Protein 4O1H (pdb70)

InterPro domains:
  IPR001867 OmpR/PhoB-type DNA-binding domain [PF00486] (148-221)
  IPR001867 OmpR/PhoB-type DNA-binding domain [PS51755] (126-223)
  IPR001867 OmpR/PhoB-type DNA-binding domain [SM00862] (147-221)
  IPR001867 OmpR/PhoB-type DNA-binding domain [cd00383] (134-221)
  IPR016032 Signal transduction response regulator, C-terminal effector [SSF46894] (127-222)
  IPR036388 Winged helix-like DNA-binding domain superfamily [G3DSA:1.10.10.10] (121-226)
  IPR039420 Transcriptional regulatory protein WalR-like [PTHR48111] (33-226)
  IPR049170 Transcription regulator GlnR, N-terminal domain [PF21695] (4-115)

CATH classification: 3.40.50.2300

Foldseek 3Di:
DDQFEEEEEPDDDCCVQAVQVVVDSHHYDYDYLDPCSVVDDDDGQAYEYECAPPPVSLQVSQVVCPPDDDPPDHAYEYAYAPVCVVVDDCSSVHLYYHHSHDHNVVVVVVSVSSD/DLFEEEEEPDPDCCVQAVQVVVDSHHYDYFHLDPVRVPPPDDGQEYEYECAPPPVSLQVSQCCPPPVVNLRAYEYAYAVHCPVVDDCSSVHLYYHHSPDHNVVVVVSSVSND/DDQWEEEEDPDDDCCVQAVQVVVDPHHYDYDYLDVVCVVVDDDGQEYEYECAPPPVSSQVSLCVVVVPHAYEYAYAPVCPVVDDCSSVHLYYHHSPDHNVVVVVVSVSND/DDLFEEEEEPDDDCCVQAVQVVVDSHDYDYFYLDPVGPPPDDDGQEYEYECAPPPVSSQVSLCCPDVPHAYEYAYAPVCVVVDDCSSVHLYYHHSPDHNVVVVVSSCSND

Organism: Amycolatopsis mediterranei (NCBI:txid33910)

Radius of gyration: 23.93 Å; Cα contacts (8 Å, |Δi|>4): 809; chains: 4; bounding box: 64×59×58 Å

Sequence (447 aa):
SHSLDLLVTAEADATAVLPALDLLPHTVRVRAPEVTALLDAGHRDVILLDARSDLASAKSLCRLKGTGEDEAATPIIAVVGEGGLVAVSAEWRTDDILLPTAGPAEVDARLRVTTHSLDLLVTAEADATAVLPALDLLPHTVRVRAPEVTALLDAGHRDVILLDARSDLASAKSLCRLKGTGEAATPIIAVVGEGGLVAVSAEWRTDDILLPTAGPAEVDARLRVTTSHSLDLLVTAEADATAVLPALDLLPHTVRVRAPEVTALLDAGHRDVILLDARSDLASAKSLCRLKGTATPIIAVVGEGGLVAVSAEWRTDDILLPTAGPAEVDARLRVTTSHSLDLLVTAEADATAVLPALDLLPHTVRVRAPEVTALLDAGHRDVILLDARSDLASAKSLCRLKGTATPIIAVVGEGGLVAVSAEWRTDDILLPTAGPAEVDARLRVTT

Structure (mmCIF, N/CA/C/O backbone):
data_4O1H
#
_entry.id   4O1H
#
_cell.length_a   93.129
_cell.length_b   93.129
_cell.length_c   308.415
_cell.angle_alpha   90.00
_cell.angle_beta   90.00
_cell.angle_gamma   120.00
#
_symmetry.space_group_name_H-M   'P 65 2 2'
#
loop_
_entity.id
_entity.type
_entity.pdbx_description
1 polymer 'Transcription regulator GlnR'
2 water water
#
loop_
_atom_site.group_PDB
_atom_site.id
_atom_site.type_symbol
_atom_site.label_atom_id
_atom_site.label_alt_id
_atom_site.label_comp_id
_atom_site.label_asym_id
_atom_site.label_entity_id
_atom_site.label_seq_id
_atom_site.pdbx_PDB_ins_code
_atom_site.Cartn_x
_atom_site.Cartn_y
_atom_site.Cartn_z
_atom_site.occupancy
_atom_site.B_iso_or_equiv
_atom_site.auth_seq_id
_atom_site.auth_comp_id
_atom_site.auth_asym_id
_atom_site.auth_atom_id
_atom_site.pdbx_PDB_model_num
ATOM 1 N N . SER A 1 19 ? -32.503 -56.523 -23.042 1.00 83.32 -1 SER A N 1
ATOM 2 C CA . SER A 1 19 ? -31.206 -56.717 -22.365 1.00 78.39 -1 SER A CA 1
ATOM 3 C C . SER A 1 19 ? -31.265 -57.895 -21.385 1.00 79.87 -1 SER A C 1
ATOM 4 O O . SER A 1 19 ? -32.276 -58.608 -21.313 1.00 78.71 -1 SER A O 1
ATOM 6 N N . HIS A 1 20 ? -30.175 -58.101 -20.647 1.00 79.72 0 HIS A N 1
ATOM 7 C CA . HIS A 1 20 ? -30.110 -59.156 -19.640 1.00 78.37 0 HIS A CA 1
ATOM 8 C C . HIS A 1 20 ? -29.903 -58.534 -18.259 1.00 80.02 0 HIS A C 1
ATOM 9 O O . HIS A 1 20 ? -29.404 -57.413 -18.147 1.00 78.51 0 HIS A O 1
ATOM 19 N N . SER A 1 22 ? -28.143 -59.914 -15.460 1.00 65.61 2 SER A N 1
ATOM 20 C CA . SER A 1 22 ? -26.800 -60.116 -14.952 1.00 59.20 2 SER A CA 1
ATOM 21 C C . SER A 1 22 ? -25.777 -59.867 -16.066 1.00 50.31 2 SER A C 1
ATOM 22 O O . SER A 1 22 ? -25.894 -60.407 -17.166 1.00 60.63 2 SER A O 1
ATOM 25 N N . LEU A 1 23 ? -24.780 -59.040 -15.767 1.00 46.20 3 LEU A N 1
ATOM 26 C CA . LEU A 1 23 ? -23.717 -58.716 -16.716 1.00 39.69 3 LEU A CA 1
ATOM 27 C C . LEU A 1 23 ? -22.433 -59.447 -16.352 1.00 41.06 3 LEU A C 1
ATOM 28 O O . LEU A 1 23 ? -22.194 -59.766 -15.181 1.00 43.86 3 LEU A O 1
ATOM 33 N N . ASP A 1 24 ? -21.617 -59.732 -17.359 1.00 43.00 4 ASP A N 1
ATOM 34 C CA . ASP A 1 24 ? -20.302 -60.302 -17.127 1.00 47.04 4 ASP A CA 1
ATOM 35 C C . ASP A 1 24 ? -19.275 -59.174 -17.071 1.00 44.91 4 ASP A C 1
ATOM 36 O O . ASP A 1 24 ? -19.068 -58.458 -18.052 1.00 46.99 4 ASP A O 1
ATOM 41 N N . LEU A 1 25 ? -18.652 -59.006 -15.908 1.00 40.75 5 LEU A N 1
ATOM 42 C CA . LEU A 1 25 ? -17.678 -57.943 -15.690 1.00 38.39 5 LEU A CA 1
ATOM 43 C C . LEU A 1 25 ? -16.258 -58.485 -15.577 1.00 37.80 5 LEU A C 1
ATOM 44 O O . LEU A 1 25 ? -16.010 -59.477 -14.887 1.00 39.47 5 LEU A O 1
ATOM 49 N N . LEU A 1 26 ? -15.337 -57.840 -16.282 1.00 36.34 6 LEU A N 1
ATOM 50 C CA . LEU A 1 26 ? -13.924 -58.146 -16.162 1.00 37.41 6 LEU A CA 1
ATOM 51 C C . LEU A 1 26 ? -13.275 -56.998 -15.411 1.00 36.92 6 LEU A C 1
ATOM 52 O O . LEU A 1 26 ? -13.281 -55.855 -15.875 1.00 36.32 6 LEU A O 1
ATOM 57 N N . VAL A 1 27 ? -12.735 -57.297 -14.237 1.00 39.24 7 VAL A N 1
ATOM 58 C CA . VAL A 1 27 ? -12.071 -56.296 -13.416 1.00 39.24 7 VAL A CA 1
ATOM 59 C C . VAL A 1 27 ? -10.555 -56.498 -13.477 1.00 38.76 7 VAL A C 1
ATOM 60 O O . VAL A 1 27 ? -10.030 -57.512 -12.996 1.00 40.74 7 VAL A O 1
ATOM 72 N N . THR A 1 29 ? -7.223 -55.721 -12.192 1.00 40.43 9 THR A N 1
ATOM 73 C CA . THR A 1 29 ? -6.720 -55.182 -10.977 1.00 42.98 9 THR A CA 1
ATOM 74 C C . THR A 1 29 ? -5.605 -56.053 -10.524 1.00 47.58 9 THR A C 1
ATOM 75 O O . THR A 1 29 ? -5.501 -57.182 -10.926 1.00 53.69 9 THR A O 1
ATOM 79 N N . ALA A 1 30 ? -4.777 -55.526 -9.659 1.00 46.76 10 ALA A N 1
ATOM 80 C CA . ALA A 1 30 ? -3.645 -56.246 -9.158 1.00 44.02 10 ALA A CA 1
ATOM 81 C C . ALA A 1 30 ? -4.026 -56.796 -7.833 1.00 55.21 10 ALA A C 1
ATOM 82 O O . ALA A 1 30 ? -3.198 -57.050 -7.016 1.00 53.72 10 ALA A O 1
ATOM 84 N N . GLU A 1 31 ? -5.310 -56.937 -7.613 1.00 60.13 11 GLU A N 1
ATOM 85 C CA . GLU A 1 31 ? -5.850 -57.268 -6.328 1.00 68.00 11 GLU A CA 1
ATOM 86 C C . GLU A 1 31 ? -6.488 -58.619 -6.445 1.00 68.48 11 GLU A C 1
ATOM 87 O O . GLU A 1 31 ? -6.775 -59.054 -7.523 1.00 73.98 11 GLU A O 1
ATOM 93 N N . ALA A 1 32 ? -6.651 -59.308 -5.331 1.00 62.08 12 ALA A N 1
ATOM 94 C CA . ALA A 1 32 ? -7.255 -60.625 -5.316 1.00 59.34 12 ALA A CA 1
ATOM 95 C C . ALA A 1 32 ? -8.706 -60.689 -5.718 1.00 60.66 12 ALA A C 1
ATOM 96 O O . ALA A 1 32 ? -9.124 -61.603 -6.402 1.00 60.43 12 ALA A O 1
ATOM 98 N N . ASP A 1 33 ? -9.484 -59.730 -5.249 1.00 60.46 13 ASP A N 1
ATOM 99 C CA . ASP A 1 33 ? -10.902 -59.705 -5.512 1.00 62.54 13 ASP A CA 1
ATOM 100 C C . ASP A 1 33 ? -11.351 -58.288 -5.777 1.00 56.38 13 ASP A C 1
ATOM 101 O O . ASP A 1 33 ? -10.696 -57.345 -5.402 1.00 54.91 13 ASP A O 1
ATOM 106 N N . ALA A 1 34 ? -12.480 -58.156 -6.444 1.00 54.91 14 ALA A N 1
ATOM 107 C CA . ALA A 1 34 ? -13.017 -56.857 -6.826 1.00 53.83 14 ALA A CA 1
ATOM 108 C C . ALA A 1 34 ? -13.528 -56.082 -5.625 1.00 57.85 14 ALA A C 1
ATOM 109 O O . ALA A 1 34 ? -13.807 -54.886 -5.718 1.00 59.51 14 ALA A O 1
ATOM 111 N N . THR A 1 35 ? -13.638 -56.768 -4.495 1.00 62.96 15 THR A N 1
ATOM 112 C CA . THR A 1 35 ? -14.228 -56.189 -3.304 1.00 66.93 15 THR A CA 1
ATOM 113 C C . THR A 1 35 ? -13.376 -55.038 -2.761 1.00 62.95 15 THR A C 1
ATOM 114 O O . THR A 1 35 ? -13.879 -54.160 -2.057 1.00 61.32 15 THR A O 1
ATOM 118 N N . ALA A 1 36 ? -12.101 -55.104 -3.067 1.00 61.67 16 ALA A N 1
ATOM 119 C CA . ALA A 1 36 ? -11.186 -54.051 -2.735 1.00 62.33 16 ALA A CA 1
ATOM 120 C C . ALA A 1 36 ? -11.437 -52.825 -3.577 1.00 58.61 16 ALA A C 1
ATOM 121 O O . ALA A 1 36 ? -11.432 -51.716 -3.085 1.00 59.97 16 ALA A O 1
ATOM 123 N N . VAL A 1 37 ? -11.614 -53.049 -4.870 1.00 51.59 17 VAL A N 1
ATOM 124 C CA . VAL A 1 37 ? -11.861 -51.988 -5.829 1.00 47.25 17 VAL A CA 1
ATOM 125 C C . VAL A 1 37 ? -13.205 -51.301 -5.803 1.00 42.30 17 VAL A C 1
ATOM 126 O O . VAL A 1 37 ? -13.290 -50.105 -5.800 1.00 48.47 17 VAL A O 1
ATOM 130 N N . LEU A 1 38 ? -14.257 -52.084 -5.771 1.00 34.76 18 LEU A N 1
ATOM 131 C CA . LEU A 1 38 ? -15.590 -51.570 -5.701 1.00 33.59 18 LEU A CA 1
ATOM 132 C C . LEU A 1 38 ? -16.358 -52.540 -4.906 1.00 33.61 18 LEU A C 1
ATOM 133 O O . LEU A 1 38 ? -16.712 -53.555 -5.410 1.00 37.09 18 LEU A O 1
ATOM 138 N N . PRO A 1 39 ? -16.645 -52.218 -3.675 1.00 31.31 19 PRO A N 1
ATOM 139 C CA . PRO A 1 39 ? -17.389 -53.073 -2.777 1.00 31.63 19 PRO A CA 1
ATOM 140 C C . PRO A 1 39 ? -18.818 -53.264 -3.166 1.00 31.09 19 PRO A C 1
ATOM 141 O O . PRO A 1 39 ? -19.388 -54.266 -2.847 1.00 32.22 19 PRO A O 1
ATOM 145 N N . ALA A 1 40 ? -19.398 -52.282 -3.815 1.00 30.81 20 ALA A N 1
ATOM 146 C CA . ALA A 1 40 ? -20.794 -52.296 -4.175 1.00 32.49 20 ALA A CA 1
ATOM 147 C C . ALA A 1 40 ? -21.098 -53.438 -5.093 1.00 35.70 20 ALA A C 1
ATOM 148 O O . ALA A 1 40 ? -22.192 -53.911 -5.158 1.00 36.61 20 ALA A O 1
ATOM 150 N N . LEU A 1 41 ? -20.113 -53.848 -5.843 1.00 36.32 21 LEU A N 1
ATOM 151 C CA . LEU A 1 41 ? -20.238 -54.978 -6.749 1.00 36.27 21 LEU A CA 1
ATOM 152 C C . LEU A 1 41 ? -20.697 -56.249 -6.030 1.00 39.45 21 LEU A C 1
ATOM 153 O O . LEU A 1 41 ? -21.293 -57.138 -6.637 1.00 39.55 21 LEU A O 1
ATOM 158 N N . ASP A 1 42 ? -20.433 -56.330 -4.731 1.00 53.46 22 ASP A N 1
ATOM 159 C CA . ASP A 1 42 ? -20.819 -57.502 -3.958 1.00 65.32 22 ASP A CA 1
ATOM 160 C C . ASP A 1 42 ? -22.338 -57.585 -3.819 1.00 58.67 22 ASP A C 1
ATOM 161 O O . ASP A 1 42 ? -22.897 -58.653 -3.590 1.00 64.49 22 ASP A O 1
ATOM 166 N N . LEU A 1 43 ? -23.004 -56.453 -3.981 1.00 42.84 23 LEU A N 1
ATOM 167 C CA . LEU A 1 43 ? -24.431 -56.370 -3.746 1.00 38.04 23 LEU A CA 1
ATOM 168 C C . LEU A 1 43 ? -25.232 -56.463 -5.033 1.00 42.10 23 LEU A C 1
ATOM 169 O O . LEU A 1 43 ? -26.461 -56.409 -5.009 1.00 46.39 23 LEU A O 1
ATOM 174 N N . LEU A 1 44 ? -24.539 -56.634 -6.152 1.00 41.69 24 LEU A N 1
ATOM 175 C CA . LEU A 1 44 ? -25.194 -56.665 -7.450 1.00 40.61 24 LEU A CA 1
ATOM 176 C C . LEU A 1 44 ? -25.200 -58.078 -8.034 1.00 44.18 24 LEU A C 1
ATOM 177 O O . LEU A 1 44 ? -24.402 -58.922 -7.622 1.00 45.32 24 LEU A O 1
ATOM 182 N N . PRO A 1 45 ? -26.097 -58.340 -9.004 1.00 44.18 25 PRO A N 1
ATOM 183 C CA . PRO A 1 45 ? -26.205 -59.701 -9.534 1.00 44.86 25 PRO A CA 1
ATOM 184 C C . PRO A 1 45 ? -25.189 -60.040 -10.640 1.00 48.73 25 PRO A C 1
ATOM 185 O O . PRO A 1 45 ? -25.256 -61.126 -11.218 1.00 47.49 25 PRO A O 1
ATOM 189 N N . HIS A 1 46 ? -24.259 -59.137 -10.930 1.00 49.79 26 HIS A N 1
ATOM 190 C CA . HIS A 1 46 ? -23.316 -59.353 -12.026 1.00 53.56 26 HIS A CA 1
ATOM 191 C C . HIS A 1 46 ? -22.180 -60.315 -11.671 1.00 51.63 26 HIS A C 1
ATOM 192 O O . HIS A 1 46 ? -21.724 -60.359 -10.522 1.00 57.37 26 HIS A O 1
ATOM 199 N N . THR A 1 47 ? -21.709 -61.066 -12.661 1.00 46.65 27 THR A N 1
ATOM 200 C CA . THR A 1 47 ? -20.637 -62.030 -12.432 1.00 48.74 27 THR A CA 1
ATOM 201 C C . THR A 1 47 ? -19.303 -61.331 -12.673 1.00 44.17 27 THR A C 1
ATOM 202 O O . THR A 1 47 ? -19.151 -60.610 -13.652 1.00 45.18 27 THR A O 1
ATOM 206 N N . VAL A 1 48 ? -18.364 -61.507 -11.749 1.00 41.00 28 VAL A N 1
ATOM 207 C CA . VAL A 1 48 ? -17.103 -60.771 -11.758 1.00 38.89 28 VAL A CA 1
ATOM 208 C C . VAL A 1 48 ? -15.894 -61.677 -11.965 1.00 41.60 28 VAL A C 1
ATOM 209 O O . VAL A 1 48 ? -15.705 -62.657 -11.243 1.00 42.05 28 VAL A O 1
ATOM 213 N N . ARG A 1 49 ? -15.071 -61.337 -12.950 1.00 46.05 29 ARG A N 1
ATOM 214 C CA . ARG A 1 49 ? -13.804 -62.020 -13.174 1.00 51.47 29 ARG A CA 1
ATOM 215 C C . ARG A 1 49 ? -12.690 -61.034 -12.895 1.00 48.38 29 ARG A C 1
ATOM 216 O O . ARG A 1 49 ? -12.815 -59.859 -13.204 1.00 49.31 29 ARG A O 1
ATOM 224 N N . VAL A 1 50 ? -11.602 -61.510 -12.310 1.00 43.89 30 VAL A N 1
ATOM 225 C CA . VAL A 1 50 ? -10.464 -60.657 -12.031 1.00 42.82 30 VAL A CA 1
ATOM 226 C C . VAL A 1 50 ? -9.263 -61.168 -12.818 1.00 44.53 30 VAL A C 1
ATOM 227 O O . VAL A 1 50 ? -8.982 -62.370 -12.806 1.00 53.29 30 VAL A O 1
ATOM 231 N N . ARG A 1 51 ? -8.565 -60.267 -13.510 1.00 43.30 31 ARG A N 1
ATOM 232 C CA . ARG A 1 51 ? -7.310 -60.604 -14.179 1.00 41.75 31 ARG A CA 1
ATOM 233 C C . ARG A 1 51 ? -6.351 -59.449 -13.965 1.00 40.44 31 ARG A C 1
ATOM 234 O O . ARG A 1 51 ? -6.780 -58.351 -13.643 1.00 39.29 31 ARG A O 1
ATOM 242 N N . ALA A 1 52 ? -5.053 -59.688 -14.122 1.00 42.03 32 ALA A N 1
ATOM 243 C CA . ALA A 1 52 ? -4.058 -58.648 -13.873 1.00 42.28 32 ALA A CA 1
ATOM 244 C C . ALA A 1 52 ? -4.170 -57.545 -14.924 1.00 46.99 32 ALA A C 1
ATOM 245 O O . ALA A 1 52 ? -4.615 -57.790 -16.051 1.00 50.01 32 ALA A O 1
ATOM 247 N N . PRO A 1 53 ? -3.782 -56.315 -14.558 1.00 45.62 33 PRO A N 1
ATOM 248 C CA . PRO A 1 53 ? -3.967 -55.211 -15.498 1.00 40.38 33 PRO A CA 1
ATOM 249 C C . PRO A 1 53 ? -2.882 -55.169 -16.583 1.00 43.19 33 PRO A C 1
ATOM 250 O O . PRO A 1 53 ? -2.051 -54.257 -16.613 1.00 44.55 33 PRO A O 1
ATOM 254 N N . GLU A 1 54 ? -2.911 -56.158 -17.467 1.00 44.26 34 GLU A N 1
ATOM 255 C CA . GLU A 1 54 ? -1.987 -56.250 -18.591 1.00 47.01 34 GLU A CA 1
ATOM 256 C C . GLU A 1 54 ? -2.781 -56.659 -19.821 1.00 46.82 34 GLU A C 1
ATOM 257 O O . GLU A 1 54 ? -3.795 -57.349 -19.717 1.00 45.56 34 GLU A O 1
ATOM 263 N N . VAL A 1 55 ? -2.289 -56.352 -20.987 1.00 50.94 35 VAL A N 1
ATOM 264 C CA . VAL A 1 55 ? -2.994 -56.635 -22.211 1.00 53.34 35 VAL A CA 1
ATOM 265 C C . VAL A 1 55 ? -3.392 -58.074 -22.364 1.00 52.36 35 VAL A C 1
ATOM 266 O O . VAL A 1 55 ? -4.396 -58.372 -22.951 1.00 50.69 35 VAL A O 1
ATOM 270 N N . THR A 1 56 ? -2.613 -58.972 -21.823 1.00 54.30 36 THR A N 1
ATOM 271 C CA . THR A 1 56 ? -2.901 -60.366 -21.954 1.00 56.28 36 THR A CA 1
ATOM 272 C C . THR A 1 56 ? -4.207 -60.680 -21.297 1.00 49.30 36 THR A C 1
ATOM 273 O O . THR A 1 56 ? -4.741 -61.742 -21.470 1.00 52.97 36 THR A O 1
ATOM 277 N N . ALA A 1 57 ? -4.755 -59.739 -20.564 1.00 49.50 37 ALA A N 1
ATOM 278 C CA . ALA A 1 57 ? -6.030 -59.948 -19.897 1.00 47.18 37 ALA A CA 1
ATOM 279 C C . ALA A 1 57 ? -7.200 -60.149 -20.824 1.00 49.29 37 ALA A C 1
ATOM 280 O O . ALA A 1 57 ? -8.103 -60.887 -20.536 1.00 49.97 37 ALA A O 1
ATOM 282 N N . LEU A 1 58 ? -7.182 -59.451 -21.933 1.00 51.67 38 LEU A N 1
ATOM 283 C CA . LEU A 1 58 ? -8.227 -59.495 -22.925 1.00 52.80 38 LEU A CA 1
ATOM 284 C C . LEU A 1 58 ? -8.276 -60.784 -23.680 1.00 54.17 38 LEU A C 1
ATOM 285 O O . LEU A 1 58 ? -9.210 -61.054 -24.389 1.00 56.56 38 LEU A O 1
ATOM 290 N N . LEU A 1 59 ? -7.235 -61.570 -23.520 1.00 51.87 39 LEU A N 1
ATOM 291 C CA . LEU A 1 59 ? -7.112 -62.842 -24.171 1.00 51.99 39 LEU A CA 1
ATOM 292 C C . LEU A 1 59 ? -7.891 -63.860 -23.415 1.00 65.85 39 LEU A C 1
ATOM 293 O O . LEU A 1 59 ? -8.029 -64.981 -23.822 1.00 61.88 39 LEU A O 1
ATOM 298 N N . ASP A 1 60 ? -8.394 -63.458 -22.279 1.00 30.00 40 ASP A N 1
ATOM 299 C CA . ASP A 1 60 ? -9.160 -64.344 -21.465 1.00 30.00 40 ASP A CA 1
ATOM 300 C C . ASP A 1 60 ? -10.377 -64.708 -22.252 1.00 30.00 40 ASP A C 1
ATOM 301 O O . ASP A 1 60 ? -11.015 -63.872 -22.851 1.00 30.00 40 ASP A O 1
ATOM 306 N N . ALA A 1 61 ? -10.700 -65.980 -22.250 1.00 30.00 41 ALA A N 1
ATOM 307 C CA . ALA A 1 61 ? -11.855 -66.440 -22.964 1.00 30.00 41 ALA A CA 1
ATOM 308 C C . ALA A 1 61 ? -12.949 -66.039 -22.047 1.00 30.00 41 ALA A C 1
ATOM 309 O O . ALA A 1 61 ? -12.705 -65.729 -20.901 1.00 30.00 41 ALA A O 1
ATOM 311 N N . GLY A 1 62 ? -14.168 -66.029 -22.521 1.00 30.00 42 GLY A N 1
ATOM 312 C CA . GLY A 1 62 ? -15.227 -65.634 -21.638 1.00 30.00 42 GLY A CA 1
ATOM 313 C C . GLY A 1 62 ? -15.679 -64.249 -21.962 1.00 30.00 42 GLY A C 1
ATOM 314 O O . GLY A 1 62 ? -14.914 -63.312 -22.091 1.00 30.00 42 GLY A O 1
ATOM 315 N N . HIS A 1 63 ? -16.983 -64.161 -22.081 1.00 58.19 43 HIS A N 1
ATOM 316 C CA . HIS A 1 63 ? -17.667 -62.964 -22.428 1.00 67.18 43 HIS A CA 1
ATOM 317 C C . HIS A 1 63 ? -17.573 -61.895 -21.406 1.00 60.91 43 HIS A C 1
ATOM 318 O O . HIS A 1 63 ? -17.498 -62.131 -20.222 1.00 71.80 43 HIS A O 1
ATOM 325 N N . ARG A 1 64 ? -17.576 -60.683 -21.895 1.00 48.26 44 ARG A N 1
ATOM 326 C CA . ARG A 1 64 ? -17.538 -59.576 -21.009 1.00 44.17 44 ARG A CA 1
ATOM 327 C C . ARG A 1 64 ? -18.394 -58.475 -21.546 1.00 45.41 44 ARG A C 1
ATOM 328 O O . ARG A 1 64 ? -18.238 -58.045 -22.649 1.00 45.38 44 ARG A O 1
ATOM 336 N N . ASP A 1 65 ? -19.307 -58.023 -20.727 1.00 41.19 45 ASP A N 1
ATOM 337 C CA . ASP A 1 65 ? -20.169 -56.930 -21.051 1.00 44.09 45 ASP A CA 1
ATOM 338 C C . ASP A 1 65 ? -19.467 -55.596 -20.912 1.00 40.54 45 ASP A C 1
ATOM 339 O O . ASP A 1 65 ? -19.619 -54.719 -21.714 1.00 43.36 45 ASP A O 1
ATOM 344 N N . VAL A 1 66 ? -18.692 -55.480 -19.851 1.00 38.59 46 VAL A N 1
ATOM 345 C CA . VAL A 1 66 ? -17.943 -54.292 -19.514 1.00 37.94 46 VAL A CA 1
ATOM 346 C C . VAL A 1 66 ? -16.638 -54.587 -18.832 1.00 37.58 46 VAL A C 1
ATOM 347 O O . VAL A 1 66 ? -16.455 -55.624 -18.262 1.00 39.93 46 VAL A O 1
ATOM 351 N N . ILE A 1 67 ? -15.726 -53.638 -18.885 1.00 39.30 47 ILE A N 1
ATOM 352 C CA . ILE A 1 67 ? -14.450 -53.797 -18.222 1.00 37.11 47 ILE A CA 1
ATOM 353 C C . ILE A 1 67 ? -14.182 -52.707 -17.212 1.00 36.76 47 ILE A C 1
ATOM 354 O O . ILE A 1 67 ? -14.181 -51.555 -17.544 1.00 36.16 47 ILE A O 1
ATOM 359 N N . LEU A 1 68 ? -13.916 -53.081 -15.976 1.00 39.14 48 LEU A N 1
ATOM 360 C CA . LEU A 1 68 ? -13.583 -52.120 -14.927 1.00 39.18 48 LEU A CA 1
ATOM 361 C C . LEU A 1 68 ? -12.065 -52.065 -14.788 1.00 38.87 48 LEU A C 1
ATOM 362 O O . LEU A 1 68 ? -11.410 -53.086 -14.542 1.00 40.84 48 LEU A O 1
ATOM 367 N N . LEU A 1 69 ? -11.508 -50.870 -14.953 1.00 35.99 49 LEU A N 1
ATOM 368 C CA . LEU A 1 69 ? -10.071 -50.668 -14.845 1.00 35.79 49 LEU A CA 1
ATOM 369 C C . LEU A 1 69 ? -9.746 -50.063 -13.489 1.00 33.77 49 LEU A C 1
ATOM 370 O O . LEU A 1 69 ? -10.167 -48.950 -13.194 1.00 32.76 49 LEU A O 1
ATOM 375 N N . ASP A 1 70 ? -9.003 -50.800 -12.668 1.00 32.12 50 ASP A N 1
ATOM 376 C CA . ASP A 1 70 ? -8.634 -50.339 -11.331 1.00 30.04 50 ASP A CA 1
ATOM 377 C C . ASP A 1 70 ? -7.545 -49.284 -11.419 1.00 30.68 50 ASP A C 1
ATOM 378 O O . ASP A 1 70 ? -6.388 -49.590 -11.704 1.00 31.75 50 ASP A O 1
ATOM 383 N N . ALA A 1 71 ? -7.919 -48.039 -11.161 1.00 32.22 51 ALA A N 1
ATOM 384 C CA . ALA A 1 71 ? -6.996 -46.930 -11.338 1.00 32.36 51 ALA A CA 1
ATOM 385 C C . ALA A 1 71 ? -6.791 -46.168 -10.035 1.00 34.13 51 ALA A C 1
ATOM 386 O O . ALA A 1 71 ? -6.454 -44.986 -10.059 1.00 33.82 51 ALA A O 1
ATOM 388 N N . ARG A 1 72 ? -6.971 -46.852 -8.904 1.00 33.83 52 ARG A N 1
ATOM 389 C CA . ARG A 1 72 ? -6.871 -46.204 -7.598 1.00 32.91 52 ARG A CA 1
ATOM 390 C C . ARG A 1 72 ? -5.443 -45.803 -7.185 1.00 40.62 52 ARG A C 1
ATOM 391 O O . ARG A 1 72 ? -5.276 -44.817 -6.474 1.00 39.26 52 ARG A O 1
ATOM 399 N N . SER A 1 73 ? -4.423 -46.535 -7.639 1.00 43.24 53 SER A N 1
ATOM 400 C CA . SER A 1 73 ? -3.064 -46.334 -7.118 1.00 54.73 53 SER A CA 1
ATOM 401 C C . SER A 1 73 ? -2.071 -45.797 -8.141 1.00 59.45 53 SER A C 1
ATOM 402 O O . SER A 1 73 ? -1.235 -44.944 -7.818 1.00 65.55 53 SER A O 1
ATOM 405 N N . ASP A 1 74 ? -2.137 -46.301 -9.365 1.00 51.83 54 ASP A N 1
ATOM 406 C CA . ASP A 1 74 ? -1.141 -45.916 -10.350 1.00 49.85 54 ASP A CA 1
ATOM 407 C C . ASP A 1 74 ? -1.792 -45.284 -11.578 1.00 45.16 54 ASP A C 1
ATOM 408 O O . ASP A 1 74 ? -2.045 -45.967 -12.574 1.00 45.47 54 ASP A O 1
ATOM 413 N N . LEU A 1 75 ? -2.030 -43.975 -11.520 1.00 41.07 55 LEU A N 1
ATOM 414 C CA . LEU A 1 75 ? -2.758 -43.294 -12.589 1.00 38.50 55 LEU A CA 1
ATOM 415 C C . LEU A 1 75 ? -2.104 -43.434 -13.964 1.00 39.35 55 LEU A C 1
ATOM 416 O O . LEU A 1 75 ? -2.796 -43.650 -14.953 1.00 39.91 55 LEU A O 1
ATOM 421 N N . ALA A 1 76 ? -0.784 -43.334 -14.038 1.00 40.20 56 ALA A N 1
ATOM 422 C CA . ALA A 1 76 ? -0.130 -43.373 -15.343 1.00 41.33 56 ALA A CA 1
ATOM 423 C C . ALA A 1 76 ? -0.213 -44.756 -16.000 1.00 47.72 56 ALA A C 1
ATOM 424 O O . ALA A 1 76 ? -0.442 -44.851 -17.217 1.00 51.92 56 ALA A O 1
ATOM 426 N N . SER A 1 77 ? -0.033 -45.817 -15.208 1.00 44.25 57 SER A N 1
ATOM 427 C CA . SER A 1 77 ? -0.139 -47.180 -15.740 1.00 41.43 57 SER A CA 1
ATOM 428 C C . SER A 1 77 ? -1.529 -47.401 -16.303 1.00 34.23 57 SER A C 1
ATOM 429 O O . SER A 1 77 ? -1.685 -47.900 -17.419 1.00 37.39 57 SER A O 1
ATOM 432 N N . ALA A 1 78 ? -2.532 -46.998 -15.526 1.00 34.11 58 ALA A N 1
ATOM 433 C CA . ALA A 1 78 ? -3.921 -47.155 -15.916 1.00 31.05 58 ALA A CA 1
ATOM 434 C C . ALA A 1 78 ? -4.198 -46.369 -17.190 1.00 35.10 58 ALA A C 1
ATOM 435 O O . ALA A 1 78 ? -4.870 -46.864 -18.105 1.00 36.50 58 ALA A O 1
ATOM 437 N N . LYS A 1 79 ? -3.660 -45.152 -17.251 1.00 37.46 59 LYS A N 1
ATOM 438 C CA . LYS A 1 79 ? -3.894 -44.277 -18.384 1.00 41.07 59 LYS A CA 1
ATOM 439 C C . LYS A 1 79 ? -3.332 -44.886 -19.667 1.00 42.33 59 LYS A C 1
ATOM 440 O O . LYS A 1 79 ? -4.038 -44.993 -20.670 1.00 47.03 59 LYS A O 1
ATOM 446 N N . SER A 1 80 ? -2.079 -45.320 -19.630 1.00 42.70 60 SER A N 1
ATOM 447 C CA . SER A 1 80 ? -1.465 -45.863 -20.833 1.00 44.07 60 SER A CA 1
ATOM 448 C C . SER A 1 80 ? -2.090 -47.198 -21.237 1.00 45.76 60 SER A C 1
ATOM 449 O O . SER A 1 80 ? -2.236 -47.486 -22.426 1.00 49.18 60 SER A O 1
ATOM 452 N N . LEU A 1 81 ? -2.476 -47.998 -20.248 1.00 42.61 61 LEU A N 1
ATOM 453 C CA . LEU A 1 81 ? -3.143 -49.265 -20.510 1.00 42.30 61 LEU A CA 1
ATOM 454 C C . LEU A 1 81 ? -4.463 -48.999 -21.224 1.00 44.44 61 LEU A C 1
ATOM 455 O O . LEU A 1 81 ? -4.817 -49.683 -22.183 1.00 46.14 61 LEU A O 1
ATOM 460 N N . CYS A 1 82 ? -5.181 -47.984 -20.760 1.00 43.88 62 CYS A N 1
ATOM 461 C CA . CYS A 1 82 ? -6.480 -47.650 -21.320 1.00 40.74 62 CYS A CA 1
ATOM 462 C C . CYS A 1 82 ? -6.339 -47.123 -22.755 1.00 42.97 62 CYS A C 1
ATOM 463 O O . CYS A 1 82 ? -7.101 -47.518 -23.648 1.00 44.14 62 CYS A O 1
ATOM 466 N N . ARG A 1 83 ? -5.350 -46.254 -22.973 1.00 43.69 63 ARG A N 1
ATOM 467 C CA . ARG A 1 83 ? -5.076 -45.722 -24.305 1.00 47.74 63 ARG A CA 1
ATOM 468 C C . ARG A 1 83 ? -4.758 -46.864 -25.275 1.00 50.91 63 ARG A C 1
ATOM 469 O O . ARG A 1 83 ? -5.315 -46.930 -26.375 1.00 53.45 63 ARG A O 1
ATOM 485 N N . LEU A 1 85 ? -5.498 -50.166 -25.012 1.00 51.74 65 LEU A N 1
ATOM 486 C CA . LEU A 1 85 ? -6.628 -50.991 -25.317 1.00 50.61 65 LEU A CA 1
ATOM 487 C C . LEU A 1 85 ? -7.624 -50.293 -26.179 1.00 52.75 65 LEU A C 1
ATOM 488 O O . LEU A 1 85 ? -8.110 -50.852 -27.116 1.00 53.35 65 LEU A O 1
ATOM 493 N N . LYS A 1 86 ? -7.955 -49.065 -25.864 1.00 50.89 66 LYS A N 1
ATOM 494 C CA . LYS A 1 86 ? -8.912 -48.368 -26.688 1.00 52.23 66 LYS A CA 1
ATOM 495 C C . LYS A 1 86 ? -8.345 -48.021 -28.051 1.00 54.10 66 LYS A C 1
ATOM 496 O O . LYS A 1 86 ? -9.023 -48.061 -29.047 1.00 56.75 66 LYS A O 1
ATOM 502 N N . GLY A 1 87 ? -7.090 -47.625 -28.074 1.00 57.57 67 GLY A N 1
ATOM 503 C CA . GLY A 1 87 ? -6.433 -47.291 -29.310 1.00 62.12 67 GLY A CA 1
ATOM 504 C C . GLY A 1 87 ? -7.166 -46.096 -29.815 1.00 73.94 67 GLY A C 1
ATOM 505 O O . GLY A 1 87 ? -8.119 -45.683 -29.207 1.00 69.35 67 GLY A O 1
ATOM 506 N N . THR A 1 88 ? -6.792 -45.560 -30.954 1.00 91.39 68 THR A N 1
ATOM 507 C CA . THR A 1 88 ? -7.560 -44.445 -31.420 1.00 110.51 68 THR A CA 1
ATOM 508 C C . THR A 1 88 ? -8.857 -45.086 -31.751 1.00 111.75 68 THR A C 1
ATOM 509 O O . THR A 1 88 ? -8.905 -46.226 -32.199 1.00 120.35 68 THR A O 1
ATOM 513 N N . GLY A 1 89 ? -9.924 -44.346 -31.559 1.00 97.29 69 GLY A N 1
ATOM 514 C CA . GLY A 1 89 ? -11.223 -44.881 -31.843 1.00 98.50 69 GLY A CA 1
ATOM 515 C C . GLY A 1 89 ? -11.239 -45.039 -33.331 1.00 113.80 69 GLY A C 1
ATOM 516 O O . GLY A 1 89 ? -10.421 -44.460 -34.027 1.00 107.96 69 GLY A O 1
ATOM 517 N N . GLU A 1 90 ? -12.183 -45.836 -33.792 1.00 129.44 70 GLU A N 1
ATOM 518 C CA . GLU A 1 90 ? -13.071 -46.466 -32.839 1.00 126.60 70 GLU A CA 1
ATOM 519 C C . GLU A 1 90 ? -13.913 -47.560 -33.426 1.00 127.49 70 GLU A C 1
ATOM 520 O O . GLU A 1 90 ? -14.192 -47.571 -34.612 1.00 143.33 70 GLU A O 1
ATOM 526 N N . ASP A 1 91 ? -14.366 -48.462 -32.581 1.00 141.79 71 ASP A N 1
ATOM 527 C CA . ASP A 1 91 ? -15.242 -49.500 -33.046 1.00 119.09 71 ASP A CA 1
ATOM 528 C C . ASP A 1 91 ? -16.428 -49.350 -32.142 1.00 123.60 71 ASP A C 1
ATOM 529 O O . ASP A 1 91 ? -16.294 -49.287 -30.937 1.00 132.69 71 ASP A O 1
ATOM 534 N N . GLU A 1 92 ? -17.601 -49.261 -32.722 1.00 138.77 72 GLU A N 1
ATOM 535 C CA . GLU A 1 92 ? -18.781 -49.139 -31.919 1.00 116.89 72 GLU A CA 1
ATOM 536 C C . GLU A 1 92 ? -18.865 -50.469 -31.203 1.00 116.80 72 GLU A C 1
ATOM 537 O O . GLU A 1 92 ? -19.423 -50.592 -30.128 1.00 120.31 72 GLU A O 1
ATOM 543 N N . ALA A 1 93 ? -18.287 -51.461 -31.854 1.00 110.80 73 ALA A N 1
ATOM 544 C CA . ALA A 1 93 ? -18.263 -52.848 -31.432 1.00 95.56 73 ALA A CA 1
ATOM 545 C C . ALA A 1 93 ? -17.384 -53.212 -30.259 1.00 84.76 73 ALA A C 1
ATOM 546 O O . ALA A 1 93 ? -17.416 -54.330 -29.808 1.00 87.48 73 ALA A O 1
ATOM 548 N N . ALA A 1 94 ? -16.556 -52.303 -29.799 1.00 71.10 74 ALA A N 1
ATOM 549 C CA . ALA A 1 94 ? -15.667 -52.600 -28.696 1.00 61.37 74 ALA A CA 1
ATOM 550 C C . ALA A 1 94 ? -16.345 -52.715 -27.353 1.00 59.65 74 ALA A C 1
ATOM 551 O O . ALA A 1 94 ? -17.444 -52.254 -27.175 1.00 64.54 74 ALA A O 1
ATOM 553 N N . THR A 1 95 ? -15.678 -53.368 -26.417 1.00 49.81 75 THR A N 1
ATOM 554 C CA . THR A 1 95 ? -16.163 -53.503 -25.070 1.00 42.03 75 THR A CA 1
ATOM 555 C C . THR A 1 95 ? -15.863 -52.201 -24.389 1.00 40.44 75 THR A C 1
ATOM 556 O O . THR A 1 95 ? -14.832 -51.617 -24.605 1.00 40.28 75 THR A O 1
ATOM 560 N N . PRO A 1 96 ? -16.785 -51.743 -23.573 1.00 39.22 76 PRO A N 1
ATOM 561 C CA . PRO A 1 96 ? -16.648 -50.497 -22.849 1.00 38.52 76 PRO A CA 1
ATOM 562 C C . PRO A 1 96 ? -15.727 -50.576 -21.662 1.00 36.97 76 PRO A C 1
ATOM 563 O O . PRO A 1 96 ? -15.654 -51.625 -21.064 1.00 39.02 76 PRO A O 1
ATOM 567 N N . ILE A 1 97 ? -15.055 -49.483 -21.323 1.00 35.21 77 ILE A N 1
ATOM 568 C CA . ILE A 1 97 ? -14.154 -49.493 -20.178 1.00 34.54 77 ILE A CA 1
ATOM 569 C C . ILE A 1 97 ? -14.559 -48.390 -19.203 1.00 33.53 77 ILE A C 1
ATOM 570 O O . ILE A 1 97 ? -14.749 -47.233 -19.591 1.00 35.54 77 ILE A O 1
ATOM 575 N N . ILE A 1 98 ? -14.719 -48.761 -17.940 1.00 31.87 78 ILE A N 1
ATOM 576 C CA . ILE A 1 98 ? -14.979 -47.798 -16.889 1.00 29.97 78 ILE A CA 1
ATOM 577 C C . ILE A 1 98 ? -13.796 -47.793 -15.936 1.00 29.41 78 ILE A C 1
ATOM 578 O O . ILE A 1 98 ? -13.394 -48.845 -15.444 1.00 29.96 78 ILE A O 1
ATOM 583 N N . ALA A 1 99 ? -13.239 -46.618 -15.669 1.00 28.38 79 ALA A N 1
ATOM 584 C CA . ALA A 1 99 ? -12.102 -46.533 -14.757 1.00 29.33 79 ALA A CA 1
ATOM 585 C C . ALA A 1 99 ? -12.560 -46.262 -13.321 1.00 32.21 79 ALA A C 1
ATOM 586 O O . ALA A 1 99 ? -13.284 -45.297 -13.057 1.00 34.41 79 ALA A O 1
ATOM 588 N N . VAL A 1 100 ? -12.145 -47.115 -12.392 1.00 33.43 80 VAL A N 1
ATOM 589 C CA . VAL A 1 100 ? -12.421 -46.875 -10.984 1.00 38.47 80 VAL A CA 1
ATOM 590 C C . VAL A 1 100 ? -11.270 -46.052 -10.448 1.00 43.54 80 VAL A C 1
ATOM 591 O O . VAL A 1 100 ? -10.131 -46.518 -10.382 1.00 49.00 80 VAL A O 1
ATOM 595 N N . VAL A 1 101 ? -11.576 -44.811 -10.101 1.00 41.44 81 VAL A N 1
ATOM 596 C CA . VAL A 1 101 ? -10.573 -43.827 -9.742 1.00 41.02 81 VAL A CA 1
ATOM 597 C C . VAL A 1 101 ? -10.859 -43.249 -8.350 1.00 40.46 81 VAL A C 1
ATOM 598 O O . VAL A 1 101 ? -12.021 -43.136 -7.951 1.00 41.28 81 VAL A O 1
ATOM 602 N N . GLY A 1 102 ? -9.803 -42.906 -7.608 1.00 36.27 82 GLY A N 1
ATOM 603 C CA . GLY A 1 102 ? -9.942 -42.291 -6.286 1.00 32.57 82 GLY A CA 1
ATOM 604 C C . GLY A 1 102 ? -10.285 -40.816 -6.336 1.00 33.54 82 GLY A C 1
ATOM 605 O O . GLY A 1 102 ? -10.325 -40.224 -7.398 1.00 34.56 82 GLY A O 1
ATOM 606 N N . GLU A 1 103 ? -10.551 -40.203 -5.194 1.00 36.29 83 GLU A N 1
ATOM 607 C CA . GLU A 1 103 ? -10.930 -38.796 -5.209 1.00 40.13 83 GLU A CA 1
ATOM 608 C C . GLU A 1 103 ? -9.739 -37.902 -5.603 1.00 37.58 83 GLU A C 1
ATOM 609 O O . GLU A 1 103 ? -9.912 -36.873 -6.262 1.00 37.00 83 GLU A O 1
ATOM 615 N N . GLY A 1 104 ? -8.539 -38.315 -5.205 1.00 35.17 84 GLY A N 1
ATOM 616 C CA . GLY A 1 104 ? -7.327 -37.571 -5.510 1.00 35.22 84 GLY A CA 1
ATOM 617 C C . GLY A 1 104 ? -7.104 -37.300 -6.986 1.00 38.91 84 GLY A C 1
ATOM 618 O O . GLY A 1 104 ? -7.035 -36.142 -7.410 1.00 44.36 84 GLY A O 1
ATOM 619 N N . GLY A 1 105 ? -7.014 -38.372 -7.772 1.00 41.89 85 GLY A N 1
ATOM 620 C CA . GLY A 1 105 ? -6.726 -38.264 -9.207 1.00 50.17 85 GLY A CA 1
ATOM 621 C C . GLY A 1 105 ? -7.769 -38.388 -10.315 1.00 56.34 85 GLY A C 1
ATOM 622 O O . GLY A 1 105 ? -7.468 -38.821 -11.431 1.00 61.85 85 GLY A O 1
ATOM 623 N N . LEU A 1 106 ? -9.005 -38.019 -9.978 1.00 46.36 86 LEU A N 1
ATOM 624 C CA . LEU A 1 106 ? -10.139 -37.448 -10.706 1.00 38.91 86 LEU A CA 1
ATOM 625 C C . LEU A 1 106 ? -9.770 -36.195 -11.498 1.00 36.01 86 LEU A C 1
ATOM 626 O O . LEU A 1 106 ? -10.404 -35.870 -12.503 1.00 38.48 86 LEU A O 1
ATOM 631 N N . VAL A 1 107 ? -8.744 -35.491 -11.029 1.00 29.72 87 VAL A N 1
ATOM 632 C CA . VAL A 1 107 ? -8.268 -34.301 -11.692 1.00 31.19 87 VAL A CA 1
ATOM 633 C C . VAL A 1 107 ? -7.409 -34.766 -12.858 1.00 26.60 87 VAL A C 1
ATOM 634 O O . VAL A 1 107 ? -7.083 -33.988 -13.758 1.00 32.98 87 VAL A O 1
ATOM 638 N N . ALA A 1 108 ? -7.044 -36.047 -12.828 1.00 26.28 88 ALA A N 1
ATOM 639 C CA . ALA A 1 108 ? -6.169 -36.633 -13.839 1.00 26.32 88 ALA A CA 1
ATOM 640 C C . ALA A 1 108 ? -6.905 -37.341 -14.982 1.00 29.17 88 ALA A C 1
ATOM 641 O O . ALA A 1 108 ? -6.287 -37.694 -15.978 1.00 29.93 88 ALA A O 1
ATOM 643 N N . VAL A 1 109 ? -8.201 -37.592 -14.841 1.00 38.63 89 VAL A N 1
ATOM 644 C CA . VAL A 1 109 ? -8.913 -38.264 -15.920 1.00 45.21 89 VAL A CA 1
ATOM 645 C C . VAL A 1 109 ? -9.328 -37.237 -16.950 1.00 42.94 89 VAL A C 1
ATOM 646 O O . VAL A 1 109 ? -9.792 -36.148 -16.610 1.00 43.50 89 VAL A O 1
ATOM 650 N N . SER A 1 110 ? -9.118 -37.576 -18.211 1.00 42.34 90 SER A N 1
ATOM 651 C CA . SER A 1 110 ? -9.456 -36.686 -19.305 1.00 43.54 90 SER A CA 1
ATOM 652 C C . SER A 1 110 ? -9.885 -37.519 -20.495 1.00 47.61 90 SER A C 1
ATOM 653 O O . SER A 1 110 ? -9.981 -38.748 -20.413 1.00 51.20 90 SER A O 1
ATOM 656 N N . ALA A 1 111 ? -10.130 -36.848 -21.610 1.00 46.30 91 ALA A N 1
ATOM 657 C CA . ALA A 1 111 ? -10.599 -37.534 -22.796 1.00 44.74 91 ALA A CA 1
ATOM 658 C C . ALA A 1 111 ? -9.518 -38.420 -23.392 1.00 45.76 91 ALA A C 1
ATOM 659 O O . ALA A 1 111 ? -9.828 -39.371 -24.110 1.00 46.29 91 ALA A O 1
ATOM 661 N N . GLU A 1 112 ? -8.259 -38.128 -23.066 1.00 53.94 92 GLU A N 1
ATOM 662 C CA . GLU A 1 112 ? -7.127 -38.889 -23.585 1.00 62.76 92 GLU A CA 1
ATOM 663 C C . GLU A 1 112 ? -7.175 -40.353 -23.154 1.00 53.64 92 GLU A C 1
ATOM 664 O O . GLU A 1 112 ? -6.694 -41.228 -23.871 1.00 57.38 92 GLU A O 1
ATOM 670 N N . TRP A 1 113 ? -7.770 -40.617 -21.991 1.00 51.78 93 TRP A N 1
ATOM 671 C CA . TRP A 1 113 ? -7.875 -41.983 -21.475 1.00 47.23 93 TRP A CA 1
ATOM 672 C C . TRP A 1 113 ? -8.731 -42.852 -22.394 1.00 45.61 93 TRP A C 1
ATOM 673 O O . TRP A 1 113 ? -8.491 -44.052 -22.530 1.00 49.14 93 TRP A O 1
ATOM 684 N N . ARG A 1 114 ? -9.726 -42.220 -23.014 1.00 40.72 94 ARG A N 1
ATOM 685 C CA . ARG A 1 114 ? -10.730 -42.879 -23.849 1.00 41.19 94 ARG A CA 1
ATOM 686 C C . ARG A 1 114 ? -11.592 -43.861 -23.059 1.00 37.97 94 ARG A C 1
ATOM 687 O O . ARG A 1 114 ? -12.007 -44.897 -23.581 1.00 41.83 94 ARG A O 1
ATOM 695 N N . THR A 1 115 ? -11.890 -43.502 -21.812 1.00 38.23 95 THR A N 1
ATOM 696 C CA . THR A 1 115 ? -12.808 -44.264 -20.971 1.00 36.18 95 THR A CA 1
ATOM 697 C C . THR A 1 115 ? -14.249 -43.969 -21.374 1.00 34.83 95 THR A C 1
ATOM 698 O O . THR A 1 115 ? -14.516 -42.993 -22.066 1.00 35.61 95 THR A O 1
ATOM 702 N N . ASP A 1 116 ? -15.177 -44.815 -20.948 1.00 31.79 96 ASP A N 1
ATOM 703 C CA . ASP A 1 116 ? -16.581 -44.636 -21.303 1.00 33.94 96 ASP A CA 1
ATOM 704 C C . ASP A 1 116 ? -17.371 -44.108 -20.124 1.00 34.66 96 ASP A C 1
ATOM 705 O O . ASP A 1 116 ? -18.429 -43.490 -20.292 1.00 37.26 96 ASP A O 1
ATOM 710 N N . ASP A 1 117 ? -16.846 -44.374 -18.931 1.00 35.54 97 ASP A N 1
ATOM 711 C CA . ASP A 1 117 ? -17.312 -43.755 -17.706 1.00 35.94 97 ASP A CA 1
ATOM 712 C C . ASP A 1 117 ? -16.281 -43.957 -16.593 1.00 29.95 97 ASP A C 1
ATOM 713 O O . ASP A 1 117 ? -15.260 -44.650 -16.771 1.00 33.37 97 ASP A O 1
ATOM 718 N N . ILE A 1 118 ? -16.572 -43.338 -15.451 1.00 31.72 98 ILE A N 1
ATOM 719 C CA . ILE A 1 118 ? -15.668 -43.235 -14.330 1.00 30.73 98 ILE A CA 1
ATOM 720 C C . ILE A 1 118 ? -16.447 -43.602 -13.058 1.00 31.31 98 ILE A C 1
ATOM 721 O O . ILE A 1 118 ? -17.659 -43.388 -12.980 1.00 33.10 98 ILE A O 1
ATOM 726 N N . 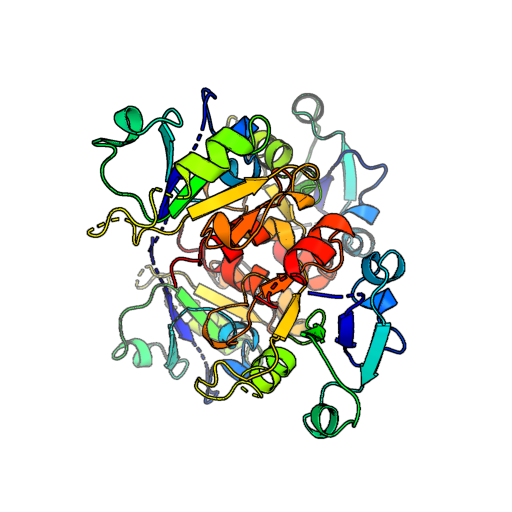LEU A 1 119 ? -15.781 -44.193 -12.076 1.00 32.16 99 LEU A N 1
ATOM 727 C CA . LEU A 1 119 ? -16.454 -44.519 -10.823 1.00 30.75 99 LEU A CA 1
ATOM 728 C C . LEU A 1 119 ? -15.520 -44.333 -9.649 1.00 29.98 99 LEU A C 1
ATOM 729 O O . LEU A 1 119 ? -14.361 -44.739 -9.706 1.00 35.04 99 LEU A O 1
ATOM 734 N N . LEU A 1 120 ? -16.033 -43.751 -8.573 1.00 28.47 100 LEU A N 1
ATOM 735 C CA . LEU A 1 120 ? -15.320 -43.725 -7.311 1.00 26.85 100 LEU A CA 1
ATOM 736 C C . LEU A 1 120 ? -15.499 -45.088 -6.623 1.00 30.06 100 LEU A C 1
ATOM 737 O O . LEU A 1 120 ? -16.544 -45.727 -6.759 1.00 33.02 100 LEU A O 1
ATOM 742 N N . PRO A 1 121 ? -14.474 -45.547 -5.892 1.00 30.55 101 PRO A N 1
ATOM 743 C CA . PRO A 1 121 ? -14.585 -46.826 -5.177 1.00 34.67 101 PRO A CA 1
ATOM 744 C C . PRO A 1 121 ? -15.668 -46.837 -4.091 1.00 36.89 101 PRO A C 1
ATOM 745 O O . PRO A 1 121 ? -16.020 -47.919 -3.615 1.00 41.39 101 PRO A O 1
ATOM 749 N N . THR A 1 122 ? -16.161 -45.661 -3.694 1.00 35.41 102 THR A N 1
ATOM 750 C CA . THR A 1 122 ? -17.181 -45.546 -2.642 1.00 32.46 102 THR A CA 1
ATOM 751 C C . THR A 1 122 ? -18.591 -45.457 -3.216 1.00 32.76 102 THR A C 1
ATOM 752 O O . THR A 1 122 ? -19.559 -45.251 -2.480 1.00 33.93 102 THR A O 1
ATOM 756 N N . ALA A 1 123 ? -18.712 -45.594 -4.531 1.00 28.53 103 ALA A N 1
ATOM 757 C CA . ALA A 1 123 ? -20.015 -45.516 -5.170 1.00 26.66 103 ALA A CA 1
ATOM 758 C C . ALA A 1 123 ? -20.888 -46.647 -4.676 1.00 27.66 103 ALA A C 1
ATOM 759 O O . ALA A 1 123 ? -20.408 -47.768 -4.512 1.00 28.78 103 ALA A O 1
ATOM 761 N N . GLY A 1 124 ? -22.162 -46.356 -4.423 1.00 27.26 104 GLY A N 1
ATOM 762 C CA . GLY A 1 124 ? -23.095 -47.376 -3.967 1.00 27.97 104 GLY A CA 1
ATOM 763 C C . GLY A 1 124 ? -23.650 -48.214 -5.105 1.00 29.52 104 GLY A C 1
ATOM 764 O O . GLY A 1 124 ? -23.451 -47.895 -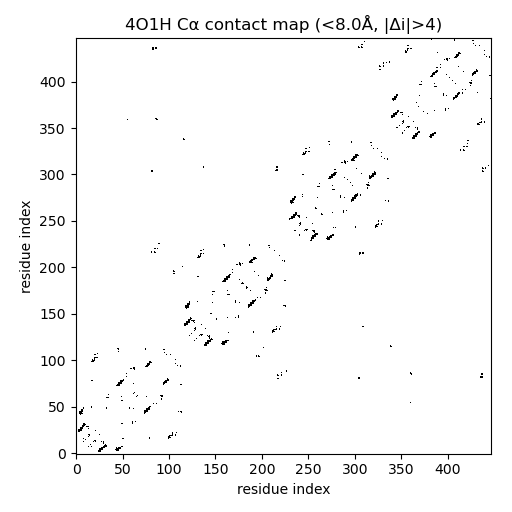6.280 1.00 28.36 104 GLY A O 1
ATOM 765 N N . PRO A 1 125 ? -24.386 -49.283 -4.769 1.00 30.42 105 PRO A N 1
ATOM 766 C CA . PRO A 1 125 ? -24.862 -50.233 -5.779 1.00 30.83 105 PRO A CA 1
ATOM 767 C C . PRO A 1 125 ? -25.751 -49.596 -6.840 1.00 31.79 105 PRO A C 1
ATOM 768 O O . PRO A 1 125 ? -25.651 -49.965 -8.003 1.00 32.44 105 PRO A O 1
ATOM 772 N N . ALA A 1 126 ? -26.613 -48.659 -6.457 1.00 32.05 106 ALA A N 1
ATOM 773 C CA . ALA A 1 126 ? -27.516 -48.055 -7.431 1.00 33.04 106 ALA A CA 1
ATOM 774 C C . ALA A 1 126 ? -26.727 -47.318 -8.513 1.00 33.38 106 ALA A C 1
ATOM 775 O O . ALA A 1 126 ? -27.025 -47.447 -9.697 1.00 36.25 106 ALA A O 1
ATOM 777 N N . GLU A 1 127 ? -25.695 -46.583 -8.114 1.00 31.25 107 GLU A N 1
ATOM 778 C CA . GLU A 1 127 ? -24.912 -45.816 -9.080 1.00 29.91 107 GLU A CA 1
ATOM 779 C C . GLU A 1 127 ? -24.057 -46.720 -9.974 1.00 28.89 107 GLU A C 1
ATOM 780 O O . GLU A 1 127 ? -23.950 -46.508 -11.183 1.00 27.62 107 GLU A O 1
ATOM 786 N N . VAL A 1 128 ? -23.460 -47.736 -9.364 1.00 28.94 108 VAL A N 1
ATOM 787 C CA . VAL A 1 128 ? -22.667 -48.694 -10.092 1.00 28.75 108 VAL A CA 1
ATOM 788 C C . VAL A 1 128 ? -23.545 -49.351 -11.130 1.00 29.97 108 VAL A C 1
ATOM 789 O O . VAL A 1 128 ? -23.196 -49.400 -12.315 1.00 30.47 108 VAL A O 1
ATOM 793 N N . ASP A 1 129 ? -24.710 -49.814 -10.693 1.00 30.78 109 ASP A N 1
ATOM 794 C CA . ASP A 1 129 ? -25.646 -50.473 -11.582 1.00 34.09 109 ASP A CA 1
ATOM 795 C C . ASP A 1 129 ? -26.064 -49.551 -12.727 1.00 32.11 109 ASP A C 1
ATOM 796 O O . ASP A 1 129 ? -26.005 -49.937 -13.901 1.00 34.02 109 ASP A O 1
ATOM 801 N N . ALA A 1 130 ? -26.438 -48.321 -12.383 1.00 32.83 110 ALA A N 1
ATOM 802 C CA . ALA A 1 130 ? -26.897 -47.348 -13.369 1.00 32.21 110 ALA A CA 1
ATOM 803 C C . ALA A 1 130 ? -25.831 -47.112 -14.429 1.00 32.54 110 ALA A C 1
ATOM 804 O O . ALA A 1 130 ? -26.119 -47.074 -15.623 1.00 32.32 110 ALA A O 1
ATOM 806 N N . ARG A 1 131 ? -24.597 -46.963 -13.964 1.00 30.97 111 ARG A N 1
ATOM 807 C CA . ARG A 1 131 ? -23.468 -46.672 -14.820 1.00 31.10 111 ARG A CA 1
ATOM 808 C C . ARG A 1 131 ? -23.102 -47.820 -15.749 1.00 33.35 111 ARG A C 1
ATOM 809 O O . ARG A 1 131 ? -22.857 -47.613 -16.949 1.00 37.39 111 ARG A O 1
ATOM 817 N N . LEU A 1 132 ? -23.117 -49.031 -15.201 1.00 34.42 112 LEU A N 1
ATOM 818 C CA . LEU A 1 132 ? -22.814 -50.214 -15.978 1.00 37.43 112 LEU A CA 1
ATOM 819 C C . LEU A 1 132 ? -23.858 -50.389 -17.070 1.00 38.91 112 LEU A C 1
ATOM 820 O O . LEU A 1 132 ? -23.514 -50.671 -18.216 1.00 42.71 112 LEU A O 1
ATOM 825 N N . ARG A 1 133 ? -25.125 -50.202 -16.725 1.00 39.91 113 ARG A N 1
ATOM 826 C CA . ARG A 1 133 ? -26.187 -50.334 -17.713 1.00 44.59 113 ARG A CA 1
ATOM 827 C C . ARG A 1 133 ? -26.131 -49.253 -18.781 1.00 43.80 113 ARG A C 1
ATOM 828 O O . ARG A 1 133 ? -26.333 -49.552 -19.954 1.00 49.09 113 ARG A O 1
ATOM 844 N N . VAL A 1 135 ? -23.558 -47.758 -19.915 1.00 38.06 115 VAL A N 1
ATOM 845 C CA . VAL A 1 135 ? -22.396 -47.948 -20.760 1.00 39.45 115 VAL A CA 1
ATOM 846 C C . VAL A 1 135 ? -22.538 -49.155 -21.705 1.00 42.09 115 VAL A C 1
ATOM 847 O O . VAL A 1 135 ? -21.753 -49.310 -22.641 1.00 43.69 115 VAL A O 1
ATOM 851 N N . THR A 1 136 ? -23.544 -49.998 -21.477 1.00 47.86 116 THR A N 1
ATOM 852 C CA . THR A 1 136 ? -23.821 -51.084 -22.414 1.00 55.54 116 THR A CA 1
ATOM 853 C C . THR A 1 136 ? -24.885 -50.781 -23.470 1.00 64.99 116 THR A C 1
ATOM 854 O O . THR A 1 136 ? -25.490 -51.693 -24.040 1.00 71.65 116 THR A O 1
ATOM 858 N N . THR A 1 137 ? -25.105 -49.484 -23.742 1.00 79.58 117 THR A N 1
ATOM 859 C CA . THR A 1 137 ? -26.242 -49.007 -24.535 1.00 83.73 117 THR A CA 1
ATOM 860 C C . THR A 1 137 ? -25.832 -48.039 -25.638 1.00 85.40 117 THR A C 1
ATOM 861 O O . THR A 1 137 ? -24.693 -47.569 -25.689 1.00 80.85 117 THR A O 1
ATOM 865 N N . HIS B 1 20 ? -10.291 -22.249 -20.560 1.00 87.39 0 HIS B N 1
ATOM 866 C CA . HIS B 1 20 ? -11.561 -21.925 -19.936 1.00 89.82 0 HIS B CA 1
ATOM 867 C C . HIS B 1 20 ? -11.607 -22.431 -18.510 1.00 90.54 0 HIS B C 1
ATOM 868 O O . HIS B 1 20 ? -12.050 -23.534 -18.257 1.00 88.60 0 HIS B O 1
ATOM 878 N N . SER B 1 22 ? -13.277 -21.144 -15.794 1.00 64.18 2 SER B N 1
ATOM 879 C CA . SER B 1 22 ? -14.616 -21.105 -15.272 1.00 53.14 2 SER B CA 1
ATOM 880 C C . SER B 1 22 ? -15.567 -21.410 -16.384 1.00 56.07 2 SER B C 1
ATOM 881 O O . SER B 1 22 ? -15.383 -20.938 -17.478 1.00 63.28 2 SER B O 1
ATOM 884 N N . LEU B 1 23 ? -16.592 -22.194 -16.108 1.00 50.11 3 LEU B N 1
ATOM 885 C CA . LEU B 1 23 ? -17.613 -22.467 -17.089 1.00 47.77 3 LEU B CA 1
ATOM 886 C C . LEU B 1 23 ? -18.892 -21.801 -16.673 1.00 47.91 3 LEU B C 1
ATOM 887 O O . LEU B 1 23 ? -19.124 -21.602 -15.505 1.00 43.62 3 LEU B O 1
ATOM 892 N N . ASP B 1 24 ? -19.726 -21.459 -17.642 1.00 48.04 4 ASP B N 1
ATOM 893 C CA . ASP B 1 24 ? -21.040 -20.908 -17.325 1.00 54.25 4 ASP B CA 1
ATOM 894 C C . ASP B 1 24 ? -22.079 -22.034 -17.312 1.00 48.25 4 ASP B C 1
ATOM 895 O O . ASP B 1 24 ? -22.340 -22.659 -18.345 1.00 48.61 4 ASP B O 1
ATOM 900 N N . LEU B 1 25 ? -22.663 -22.285 -16.138 1.00 39.96 5 LEU B N 1
ATOM 901 C CA . LEU B 1 25 ? -23.622 -23.368 -15.971 1.00 37.58 5 LEU B CA 1
ATOM 902 C C . LEU B 1 25 ? -25.044 -22.864 -15.789 1.00 40.45 5 LEU B C 1
ATOM 903 O O . LEU B 1 25 ? -25.316 -21.968 -14.975 1.00 45.35 5 LEU B O 1
ATOM 908 N N . LEU B 1 26 ? -25.955 -23.466 -16.540 1.00 40.62 6 LEU B N 1
ATOM 909 C CA . LEU B 1 26 ? -27.367 -23.216 -16.365 1.00 42.09 6 LEU B CA 1
ATOM 910 C C . LEU B 1 26 ? -27.977 -24.380 -15.592 1.00 41.39 6 LEU B C 1
ATOM 911 O O . LEU B 1 26 ? -27.977 -25.523 -16.051 1.00 38.84 6 LEU B O 1
ATOM 916 N N . VAL B 1 27 ? -28.483 -24.074 -14.403 1.00 44.44 7 VAL B N 1
ATOM 917 C CA . VAL B 1 27 ? -29.131 -25.066 -13.561 1.00 43.81 7 VAL B CA 1
ATOM 918 C C . VAL B 1 27 ? -30.635 -24.891 -13.682 1.00 45.20 7 VAL B C 1
ATOM 919 O O . VAL B 1 27 ? -31.179 -23.842 -13.336 1.00 48.78 7 VAL B O 1
ATOM 931 N N . THR B 1 29 ? -34.092 -25.567 -12.474 1.00 42.71 9 THR B N 1
ATOM 932 C CA . THR B 1 29 ? -34.639 -25.996 -11.208 1.00 43.44 9 THR B CA 1
ATOM 933 C C . THR B 1 29 ? -35.763 -25.096 -10.722 1.00 46.12 9 THR B C 1
ATOM 934 O O . THR B 1 29 ? -35.827 -23.914 -11.077 1.00 47.99 9 THR B O 1
ATOM 938 N N . ALA B 1 30 ? -36.647 -25.658 -9.902 1.00 51.86 10 ALA B N 1
ATOM 939 C CA . ALA B 1 30 ? -37.737 -24.890 -9.315 1.00 52.90 10 ALA B CA 1
ATOM 940 C C . ALA B 1 30 ? -37.263 -24.243 -8.016 1.00 60.32 10 ALA B C 1
ATOM 941 O O . ALA B 1 30 ? -38.064 -23.830 -7.175 1.00 63.72 10 ALA B O 1
ATOM 943 N N . GLU B 1 31 ? -35.951 -24.098 -7.886 1.00 61.87 11 GLU B N 1
ATOM 944 C CA . GLU B 1 31 ? -35.375 -23.709 -6.621 1.00 67.47 11 GLU B CA 1
ATOM 945 C C . GLU B 1 31 ? -34.735 -22.341 -6.795 1.00 69.14 11 GLU B C 1
ATOM 946 O O . GLU B 1 31 ? -34.412 -21.935 -7.912 1.00 69.00 11 GLU B O 1
ATOM 952 N N . ALA B 1 32 ? -34.571 -21.629 -5.686 1.00 70.29 12 ALA B N 1
ATOM 953 C CA . ALA B 1 32 ? -34.029 -20.278 -5.706 1.00 70.94 12 ALA B CA 1
ATOM 954 C C . ALA B 1 32 ? -32.566 -20.261 -6.103 1.00 74.10 12 ALA B C 1
ATOM 955 O O . ALA B 1 32 ? -32.113 -19.357 -6.801 1.00 73.11 12 ALA B O 1
ATOM 957 N N . ASP B 1 33 ? -31.830 -21.262 -5.634 1.00 74.08 13 ASP B N 1
ATOM 958 C CA . ASP B 1 33 ? -30.415 -21.388 -5.944 1.00 77.28 13 ASP B CA 1
ATOM 959 C C . ASP B 1 33 ? -29.999 -22.849 -6.058 1.00 68.66 13 ASP B C 1
ATOM 960 O O . ASP B 1 33 ? -30.726 -23.752 -5.641 1.00 69.40 13 ASP B O 1
ATOM 965 N N . ALA B 1 34 ? -28.816 -23.064 -6.624 1.00 63.78 14 ALA B N 1
ATOM 966 C CA . ALA B 1 34 ? -28.322 -24.405 -6.907 1.00 57.40 14 ALA B CA 1
ATOM 967 C C . ALA B 1 34 ? -27.840 -25.143 -5.669 1.00 58.67 14 ALA B C 1
ATOM 968 O O . ALA B 1 34 ? -27.637 -26.353 -5.716 1.00 62.36 14 ALA B O 1
ATOM 970 N N . THR B 1 35 ? -27.666 -24.431 -4.561 1.00 61.48 15 THR B N 1
ATOM 971 C CA . THR B 1 35 ? -27.082 -25.051 -3.375 1.00 64.89 15 THR B CA 1
ATOM 972 C C . THR B 1 35 ? -27.965 -26.162 -2.796 1.00 64.83 15 THR B C 1
ATOM 973 O O . THR B 1 35 ? -27.482 -27.022 -2.064 1.00 64.73 15 THR B O 1
ATOM 977 N N . ALA B 1 36 ? -29.249 -26.152 -3.136 1.00 62.60 16 ALA B N 1
ATOM 978 C CA . ALA B 1 36 ? -30.135 -27.241 -2.743 1.00 59.06 16 ALA B CA 1
ATOM 979 C C . ALA B 1 36 ? -29.974 -28.413 -3.710 1.00 55.65 16 ALA B C 1
ATOM 980 O O . ALA B 1 36 ? -30.149 -29.577 -3.337 1.00 58.52 16 ALA B O 1
ATOM 982 N N . VAL B 1 37 ? -29.639 -28.110 -4.945 1.00 44.87 17 VAL B N 1
ATOM 983 C CA . VAL B 1 37 ? -29.513 -29.160 -5.907 1.00 39.78 17 VAL B CA 1
ATOM 984 C C . VAL B 1 37 ? -28.174 -29.800 -5.889 1.00 37.93 17 VAL B C 1
ATOM 985 O O . VAL B 1 37 ? -28.075 -30.971 -5.719 1.00 41.00 17 VAL B O 1
ATOM 989 N N . LEU B 1 38 ? -27.131 -29.010 -6.026 1.00 33.98 18 LEU B N 1
ATOM 990 C CA . LEU B 1 38 ? -25.787 -29.520 -5.985 1.00 32.13 18 LEU B CA 1
ATOM 991 C C . LEU B 1 38 ? -24.990 -28.626 -5.128 1.00 34.74 18 LEU B C 1
ATOM 992 O O . LEU B 1 38 ? -24.514 -27.621 -5.570 1.00 34.77 18 LEU B O 1
ATOM 997 N N . PRO B 1 39 ? -24.779 -29.021 -3.907 1.00 39.34 19 PRO B N 1
ATOM 998 C CA . PRO B 1 39 ? -24.042 -28.193 -2.990 1.00 36.58 19 PRO B CA 1
ATOM 999 C C . PRO B 1 39 ? -22.623 -27.950 -3.416 1.00 35.27 19 PRO B C 1
ATOM 1000 O O . PRO B 1 39 ? -22.101 -26.895 -3.147 1.00 37.10 19 PRO B O 1
ATOM 1004 N N . ALA B 1 40 ? -21.982 -28.928 -4.022 1.00 32.98 20 ALA B N 1
ATOM 1005 C CA . ALA B 1 40 ? -20.535 -28.829 -4.278 1.00 31.44 20 ALA B CA 1
ATOM 1006 C C . ALA B 1 40 ? -20.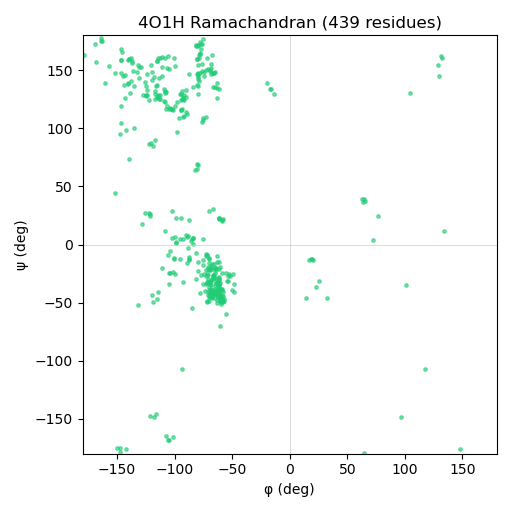219 -27.701 -5.246 1.00 30.79 20 ALA B C 1
ATOM 1007 O O . ALA B 1 40 ? -19.094 -27.213 -5.297 1.00 33.13 20 ALA B O 1
ATOM 1009 N N . LEU B 1 41 ? -21.222 -27.281 -6.001 1.00 33.34 21 LEU B N 1
ATOM 1010 C CA . LEU B 1 41 ? -21.065 -26.203 -6.958 1.00 33.38 21 LEU B CA 1
ATOM 1011 C C . LEU B 1 41 ? -20.601 -24.929 -6.262 1.00 41.13 21 LEU B C 1
ATOM 1012 O O . LEU B 1 41 ? -19.968 -24.070 -6.875 1.00 42.62 21 LEU B O 1
ATOM 1017 N N . ASP B 1 42 ? -20.897 -24.825 -4.972 1.00 46.39 22 ASP B N 1
ATOM 1018 C CA . ASP B 1 42 ? -20.562 -23.638 -4.209 1.00 53.84 22 ASP B CA 1
ATOM 1019 C C . ASP B 1 42 ? -19.059 -23.506 -4.003 1.00 48.06 22 ASP B C 1
ATOM 1020 O O . ASP B 1 42 ? -18.558 -22.418 -3.726 1.00 51.62 22 ASP B O 1
ATOM 1025 N N . LEU B 1 43 ? -18.350 -24.623 -4.141 1.00 41.47 23 LEU B N 1
ATOM 1026 C CA . LEU B 1 43 ? -16.917 -24.688 -3.884 1.00 38.80 23 LEU B CA 1
ATOM 1027 C C . LEU B 1 43 ? -16.062 -24.678 -5.148 1.00 40.30 23 LEU B C 1
ATOM 1028 O O . LEU B 1 43 ? -14.845 -24.864 -5.076 1.00 43.67 23 LEU B O 1
ATOM 1033 N N . LEU B 1 44 ? -16.698 -24.499 -6.298 1.00 37.52 24 LEU B N 1
ATOM 1034 C CA . LEU B 1 44 ? -16.007 -24.518 -7.586 1.00 37.32 24 LEU B CA 1
ATOM 1035 C C . LEU B 1 44 ? -15.990 -23.106 -8.200 1.00 39.88 24 LEU B C 1
ATOM 1036 O O . LEU B 1 44 ? -16.778 -22.245 -7.802 1.00 41.92 24 LEU B O 1
ATOM 1041 N N . PRO B 1 45 ? -15.094 -22.856 -9.173 1.00 38.42 25 PRO B N 1
ATOM 1042 C CA . PRO B 1 45 ? -14.995 -21.489 -9.704 1.00 41.17 25 PRO B CA 1
ATOM 1043 C C . PRO B 1 45 ? -16.004 -21.138 -10.800 1.00 45.14 25 PRO B C 1
ATOM 1044 O O . PRO B 1 45 ? -16.008 -20.003 -11.271 1.00 48.98 25 PRO B O 1
ATOM 1048 N N . HIS B 1 46 ? -16.871 -22.076 -11.169 1.00 44.94 26 HIS B N 1
ATOM 1049 C CA . HIS B 1 46 ? -17.806 -21.877 -12.281 1.00 44.55 26 HIS B CA 1
ATOM 1050 C C . HIS B 1 46 ? -18.948 -20.941 -11.902 1.00 44.89 26 HIS B C 1
ATOM 1051 O O . HIS B 1 46 ? -19.358 -20.876 -10.744 1.00 49.23 26 HIS B O 1
ATOM 1058 N N . THR B 1 47 ? -19.455 -20.194 -12.867 1.00 47.51 27 THR B N 1
ATOM 1059 C CA . THR B 1 47 ? -20.525 -19.258 -12.553 1.00 47.14 27 THR B CA 1
ATOM 1060 C C . THR B 1 47 ? -21.868 -19.903 -12.856 1.00 52.56 27 THR B C 1
ATOM 1061 O O . THR B 1 47 ? -22.084 -20.450 -13.938 1.00 54.17 27 THR B O 1
ATOM 1065 N N . VAL B 1 48 ? -22.760 -19.842 -11.878 1.00 52.93 28 VAL B N 1
ATOM 1066 C CA . VAL B 1 48 ? -24.008 -20.580 -11.922 1.00 48.67 28 VAL B CA 1
ATOM 1067 C C . VAL B 1 48 ? -25.200 -19.651 -11.995 1.00 48.85 28 VAL B C 1
ATOM 1068 O O . VAL B 1 48 ? -25.328 -18.736 -11.188 1.00 51.69 28 VAL B O 1
ATOM 1072 N N . ARG B 1 49 ? -26.064 -19.868 -12.972 1.00 46.01 29 ARG B N 1
ATOM 1073 C CA . ARG B 1 49 ? -27.354 -19.192 -12.958 1.00 46.98 29 ARG B CA 1
ATOM 1074 C C . ARG B 1 49 ? -28.480 -20.225 -12.947 1.00 50.51 29 ARG B C 1
ATOM 1075 O O . ARG B 1 49 ? -28.307 -21.376 -13.363 1.00 53.63 29 ARG B O 1
ATOM 1083 N N . VAL B 1 50 ? -29.621 -19.808 -12.419 1.00 50.07 30 VAL B N 1
ATOM 1084 C CA . VAL B 1 50 ? -30.764 -20.684 -12.232 1.00 45.15 30 VAL B CA 1
ATOM 1085 C C . VAL B 1 50 ? -31.945 -20.239 -13.084 1.00 47.55 30 VAL B C 1
ATOM 1086 O O . VAL B 1 50 ? -32.238 -19.053 -13.171 1.00 47.19 30 VAL B O 1
ATOM 1090 N N . ARG B 1 51 ? -32.608 -21.196 -13.722 1.00 47.54 31 ARG B N 1
ATOM 1091 C CA . ARG B 1 51 ? -33.855 -20.935 -14.429 1.00 48.41 31 ARG B CA 1
ATOM 1092 C C . ARG B 1 51 ? -34.837 -22.053 -14.117 1.00 47.63 31 ARG B C 1
ATOM 1093 O O . ARG B 1 51 ? -34.431 -23.150 -13.752 1.00 46.03 31 ARG B O 1
ATOM 1101 N N . ALA B 1 52 ? -36.127 -21.781 -14.279 1.00 48.77 32 ALA B N 1
ATOM 1102 C CA . ALA B 1 52 ? -37.168 -22.783 -14.042 1.00 51.34 32 ALA B CA 1
ATOM 1103 C C . ALA B 1 52 ? -37.078 -23.878 -15.102 1.00 56.71 32 ALA B C 1
ATOM 1104 O O . ALA B 1 52 ? -36.615 -23.625 -16.217 1.00 60.25 32 ALA B O 1
ATOM 1106 N N . PRO B 1 53 ? -37.546 -25.066 -14.815 1.00 59.36 33 PRO B N 1
ATOM 1107 C CA . PRO B 1 53 ? -37.399 -26.111 -15.806 1.00 61.82 33 PRO B CA 1
ATOM 1108 C C . PRO B 1 53 ? -38.489 -26.037 -16.840 1.00 65.64 33 PRO B C 1
ATOM 1109 O O . PRO B 1 53 ? -39.292 -26.936 -16.941 1.00 66.04 33 PRO B O 1
ATOM 1113 N N . GLU B 1 54 ? -38.518 -24.957 -17.597 1.00 74.67 34 GLU B N 1
ATOM 1114 C CA . GLU B 1 54 ? -39.506 -24.782 -18.636 1.00 82.56 34 GLU B CA 1
ATOM 1115 C C . GLU B 1 54 ? -38.894 -24.253 -19.894 1.00 83.80 34 GLU B C 1
ATOM 1116 O O . GLU B 1 54 ? -37.961 -23.492 -19.871 1.00 82.34 34 GLU B O 1
ATOM 1122 N N . VAL B 1 55 ? -39.464 -24.613 -21.012 1.00 85.71 35 VAL B N 1
ATOM 1123 C CA . VAL B 1 55 ? -38.901 -24.211 -22.265 1.00 86.90 35 VAL B CA 1
ATOM 1124 C C . VAL B 1 55 ? -38.883 -22.710 -22.324 1.00 89.78 35 VAL B C 1
ATOM 1125 O O . VAL B 1 55 ? -37.964 -22.128 -22.830 1.00 92.70 35 VAL B O 1
ATOM 1129 N N . THR B 1 56 ? -39.911 -22.075 -21.811 1.00 89.96 36 THR B N 1
ATOM 1130 C CA . THR B 1 56 ? -39.960 -20.634 -21.825 1.00 93.29 36 THR B CA 1
ATOM 1131 C C . THR B 1 56 ? -38.841 -20.008 -21.028 1.00 94.74 36 THR B C 1
ATOM 1132 O O . THR B 1 56 ? -38.309 -18.984 -21.393 1.00 97.20 36 THR B O 1
ATOM 1136 N N . ALA B 1 57 ? -38.500 -20.610 -19.913 1.00 88.95 37 ALA B N 1
ATOM 1137 C CA . ALA B 1 57 ? -37.486 -20.063 -19.041 1.00 84.50 37 ALA B CA 1
ATOM 1138 C C . ALA B 1 57 ? -36.163 -19.994 -19.737 1.00 79.40 37 ALA B C 1
ATOM 1139 O O . ALA B 1 57 ? -35.348 -19.159 -19.438 1.00 83.69 37 ALA B O 1
ATOM 1141 N N . LEU B 1 58 ? -35.939 -20.902 -20.651 1.00 73.65 38 LEU B N 1
ATOM 1142 C CA . LEU B 1 58 ? -34.664 -20.998 -21.301 1.00 77.15 38 LEU B CA 1
ATOM 1143 C C . LEU B 1 58 ? -34.494 -20.117 -22.481 1.00 83.56 38 LEU B C 1
ATOM 1144 O O . LEU B 1 58 ? -33.498 -20.214 -23.159 1.00 89.32 38 LEU B O 1
ATOM 1149 N N . LEU B 1 59 ? -35.474 -19.294 -22.785 1.00 87.31 39 LEU B N 1
ATOM 1150 C CA . LEU B 1 59 ? -35.422 -18.597 -24.042 1.00 87.50 39 LEU B CA 1
ATOM 1151 C C . LEU B 1 59 ? -34.205 -17.730 -24.215 1.00 97.17 39 LEU B C 1
ATOM 1152 O O . LEU B 1 59 ? -33.539 -17.819 -25.225 1.00 94.62 39 LEU B O 1
ATOM 1157 N N . ASP B 1 60 ? -33.843 -16.922 -23.250 1.00 110.92 40 ASP B N 1
ATOM 1158 C CA . ASP B 1 60 ? -32.603 -16.219 -23.463 1.00 126.46 40 ASP B CA 1
ATOM 1159 C C . ASP B 1 60 ? -31.750 -16.106 -22.257 1.00 137.48 40 ASP B C 1
ATOM 1160 O O . ASP B 1 60 ? -31.655 -15.039 -21.680 1.00 134.59 40 ASP B O 1
ATOM 1165 N N . ALA B 1 61 ? -31.124 -17.193 -21.865 1.00 146.97 41 ALA B N 1
ATOM 1166 C CA . ALA B 1 61 ? -30.287 -17.140 -20.701 1.00 130.34 41 ALA B CA 1
ATOM 1167 C C . ALA B 1 61 ? -28.953 -16.537 -21.059 1.00 129.48 41 ALA B C 1
ATOM 1168 O O . ALA B 1 61 ? -28.243 -16.052 -20.196 1.00 144.62 41 ALA B O 1
ATOM 1170 N N . GLY B 1 62 ? -28.589 -16.592 -22.331 1.00 107.39 42 GLY B N 1
ATOM 1171 C CA . GLY B 1 62 ? -27.261 -16.198 -22.739 1.00 99.32 42 GLY B CA 1
ATOM 1172 C C . GLY B 1 62 ? -26.383 -17.407 -22.843 1.00 89.58 42 GLY B C 1
ATOM 1173 O O . GLY B 1 62 ? -26.843 -18.479 -23.151 1.00 89.15 42 GLY B O 1
ATOM 1174 N N . HIS B 1 63 ? -25.111 -17.248 -22.564 1.00 81.99 43 HIS B N 1
ATOM 1175 C CA . HIS B 1 63 ? -24.220 -18.359 -22.741 1.00 78.93 43 HIS B CA 1
ATOM 1176 C C . HIS B 1 63 ? -24.335 -19.394 -21.653 1.00 72.66 43 HIS B C 1
ATOM 1177 O O . HIS B 1 63 ? -24.729 -19.124 -20.544 1.00 81.50 43 HIS B O 1
ATOM 1184 N N . ARG B 1 64 ? -23.957 -20.594 -22.021 1.00 60.36 44 ARG B N 1
ATOM 1185 C CA . ARG B 1 64 ? -23.980 -21.804 -21.209 1.00 51.66 44 ARG B CA 1
ATOM 1186 C C . ARG B 1 64 ? -23.044 -22.844 -21.815 1.00 43.91 44 ARG B C 1
ATOM 1187 O O . ARG B 1 64 ? -22.983 -23.003 -23.035 1.00 50.00 44 ARG B O 1
ATOM 1195 N N . ASP B 1 65 ? -22.309 -23.541 -20.958 1.00 44.60 45 ASP B N 1
ATOM 1196 C CA . ASP B 1 65 ? -21.393 -24.569 -21.400 1.00 44.52 45 ASP B CA 1
ATOM 1197 C C . ASP B 1 65 ? -21.981 -25.920 -21.108 1.00 44.78 45 ASP B C 1
ATOM 1198 O O . ASP B 1 65 ? -21.777 -26.859 -21.838 1.00 44.94 45 ASP B O 1
ATOM 1203 N N . VAL B 1 66 ? -22.715 -25.993 -20.016 1.00 45.02 46 VAL B N 1
ATOM 1204 C CA . VAL B 1 66 ? -23.336 -27.211 -19.541 1.00 45.13 46 VAL B CA 1
ATOM 1205 C C . VAL B 1 66 ? -24.697 -26.840 -18.960 1.00 46.67 46 VAL B C 1
ATOM 1206 O O . VAL B 1 66 ? -24.864 -25.763 -18.383 1.00 50.23 46 VAL B O 1
ATOM 1210 N N . ILE B 1 67 ? -25.672 -27.729 -19.117 1.00 41.89 47 ILE B N 1
ATOM 1211 C CA . ILE B 1 67 ? -26.929 -27.580 -18.410 1.00 39.85 47 ILE B CA 1
ATOM 1212 C C . ILE B 1 67 ? -27.017 -28.643 -17.324 1.00 39.53 47 ILE B C 1
ATOM 1213 O O . ILE B 1 67 ? -26.922 -29.838 -17.609 1.00 38.47 47 ILE B O 1
ATOM 1218 N N . LEU B 1 68 ? -27.194 -28.210 -16.081 1.00 44.54 48 LEU B N 1
ATOM 1219 C CA . LEU B 1 68 ? -27.515 -29.139 -15.008 1.00 45.03 48 LEU B CA 1
ATOM 1220 C C . LEU B 1 68 ? -29.031 -29.160 -14.905 1.00 45.34 48 LEU B C 1
ATOM 1221 O O . LEU B 1 68 ? -29.682 -28.116 -14.791 1.00 47.72 48 LEU B O 1
ATOM 1226 N N . LEU B 1 69 ? -29.590 -30.353 -14.994 1.00 40.25 49 LEU B N 1
ATOM 1227 C CA . LEU B 1 69 ? -31.024 -30.552 -14.906 1.00 41.29 49 LEU B CA 1
ATOM 1228 C C . LEU B 1 69 ? -31.370 -31.116 -13.539 1.00 41.30 49 LEU B C 1
ATOM 1229 O O . LEU B 1 69 ? -30.931 -32.211 -13.173 1.00 42.83 49 LEU B O 1
ATOM 1234 N N . ASP B 1 70 ? -32.146 -30.371 -12.769 1.00 40.83 50 ASP B N 1
ATOM 1235 C CA . ASP B 1 70 ? -32.525 -30.839 -11.442 1.00 38.38 50 ASP B CA 1
ATOM 1236 C C . ASP B 1 70 ? -33.598 -31.930 -11.538 1.00 38.50 50 ASP B C 1
ATOM 1237 O O . ASP B 1 70 ? -34.743 -31.646 -11.868 1.00 38.83 50 ASP B O 1
ATOM 1242 N N . ALA B 1 71 ? -33.220 -33.172 -11.241 1.00 39.34 51 ALA B N 1
ATOM 1243 C CA . ALA B 1 71 ? -34.128 -34.316 -11.381 1.00 40.72 51 ALA B CA 1
ATOM 1244 C C . ALA B 1 71 ? -34.354 -35.081 -10.071 1.00 41.44 51 ALA B C 1
ATOM 1245 O O . ALA B 1 71 ? -34.718 -36.257 -10.088 1.00 46.10 51 ALA B O 1
ATOM 1247 N N . ARG B 1 72 ? -34.174 -34.402 -8.943 1.00 39.50 52 ARG B N 1
ATOM 1248 C CA . ARG B 1 72 ? -34.356 -35.015 -7.631 1.00 39.15 52 ARG B CA 1
ATOM 1249 C C . ARG B 1 72 ? -35.811 -35.353 -7.321 1.00 47.77 52 ARG B C 1
ATOM 1250 O O . ARG B 1 72 ? -36.074 -36.331 -6.631 1.00 49.72 52 ARG B O 1
ATOM 1258 N N . SER B 1 73 ? -36.757 -34.571 -7.837 1.00 49.67 53 SER B N 1
ATOM 1259 C CA . SER B 1 73 ? -38.142 -34.692 -7.376 1.00 59.68 53 SER B CA 1
ATOM 1260 C C . SER B 1 73 ? -39.132 -35.173 -8.427 1.00 61.10 53 SER B C 1
ATOM 1261 O O . SER B 1 73 ? -39.931 -36.074 -8.164 1.00 65.19 53 SER B O 1
ATOM 1264 N N . ASP B 1 74 ? -39.076 -34.585 -9.615 1.00 54.72 54 ASP B N 1
ATOM 1265 C CA . ASP B 1 74 ? -40.062 -34.875 -10.643 1.00 53.80 54 ASP B CA 1
ATOM 1266 C C . ASP B 1 74 ? -39.351 -35.475 -11.848 1.00 51.81 54 ASP B C 1
ATOM 1267 O O . ASP B 1 74 ? -39.018 -34.774 -12.804 1.00 52.78 54 ASP B O 1
ATOM 1272 N N . LEU B 1 75 ? -39.142 -36.786 -11.798 1.00 47.91 55 LEU B N 1
ATOM 1273 C CA . LEU B 1 75 ? -38.320 -37.475 -12.782 1.00 45.00 55 LEU B CA 1
ATOM 1274 C C . LEU B 1 75 ? -38.895 -37.415 -14.185 1.00 46.77 55 LEU B C 1
ATOM 1275 O O . LEU B 1 75 ? -38.150 -37.254 -15.150 1.00 50.76 55 LEU B O 1
ATOM 1280 N N . ALA B 1 76 ? -40.213 -37.545 -14.298 1.00 44.78 56 ALA B N 1
ATOM 1281 C CA . ALA B 1 76 ? -40.860 -37.573 -15.603 1.00 44.34 56 ALA B CA 1
ATOM 1282 C C . ALA B 1 76 ? -40.718 -36.229 -16.310 1.00 45.97 56 ALA B C 1
ATOM 1283 O O . ALA B 1 76 ? -40.442 -36.181 -17.521 1.00 47.83 56 ALA B O 1
ATOM 1285 N N . SER B 1 77 ? -40.891 -35.143 -15.555 1.00 47.34 57 SER B N 1
ATOM 1286 C CA . SER B 1 77 ? -40.749 -33.809 -16.126 1.00 50.36 57 SER B CA 1
ATOM 1287 C C . SER B 1 77 ? -39.354 -33.675 -16.672 1.00 46.78 57 SER B C 1
ATOM 1288 O O . SER B 1 77 ? -39.175 -33.276 -17.823 1.00 52.76 57 SER B O 1
ATOM 1291 N N . ALA B 1 78 ? -38.378 -34.049 -15.848 1.00 46.49 58 ALA B N 1
ATOM 1292 C CA . ALA B 1 78 ? -36.976 -33.906 -16.204 1.00 41.97 58 ALA B CA 1
ATOM 1293 C C . ALA B 1 78 ? -36.657 -34.719 -17.443 1.00 45.99 58 ALA B C 1
ATOM 1294 O O . ALA B 1 78 ? -35.969 -34.234 -18.342 1.00 46.07 58 ALA B O 1
ATOM 1296 N N . LYS B 1 79 ? -37.175 -35.945 -17.495 1.00 47.97 59 LYS B N 1
ATOM 1297 C CA . LYS B 1 79 ? -36.924 -36.834 -18.620 1.00 46.66 59 LYS B CA 1
ATOM 1298 C C . LYS B 1 79 ? -37.428 -36.203 -19.911 1.00 47.44 59 LYS B C 1
ATOM 1299 O O . LYS B 1 79 ? -36.678 -36.098 -20.873 1.00 47.95 59 LYS B O 1
ATOM 1305 N N . SER B 1 80 ? -38.681 -35.753 -19.925 1.00 48.78 60 SER B N 1
ATOM 1306 C CA . SER B 1 80 ? -39.248 -35.202 -21.152 1.00 50.48 60 SER B CA 1
ATOM 1307 C C . SER B 1 80 ? -38.626 -33.854 -21.523 1.00 51.80 60 SER B C 1
ATOM 1308 O O . SER B 1 80 ? -38.510 -33.520 -22.706 1.00 50.72 60 SER B O 1
ATOM 1311 N N . LEU B 1 81 ? -38.246 -33.077 -20.509 1.00 51.47 61 LEU B N 1
ATOM 1312 C CA . LEU B 1 81 ? -37.593 -31.787 -20.719 1.00 50.35 61 LEU B CA 1
ATOM 1313 C C . LEU B 1 81 ? -36.271 -32.035 -21.419 1.00 49.96 61 LEU B C 1
ATOM 1314 O O . LEU B 1 81 ? -35.886 -31.342 -22.361 1.00 49.25 61 LEU B O 1
ATOM 1319 N N . CYS B 1 82 ? -35.593 -33.065 -20.946 1.00 49.15 62 CYS B N 1
ATOM 1320 C CA . CYS B 1 82 ? -34.299 -33.446 -21.455 1.00 46.34 62 CYS B CA 1
ATOM 1321 C C . CYS B 1 82 ? -34.420 -33.973 -22.885 1.00 49.00 62 CYS B C 1
ATOM 1322 O O . CYS B 1 82 ? -33.649 -33.584 -23.768 1.00 47.13 62 CYS B O 1
ATOM 1325 N N . ARG B 1 83 ? -35.415 -34.830 -23.106 1.00 50.73 63 ARG B N 1
ATOM 1326 C CA . ARG B 1 83 ? -35.686 -35.384 -24.422 1.00 54.00 63 ARG B CA 1
ATOM 1327 C C . ARG B 1 83 ? -35.946 -34.257 -25.411 1.00 58.01 63 ARG B C 1
ATOM 1328 O O . ARG B 1 83 ? -35.440 -34.278 -26.527 1.00 61.64 63 ARG B O 1
ATOM 1344 N N . LEU B 1 85 ? -34.961 -30.920 -25.212 1.00 58.43 65 LEU B N 1
ATOM 1345 C CA . LEU B 1 85 ? -33.773 -30.124 -25.501 1.00 51.10 65 LEU B CA 1
ATOM 1346 C C . LEU B 1 85 ? -32.853 -30.793 -26.517 1.00 59.55 65 LEU B C 1
ATOM 1347 O O . LEU B 1 85 ? -32.297 -30.124 -27.387 1.00 62.05 65 LEU B O 1
ATOM 1352 N N . LYS B 1 86 ? -32.754 -32.117 -26.433 1.00 66.40 66 LYS B N 1
ATOM 1353 C CA . LYS B 1 86 ? -31.918 -32.907 -27.325 1.00 71.49 66 LYS B CA 1
ATOM 1354 C C . LYS B 1 86 ? -32.749 -33.505 -28.462 1.00 79.46 66 LYS B C 1
ATOM 1355 O O . LYS B 1 86 ? -33.375 -34.552 -28.300 1.00 88.69 66 LYS B O 1
ATOM 1361 N N . GLY B 1 87 ? -32.753 -32.852 -29.615 1.00 85.18 67 GLY B N 1
ATOM 1362 C CA . GLY B 1 87 ? -33.542 -33.334 -30.744 1.00 88.42 67 GLY B CA 1
ATOM 1363 C C . GLY B 1 87 ? -34.310 -32.192 -31.372 1.00 96.22 67 GLY B C 1
ATOM 1364 O O . GLY B 1 87 ? -35.175 -32.395 -32.229 1.00 97.29 67 GLY B O 1
ATOM 1365 N N . THR B 1 88 ? -33.952 -30.981 -30.953 1.00 107.09 68 THR B N 1
ATOM 1366 C CA . THR B 1 88 ? -34.584 -29.756 -31.411 1.00 107.75 68 THR B CA 1
ATOM 1367 C C . THR B 1 88 ? -34.092 -29.444 -32.823 1.00 117.38 68 THR B C 1
ATOM 1368 O O . THR B 1 88 ? -34.719 -28.681 -33.568 1.00 121.22 68 THR B O 1
ATOM 1372 N N . GLY B 1 89 ? -32.980 -30.076 -33.189 1.00 116.64 69 GLY B N 1
ATOM 1373 C CA . GLY B 1 89 ? -32.488 -30.063 -34.555 1.00 118.82 69 GLY B CA 1
ATOM 1374 C C . GLY B 1 89 ? -31.804 -28.782 -34.990 1.00 123.40 69 GLY B C 1
ATOM 1375 O O . GLY B 1 89 ? -31.761 -28.482 -36.186 1.00 124.44 69 GLY B O 1
ATOM 1376 N N . GLU B 1 90 ? -31.270 -28.024 -34.032 1.00 125.53 70 GLU B N 1
ATOM 1377 C CA . GLU B 1 90 ? -30.451 -26.845 -34.356 1.00 128.51 70 GLU B CA 1
ATOM 1378 C C . GLU B 1 90 ? -29.155 -26.856 -33.561 1.00 125.44 70 GLU B C 1
ATOM 1379 O O . GLU B 1 90 ? -28.748 -27.886 -33.026 1.00 122.53 70 GLU B O 1
ATOM 1385 N N . ALA B 1 93 ? -28.999 -27.405 -28.260 1.00 139.69 73 ALA B N 1
ATOM 1386 C CA . ALA B 1 93 ? -29.314 -28.814 -28.474 1.00 141.95 73 ALA B CA 1
ATOM 1387 C C . ALA B 1 93 ? -28.070 -29.659 -28.359 1.00 127.11 73 ALA B C 1
ATOM 1388 O O . ALA B 1 93 ? -28.115 -30.785 -27.896 1.00 134.61 73 ALA B O 1
ATOM 1390 N N . ALA B 1 94 ? -26.958 -29.089 -28.805 1.00 104.55 74 ALA B N 1
ATOM 1391 C CA . ALA B 1 94 ? -25.668 -29.741 -28.762 1.00 80.94 74 ALA B CA 1
ATOM 1392 C C . ALA B 1 94 ? -25.024 -29.449 -27.430 1.00 72.00 74 ALA B C 1
ATOM 1393 O O . ALA B 1 94 ? -24.017 -30.040 -27.080 1.00 70.03 74 ALA B O 1
ATOM 1395 N N . THR B 1 95 ? -25.621 -28.518 -26.699 1.00 57.79 75 THR B N 1
ATOM 1396 C CA . THR B 1 95 ? -25.230 -28.207 -25.346 1.00 48.85 75 THR B CA 1
ATOM 1397 C C . THR B 1 95 ? -25.448 -29.411 -24.474 1.00 44.79 75 THR B C 1
ATOM 1398 O O . THR B 1 95 ? -26.534 -29.958 -24.434 1.00 44.54 75 THR B O 1
ATOM 1402 N N . PRO B 1 96 ? -24.403 -29.819 -23.765 1.00 41.08 76 PRO B N 1
ATOM 1403 C CA . PRO B 1 96 ? -24.457 -31.006 -22.935 1.00 38.40 76 PRO B CA 1
ATOM 1404 C C . PRO B 1 96 ? -25.348 -30.836 -21.739 1.00 38.22 76 PRO B C 1
ATOM 1405 O O . PRO B 1 96 ? -25.508 -29.751 -21.210 1.00 39.49 76 PRO B O 1
ATOM 1409 N N . ILE B 1 97 ? -25.940 -31.939 -21.324 1.00 39.31 77 ILE B N 1
ATOM 1410 C CA . ILE B 1 97 ? -26.861 -31.929 -20.207 1.00 41.42 77 ILE B CA 1
ATOM 1411 C C . ILE B 1 97 ? -26.427 -32.983 -19.209 1.00 39.93 77 ILE B C 1
ATOM 1412 O O . ILE B 1 97 ? -26.194 -34.134 -19.575 1.00 44.23 77 ILE B O 1
ATOM 1417 N N . ILE B 1 98 ? -26.303 -32.582 -17.952 1.00 34.81 78 ILE B N 1
ATOM 1418 C CA . ILE B 1 98 ? -26.094 -33.542 -16.884 1.00 32.92 78 ILE B CA 1
ATOM 1419 C C . ILE B 1 98 ? -27.343 -33.536 -16.004 1.00 34.68 78 ILE B C 1
ATOM 1420 O O . ILE B 1 98 ? -27.823 -32.479 -15.604 1.00 34.79 78 ILE B O 1
ATOM 1425 N N . ALA B 1 99 ? -27.899 -34.712 -15.739 1.00 38.33 79 ALA B N 1
ATOM 1426 C CA . ALA B 1 99 ? -29.066 -34.794 -14.875 1.00 38.19 79 ALA B CA 1
ATOM 1427 C C . ALA B 1 99 ? -28.599 -35.047 -13.461 1.00 40.39 79 ALA B C 1
ATOM 1428 O O . ALA B 1 99 ? -27.735 -35.890 -13.233 1.00 41.09 79 ALA B O 1
ATOM 1430 N N . VAL B 1 100 ? -29.136 -34.279 -12.521 1.00 36.30 80 VAL B N 1
ATOM 1431 C CA . VAL B 1 100 ? -28.857 -34.480 -11.104 1.00 32.77 80 VAL B CA 1
ATOM 1432 C C . VAL B 1 100 ? -29.975 -35.331 -10.504 1.00 34.13 80 VAL B C 1
ATOM 1433 O O . VAL B 1 100 ? -31.109 -34.882 -10.330 1.00 36.51 80 VAL B O 1
ATOM 1437 N N . VAL B 1 101 ? -29.643 -36.572 -10.190 1.00 34.54 81 VAL B N 1
ATOM 1438 C CA . VAL B 1 101 ? -30.656 -37.550 -9.858 1.00 37.45 81 VAL B CA 1
ATOM 1439 C C . VAL B 1 101 ? -30.410 -38.048 -8.450 1.00 38.61 81 VAL B C 1
ATOM 1440 O O . VAL B 1 101 ? -29.262 -38.224 -8.053 1.00 39.97 81 VAL B O 1
ATOM 1444 N N . GLY B 1 102 ? -31.486 -38.266 -7.698 1.00 35.72 82 GLY B N 1
ATOM 1445 C CA . GLY B 1 102 ? -31.384 -38.849 -6.366 1.00 34.79 82 GLY B CA 1
ATOM 1446 C C . GLY B 1 102 ? -31.113 -40.341 -6.446 1.00 40.40 82 GLY B C 1
ATOM 1447 O O . GLY B 1 102 ? -31.116 -40.927 -7.531 1.00 43.15 82 GLY B O 1
ATOM 1448 N N . GLU B 1 103 ? -30.940 -40.978 -5.297 1.00 44.60 83 GLU B N 1
ATOM 1449 C CA . GLU B 1 103 ? -30.392 -42.332 -5.269 1.00 48.05 83 GLU B CA 1
ATOM 1450 C C . GLU B 1 103 ? -31.193 -43.579 -5.723 1.00 49.86 83 GLU B C 1
ATOM 1451 O O . GLU B 1 103 ? -30.550 -44.558 -6.084 1.00 58.52 83 GLU B O 1
ATOM 1457 N N . GLY B 1 104 ? -32.528 -43.613 -5.764 1.00 36.12 84 GLY B N 1
ATOM 1458 C CA . GLY B 1 104 ? -33.442 -42.499 -5.872 1.00 36.33 84 GLY B CA 1
ATOM 1459 C C . GLY B 1 104 ? -34.132 -42.760 -7.199 1.00 35.80 84 GLY B C 1
ATOM 1460 O O . GLY B 1 104 ? -34.937 -43.683 -7.310 1.00 37.74 84 GLY B O 1
ATOM 1461 N N . GLY B 1 105 ? -33.784 -41.970 -8.214 1.00 38.26 85 GLY B N 1
ATOM 1462 C CA . GLY B 1 105 ? -34.298 -42.169 -9.557 1.00 48.62 85 GLY B CA 1
ATOM 1463 C C . GLY B 1 105 ? -33.230 -42.704 -10.493 1.00 74.58 85 GLY B C 1
ATOM 1464 O O . GLY B 1 105 ? -33.407 -42.722 -11.719 1.00 39.81 85 GLY B O 1
ATOM 1465 N N . LEU B 1 106 ? -32.110 -43.126 -9.910 1.00 47.78 86 LEU B N 1
ATOM 1466 C CA . LEU B 1 106 ? -31.028 -43.734 -10.666 1.00 32.24 86 LEU B CA 1
ATOM 1467 C C . LEU B 1 106 ? -31.547 -44.856 -11.570 1.00 33.39 86 LEU B C 1
ATOM 1468 O O . LEU B 1 106 ? -31.105 -44.992 -12.707 1.00 34.03 86 LEU B O 1
ATOM 1473 N N . VAL B 1 107 ? -32.504 -45.639 -11.073 1.00 33.99 87 VAL B N 1
ATOM 1474 C CA . VAL B 1 107 ? -33.108 -46.711 -11.859 1.00 35.92 87 VAL B CA 1
ATOM 1475 C C . VAL B 1 107 ? -33.916 -46.164 -13.050 1.00 36.48 87 VAL B C 1
ATOM 1476 O O . VAL B 1 107 ? -34.156 -46.872 -14.033 1.00 38.12 87 VAL B O 1
ATOM 1480 N N . ALA B 1 108 ? -34.321 -44.900 -12.971 1.00 36.65 88 ALA B N 1
ATOM 1481 C CA . ALA B 1 108 ? -35.169 -44.318 -14.007 1.00 36.83 88 ALA B CA 1
ATOM 1482 C C . ALA B 1 108 ? -34.347 -43.735 -15.153 1.00 38.92 88 ALA B C 1
ATOM 1483 O O . ALA B 1 108 ? -34.883 -43.438 -16.210 1.00 37.28 88 ALA B O 1
ATOM 1485 N N . VAL B 1 109 ? -33.043 -43.588 -14.961 1.00 48.12 89 VAL B N 1
ATOM 1486 C CA . VAL B 1 109 ? -32.221 -43.004 -16.012 1.00 56.69 89 VAL B CA 1
ATOM 1487 C C . VAL B 1 109 ? -31.888 -44.039 -17.089 1.00 55.93 89 VAL B C 1
ATOM 1488 O O . VAL B 1 109 ? -31.428 -45.134 -16.790 1.00 56.77 89 VAL B O 1
ATOM 1492 N N . SER B 1 110 ? -32.124 -43.676 -18.344 1.00 53.43 90 SER B N 1
ATOM 1493 C CA . SER B 1 110 ? -31.825 -44.550 -19.468 1.00 50.95 90 SER B CA 1
ATOM 1494 C C . SER B 1 110 ? -31.302 -43.716 -20.626 1.00 52.97 90 SER B C 1
ATOM 1495 O O . SER B 1 110 ? -31.125 -42.495 -20.504 1.00 51.40 90 SER B O 1
ATOM 1498 N N . ALA B 1 111 ? -31.059 -44.376 -21.752 1.00 53.52 91 ALA B N 1
ATOM 1499 C CA . ALA B 1 111 ? -30.539 -43.683 -22.916 1.00 52.55 91 ALA B CA 1
ATOM 1500 C C . ALA B 1 111 ? -31.604 -42.784 -23.531 1.00 52.50 91 ALA B C 1
ATOM 1501 O O . ALA B 1 111 ? -31.283 -41.852 -24.262 1.00 52.64 91 ALA B O 1
ATOM 1503 N N . GLU B 1 112 ? -32.866 -43.048 -23.207 1.00 55.77 92 GLU B N 1
ATOM 1504 C CA . GLU B 1 112 ? -33.961 -42.256 -23.746 1.00 59.54 92 GLU B CA 1
ATOM 1505 C C . GLU B 1 112 ? -33.871 -40.800 -23.313 1.00 57.51 92 GLU B C 1
ATOM 1506 O O . GLU B 1 112 ? -34.320 -39.909 -24.034 1.00 59.53 92 GLU B O 1
ATOM 1512 N N . TRP B 1 113 ? -33.284 -40.559 -22.143 1.00 55.27 93 TRP B N 1
ATOM 1513 C CA . TRP B 1 113 ? -33.166 -39.198 -21.623 1.00 54.27 93 TRP B CA 1
ATOM 1514 C C . TRP B 1 113 ? -32.284 -38.377 -22.534 1.00 53.48 93 TRP B C 1
ATOM 1515 O O . TRP B 1 113 ? -32.491 -37.169 -22.692 1.00 52.09 93 TRP B O 1
ATOM 1526 N N . ARG B 1 114 ? -31.304 -39.059 -23.126 1.00 50.85 94 ARG B N 1
ATOM 1527 C CA . ARG B 1 114 ? -30.269 -38.436 -23.938 1.00 47.65 94 ARG B CA 1
ATOM 1528 C C . ARG B 1 114 ? -29.386 -37.518 -23.097 1.00 44.63 94 ARG B C 1
ATOM 1529 O O . ARG B 1 114 ? -28.954 -36.472 -23.568 1.00 44.62 94 ARG B O 1
ATOM 1537 N N . THR B 1 115 ? -29.106 -37.916 -21.856 1.00 42.37 95 THR B N 1
ATOM 1538 C CA . THR B 1 115 ? -28.183 -37.153 -21.020 1.00 42.34 95 THR B CA 1
ATOM 1539 C C . THR B 1 115 ? -26.752 -37.465 -21.423 1.00 39.96 95 THR B C 1
ATOM 1540 O O . THR B 1 115 ? -26.470 -38.484 -22.048 1.00 41.57 95 THR B O 1
ATOM 1544 N N . ASP B 1 116 ? -25.851 -36.573 -21.050 1.00 37.27 96 ASP B N 1
ATOM 1545 C CA . ASP B 1 116 ? -24.444 -36.710 -21.361 1.00 36.06 96 ASP B CA 1
ATOM 1546 C C . ASP B 1 116 ? -23.706 -37.220 -20.140 1.00 34.58 96 ASP B C 1
ATOM 1547 O O . ASP B 1 116 ? -22.629 -37.781 -20.263 1.00 36.21 96 ASP B O 1
ATOM 1552 N N . ASP B 1 117 ? -24.279 -36.991 -18.962 1.00 37.58 97 ASP B N 1
ATOM 1553 C CA . ASP B 1 117 ? -23.823 -37.629 -17.738 1.00 38.42 97 ASP B CA 1
ATOM 1554 C C . ASP B 1 117 ? -24.820 -37.391 -16.614 1.00 36.74 97 ASP B C 1
ATOM 1555 O O . ASP B 1 117 ? -25.772 -36.610 -16.769 1.00 41.52 97 ASP B O 1
ATOM 1560 N N . ILE B 1 118 ? -24.593 -38.053 -15.480 1.00 34.93 98 ILE B N 1
ATOM 1561 C CA . ILE B 1 118 ? -25.477 -37.911 -14.335 1.00 30.49 98 ILE B CA 1
ATOM 1562 C C . ILE B 1 118 ? -24.672 -37.630 -13.075 1.00 31.43 98 ILE B C 1
ATOM 1563 O O . ILE B 1 118 ? -23.504 -38.005 -12.978 1.00 31.93 98 ILE B O 1
ATOM 1568 N N . LEU B 1 119 ? -25.289 -36.946 -12.121 1.00 30.40 99 LEU B N 1
ATOM 1569 C CA . LEU B 1 119 ? -24.636 -36.683 -10.843 1.00 30.17 99 LEU B CA 1
ATOM 1570 C C . LEU B 1 119 ? -25.627 -36.887 -9.709 1.00 30.34 99 LEU B C 1
ATOM 1571 O O . LEU B 1 119 ? -26.793 -36.517 -9.832 1.00 32.18 99 LEU B O 1
ATOM 1576 N N . LEU B 1 120 ? -25.167 -37.475 -8.610 1.00 29.55 100 LEU B N 1
ATOM 1577 C CA . LEU B 1 120 ? -25.944 -37.497 -7.375 1.00 31.38 100 LEU B CA 1
ATOM 1578 C C . LEU B 1 120 ? -25.780 -36.142 -6.685 1.00 34.20 100 LEU B C 1
ATOM 1579 O O . LEU B 1 120 ? -24.690 -35.556 -6.722 1.00 39.49 100 LEU B O 1
ATOM 1584 N N . PRO B 1 121 ? -26.840 -35.640 -6.025 1.00 36.19 101 PRO B N 1
ATOM 1585 C CA . PRO B 1 121 ? -26.723 -34.327 -5.370 1.00 34.81 101 PRO B CA 1
ATOM 1586 C C . PRO B 1 121 ? -25.634 -34.284 -4.287 1.00 36.64 101 PRO B C 1
ATOM 1587 O O . PRO B 1 121 ? -25.149 -33.207 -3.934 1.00 38.47 101 PRO B O 1
ATOM 1591 N N . THR B 1 122 ? -25.230 -35.453 -3.803 1.00 33.91 102 THR B N 1
ATOM 1592 C CA . THR B 1 122 ? -24.213 -35.535 -2.764 1.00 31.91 102 THR B CA 1
ATOM 1593 C C . THR B 1 122 ? -22.817 -35.629 -3.356 1.00 30.98 102 THR B C 1
ATOM 1594 O O . THR B 1 122 ? -21.862 -35.890 -2.636 1.00 30.84 102 THR B O 1
ATOM 1598 N N . ALA B 1 123 ? -22.692 -35.458 -4.666 1.00 30.89 103 ALA B N 1
ATOM 1599 C CA . ALA B 1 123 ? -21.368 -35.525 -5.284 1.00 32.11 103 ALA B CA 1
ATOM 1600 C C . ALA B 1 123 ? -20.476 -34.383 -4.787 1.00 29.61 103 ALA B C 1
ATOM 1601 O O . ALA B 1 123 ? -20.909 -33.225 -4.686 1.00 30.16 103 ALA B O 1
ATOM 1603 N N . GLY B 1 124 ? -19.234 -34.716 -4.470 1.00 27.19 104 GLY B N 1
ATOM 1604 C CA . GLY B 1 124 ? -18.284 -33.723 -4.009 1.00 25.30 104 GLY B CA 1
ATOM 1605 C C . GLY B 1 124 ? -17.675 -32.973 -5.178 1.00 26.70 104 GLY B C 1
ATOM 1606 O O . GLY B 1 124 ? -17.846 -33.361 -6.341 1.00 24.79 104 GLY B O 1
ATOM 1607 N N . PRO B 1 125 ? -16.924 -31.909 -4.872 1.00 29.89 105 PRO B N 1
ATOM 1608 C CA . PRO B 1 125 ? -16.399 -30.970 -5.865 1.00 32.64 105 PRO B CA 1
ATOM 1609 C C . PRO B 1 125 ? -15.506 -31.618 -6.912 1.00 30.24 105 PRO B C 1
ATOM 1610 O O . PRO B 1 125 ? -15.583 -31.238 -8.079 1.00 35.36 105 PRO B O 1
ATOM 1614 N N . ALA B 1 126 ? -14.678 -32.578 -6.512 1.00 29.07 106 ALA B N 1
ATOM 1615 C CA . ALA B 1 126 ? -13.739 -33.185 -7.446 1.00 28.33 106 ALA B CA 1
ATOM 1616 C C . ALA B 1 126 ? -14.470 -33.943 -8.549 1.00 30.33 106 ALA B C 1
ATOM 1617 O O . ALA B 1 126 ? -14.093 -33.866 -9.716 1.00 33.49 106 ALA B O 1
ATOM 1619 N N . GLU B 1 127 ? -15.523 -34.667 -8.177 1.00 29.18 107 GLU B N 1
ATOM 1620 C CA . GLU B 1 127 ? -16.304 -35.420 -9.150 1.00 28.50 107 GLU B CA 1
ATOM 1621 C C . GLU B 1 127 ? -17.172 -34.499 -10.017 1.00 26.66 107 GLU B C 1
ATOM 1622 O O . GLU B 1 127 ? -17.294 -34.707 -11.229 1.00 26.93 107 GLU B O 1
ATOM 1628 N N . VAL B 1 128 ? -17.762 -33.477 -9.401 1.00 27.23 108 VAL B N 1
ATOM 1629 C CA . VAL B 1 128 ? -18.539 -32.512 -10.149 1.00 27.48 108 VAL B CA 1
ATOM 1630 C C . VAL B 1 128 ? -17.657 -31.843 -11.202 1.00 27.68 108 VAL B C 1
ATOM 1631 O O . VAL B 1 128 ? -18.036 -31.762 -12.387 1.00 29.10 108 VAL B O 1
ATOM 1635 N N . ASP B 1 129 ? -16.482 -31.380 -10.782 1.00 32.97 109 ASP B N 1
ATOM 1636 C CA . ASP B 1 129 ? -15.569 -30.742 -11.717 1.00 34.24 109 ASP B CA 1
ATOM 1637 C C . ASP B 1 129 ? -15.110 -31.718 -12.805 1.00 31.04 109 ASP B C 1
ATOM 1638 O O . ASP B 1 129 ? -15.027 -31.345 -13.987 1.00 30.24 109 ASP B O 1
ATOM 1643 N N . ALA B 1 130 ? -14.818 -32.961 -12.418 1.00 29.38 110 ALA B N 1
ATOM 1644 C CA . ALA B 1 130 ? -14.348 -33.941 -13.394 1.00 27.37 110 ALA B CA 1
ATOM 1645 C C . ALA B 1 130 ? -15.408 -34.132 -14.469 1.00 29.51 110 ALA B C 1
ATOM 1646 O O . ALA B 1 130 ? -15.120 -34.089 -15.668 1.00 28.99 110 ALA B O 1
ATOM 1648 N N . ARG B 1 131 ? -16.644 -34.298 -14.023 1.00 31.65 111 ARG B N 1
ATOM 1649 C CA . ARG B 1 131 ? -17.743 -34.571 -14.928 1.00 33.48 111 ARG B CA 1
ATOM 1650 C C . ARG B 1 131 ? -18.128 -33.378 -15.816 1.00 32.72 111 ARG B C 1
ATOM 1651 O O . ARG B 1 131 ? -18.470 -33.555 -16.991 1.00 32.83 111 ARG B O 1
ATOM 1659 N N . LEU B 1 132 ? -18.050 -32.167 -15.268 1.00 35.44 112 LEU B N 1
ATOM 1660 C CA . LEU B 1 132 ? -18.284 -30.964 -16.065 1.00 37.98 112 LEU B CA 1
ATOM 1661 C C . LEU B 1 132 ? -17.211 -30.807 -17.150 1.00 40.05 112 LEU B C 1
ATOM 1662 O O . LEU B 1 132 ? -17.526 -30.558 -18.330 1.00 42.21 112 LEU B O 1
ATOM 1667 N N . ARG B 1 133 ? -15.948 -30.986 -16.756 1.00 37.20 113 ARG B N 1
ATOM 1668 C CA . ARG B 1 133 ? -14.839 -30.891 -17.698 1.00 37.64 113 ARG B CA 1
ATOM 1669 C C . ARG B 1 133 ? -14.951 -31.928 -18.790 1.00 37.96 113 ARG B C 1
ATOM 1670 O O . ARG B 1 133 ? -14.743 -31.627 -19.958 1.00 37.63 113 ARG B O 1
ATOM 1686 N N . VAL B 1 135 ? -17.506 -33.508 -19.882 1.00 46.09 115 VAL B N 1
ATOM 1687 C CA . VAL B 1 135 ? -18.688 -33.364 -20.709 1.00 43.20 115 VAL B CA 1
ATOM 1688 C C . VAL B 1 135 ? -18.540 -32.155 -21.641 1.00 45.04 115 VAL B C 1
ATOM 1689 O O . VAL B 1 135 ? -19.316 -31.999 -22.588 1.00 47.00 115 VAL B O 1
ATOM 1693 N N . THR B 1 136 ? -17.538 -31.310 -21.383 1.00 48.70 116 THR B N 1
ATOM 1694 C CA . THR B 1 136 ? -17.224 -30.220 -22.319 1.00 53.10 116 THR B CA 1
ATOM 1695 C C . THR B 1 136 ? -16.030 -30.517 -23.232 1.00 65.02 116 THR B C 1
ATOM 1696 O O . THR B 1 136 ? -15.794 -29.794 -24.199 1.00 65.38 116 THR B O 1
ATOM 1700 N N . THR B 1 137 ? -15.282 -31.576 -22.933 1.00 77.62 117 THR B N 1
ATOM 1701 C CA . THR B 1 137 ? -14.104 -31.932 -23.728 1.00 89.33 117 THR B CA 1
ATOM 1702 C C . THR B 1 137 ? -14.356 -33.158 -24.602 1.00 93.78 117 THR B C 1
ATOM 1703 O O . THR B 1 137 ? -15.454 -33.346 -25.129 1.00 97.03 117 THR B O 1
ATOM 1707 N N . SER C 1 19 ? 12.562 -18.000 14.595 1.00 66.60 -1 SER C N 1
ATOM 1708 C CA . SER C 1 19 ? 13.502 -17.585 15.661 1.00 67.85 -1 SER C CA 1
ATOM 1709 C C . SER C 1 19 ? 13.513 -18.561 16.845 1.00 78.60 -1 SER C C 1
ATOM 1710 O O . SER C 1 19 ? 14.523 -18.684 17.545 1.00 78.31 -1 SER C O 1
ATOM 1712 N N . HIS C 1 20 ? 12.388 -19.244 17.062 1.00 86.40 0 HIS C N 1
ATOM 1713 C CA . HIS C 1 20 ? 12.250 -20.221 18.146 1.00 92.04 0 HIS C CA 1
ATOM 1714 C C . HIS C 1 20 ? 11.896 -21.607 17.590 1.00 92.02 0 HIS C C 1
ATOM 1715 O O . HIS C 1 20 ? 11.473 -21.718 16.443 1.00 89.09 0 HIS C O 1
ATOM 1725 N N . SER C 1 22 ? 9.773 -24.249 19.195 1.00 80.72 2 SER C N 1
ATOM 1726 C CA . SER C 1 22 ? 8.431 -24.668 19.430 1.00 74.09 2 SER C CA 1
ATOM 1727 C C . SER C 1 22 ? 7.565 -23.489 19.151 1.00 76.17 2 SER C C 1
ATOM 1728 O O . SER C 1 22 ? 7.870 -22.378 19.541 1.00 78.87 2 SER C O 1
ATOM 1731 N N . LEU C 1 23 ? 6.504 -23.747 18.414 1.00 69.43 3 LEU C N 1
ATOM 1732 C CA . LEU C 1 23 ? 5.524 -22.756 18.124 1.00 59.84 3 LEU C CA 1
ATOM 1733 C C . LEU C 1 23 ? 4.303 -23.258 18.825 1.00 56.12 3 LEU C C 1
ATOM 1734 O O . LEU C 1 23 ? 4.221 -24.421 19.169 1.00 55.62 3 LEU C O 1
ATOM 1739 N N . ASP C 1 24 ? 3.366 -22.364 19.063 1.00 53.97 4 ASP C N 1
ATOM 1740 C CA . ASP C 1 24 ? 2.055 -22.738 19.577 1.00 54.04 4 ASP C CA 1
ATOM 1741 C C . ASP C 1 24 ? 1.082 -22.926 18.421 1.00 48.63 4 ASP C C 1
ATOM 1742 O O . ASP C 1 24 ? 0.787 -21.983 17.679 1.00 47.91 4 ASP C O 1
ATOM 1747 N N . LEU C 1 25 ? 0.585 -24.146 18.266 1.00 41.85 5 LEU C N 1
ATOM 1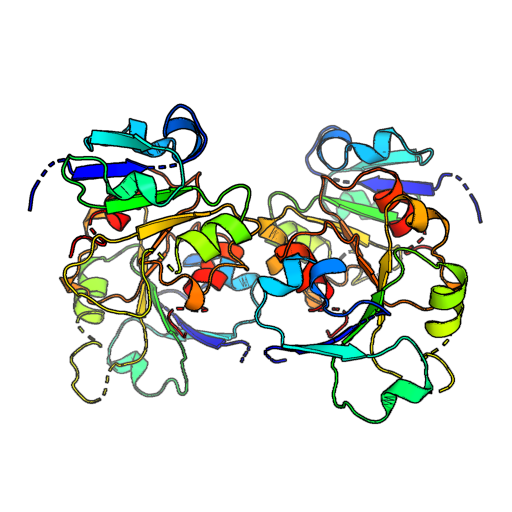748 C CA . LEU C 1 25 ? -0.358 -24.432 17.212 1.00 40.38 5 LEU C CA 1
ATOM 1749 C C . LEU C 1 25 ? -1.732 -24.653 17.807 1.00 42.22 5 LEU C C 1
ATOM 1750 O O . LEU C 1 25 ? -1.899 -25.400 18.781 1.00 42.09 5 LEU C O 1
ATOM 1755 N N . LEU C 1 26 ? -2.703 -23.961 17.217 1.00 44.17 6 LEU C N 1
ATOM 1756 C CA . LEU C 1 26 ? -4.109 -24.110 17.553 1.00 44.59 6 LEU C CA 1
ATOM 1757 C C . LEU C 1 26 ? -4.794 -24.868 16.439 1.00 42.64 6 LEU C C 1
ATOM 1758 O O . LEU C 1 26 ? -4.807 -24.429 15.293 1.00 42.01 6 LEU C O 1
ATOM 1763 N N . VAL C 1 27 ? -5.350 -26.023 16.774 1.00 42.71 7 VAL C N 1
ATOM 1764 C CA . VAL C 1 27 ? -6.024 -26.847 15.781 1.00 41.89 7 VAL C CA 1
ATOM 1765 C C . VAL C 1 27 ? -7.540 -26.804 15.991 1.00 46.27 7 VAL C C 1
ATOM 1766 O O . VAL C 1 27 ? -8.040 -27.185 17.055 1.00 47.57 7 VAL C O 1
ATOM 1778 N N . THR C 1 29 ? -10.917 -28.218 15.307 1.00 45.22 9 THR C N 1
ATOM 1779 C CA . THR C 1 29 ? -11.368 -29.526 14.883 1.00 43.52 9 THR C CA 1
ATOM 1780 C C . THR C 1 29 ? -12.478 -30.044 15.782 1.00 50.99 9 THR C C 1
ATOM 1781 O O . THR C 1 29 ? -12.478 -29.799 16.992 1.00 47.00 9 THR C O 1
ATOM 1785 N N . ALA C 1 30 ? -13.422 -30.763 15.189 1.00 61.49 10 ALA C N 1
ATOM 1786 C CA . ALA C 1 30 ? -14.496 -31.377 15.958 1.00 74.21 10 ALA C CA 1
ATOM 1787 C C . ALA C 1 30 ? -13.985 -32.608 16.704 1.00 81.26 10 ALA C C 1
ATOM 1788 O O . ALA C 1 30 ? -14.742 -33.313 17.372 1.00 87.60 10 ALA C O 1
ATOM 1790 N N . GLU C 1 31 ? -12.678 -32.831 16.602 1.00 79.72 11 GLU C N 1
ATOM 1791 C CA . GLU C 1 31 ? -12.021 -34.090 16.915 1.00 78.21 11 GLU C CA 1
ATOM 1792 C C . GLU C 1 31 ? -11.392 -33.985 18.293 1.00 75.88 11 GLU C C 1
ATOM 1793 O O . GLU C 1 31 ? -11.169 -32.880 18.800 1.00 71.47 11 GLU C O 1
ATOM 1799 N N . ALA C 1 32 ? -11.107 -35.140 18.890 1.00 74.36 12 ALA C N 1
ATOM 1800 C CA . ALA C 1 32 ? -10.570 -35.206 20.248 1.00 72.40 12 ALA C CA 1
ATOM 1801 C C . ALA C 1 32 ? -9.142 -34.673 20.360 1.00 71.33 12 ALA C C 1
ATOM 1802 O O . ALA C 1 32 ? -8.823 -33.943 21.298 1.00 69.47 12 ALA C O 1
ATOM 1804 N N . ASP C 1 33 ? -8.294 -35.040 19.402 1.00 74.36 13 ASP C N 1
ATOM 1805 C CA . ASP C 1 33 ? -6.913 -34.560 19.362 1.00 79.86 13 ASP C CA 1
ATOM 1806 C C . ASP C 1 33 ? -6.403 -34.394 17.931 1.00 70.80 13 ASP C C 1
ATOM 1807 O O . 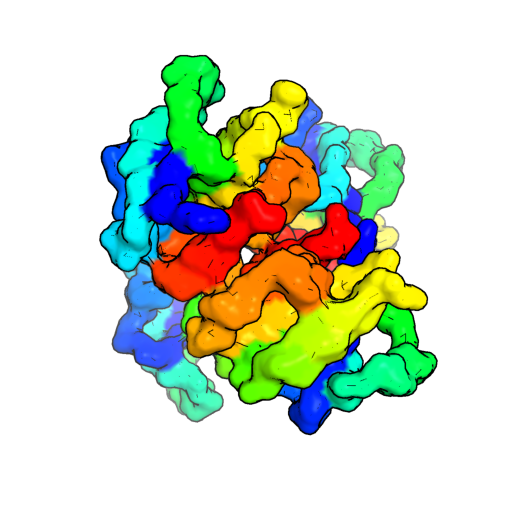ASP C 1 33 ? -7.030 -34.859 16.970 1.00 69.99 13 ASP C O 1
ATOM 1812 N N . ALA C 1 34 ? -5.251 -33.742 17.804 1.00 65.29 14 ALA C N 1
ATOM 1813 C CA . ALA C 1 34 ? -4.680 -33.411 16.499 1.00 59.56 14 ALA C CA 1
ATOM 1814 C C . ALA C 1 34 ? -4.118 -34.618 15.747 1.00 57.38 14 ALA C C 1
ATOM 1815 O O . ALA C 1 34 ? -3.769 -34.507 14.581 1.00 55.91 14 ALA C O 1
ATOM 1817 N N . THR C 1 35 ? -4.026 -35.766 16.403 1.00 59.80 15 THR C N 1
ATOM 1818 C CA . THR C 1 35 ? -3.417 -36.924 15.766 1.00 62.64 15 THR C CA 1
ATOM 1819 C C . THR C 1 35 ? -4.255 -37.441 14.595 1.00 62.99 15 THR C C 1
ATOM 1820 O O . THR C 1 35 ? -3.729 -38.073 13.681 1.00 61.69 15 THR C O 1
ATOM 1824 N N . ALA C 1 36 ? -5.549 -37.244 14.684 1.00 71.12 16 ALA C N 1
ATOM 1825 C CA . ALA C 1 36 ? -6.413 -37.610 13.595 1.00 76.09 16 ALA C CA 1
ATOM 1826 C C . ALA C 1 36 ? -6.200 -36.702 12.408 1.00 69.91 16 ALA C C 1
ATOM 1827 O O . ALA C 1 36 ? -6.176 -37.151 11.283 1.00 71.13 16 ALA C O 1
ATOM 1829 N N . VAL C 1 37 ? -6.093 -35.410 12.671 1.00 53.39 17 VAL C N 1
ATOM 1830 C CA . VAL C 1 37 ? -5.886 -34.438 11.620 1.00 46.85 17 VAL C CA 1
ATOM 1831 C C . VAL C 1 37 ? -4.546 -34.434 10.932 1.00 44.89 17 VAL C C 1
ATOM 1832 O O . VAL C 1 37 ? -4.468 -34.426 9.745 1.00 45.14 17 VAL C O 1
ATOM 1836 N N . LEU C 1 38 ? -3.487 -34.449 11.713 1.00 42.29 18 LEU C N 1
ATOM 1837 C CA . LEU C 1 38 ? -2.132 -34.401 11.219 1.00 37.80 18 LEU C CA 1
ATOM 1838 C C . LEU C 1 38 ? -1.283 -35.184 12.151 1.00 40.57 18 LEU C C 1
ATOM 1839 O O . LEU C 1 38 ? -0.807 -34.665 13.123 1.00 40.48 18 LEU C O 1
ATOM 1844 N N . PRO C 1 39 ? -1.055 -36.432 11.837 1.00 41.57 19 PRO C N 1
ATOM 1845 C CA . PRO C 1 39 ? -0.287 -37.320 12.687 1.00 40.49 19 PRO C CA 1
ATOM 1846 C C . PRO C 1 39 ? 1.130 -36.848 12.882 1.00 36.31 19 PRO C C 1
ATOM 1847 O O . PRO C 1 39 ? 1.704 -37.066 13.917 1.00 39.25 19 PRO C O 1
ATOM 1851 N N . ALA C 1 40 ? 1.682 -36.214 11.873 1.00 34.20 20 ALA C N 1
ATOM 1852 C CA . ALA C 1 40 ? 3.053 -35.765 11.879 1.00 32.04 20 ALA C CA 1
ATOM 1853 C C . ALA C 1 40 ? 3.344 -34.797 12.977 1.00 34.02 20 ALA C C 1
ATOM 1854 O O . ALA C 1 40 ? 4.434 -34.742 13.473 1.00 36.09 20 ALA C O 1
ATOM 1856 N N . LEU C 1 41 ? 2.373 -33.991 13.316 1.00 34.26 21 LEU C N 1
ATOM 1857 C CA . LEU C 1 41 ? 2.527 -32.989 14.366 1.00 37.03 21 LEU C CA 1
ATOM 1858 C C . LEU C 1 41 ? 3.017 -33.599 15.671 1.00 39.43 21 LEU C C 1
ATOM 1859 O O . LEU C 1 41 ? 3.674 -32.934 16.471 1.00 40.68 21 LEU C O 1
ATOM 1864 N N . ASP C 1 42 ? 2.707 -34.877 15.864 1.00 50.74 22 ASP C N 1
ATOM 1865 C CA . ASP C 1 42 ? 3.041 -35.584 17.085 1.00 57.63 22 ASP C CA 1
ATOM 1866 C C . ASP C 1 42 ? 4.548 -35.816 17.166 1.00 51.70 22 ASP C C 1
ATOM 1867 O O . ASP C 1 42 ? 5.110 -36.036 18.244 1.00 53.46 22 ASP C O 1
ATOM 1872 N N . LEU C 1 43 ? 5.199 -35.763 16.010 1.00 44.84 23 LEU C N 1
ATOM 1873 C CA . LEU C 1 43 ? 6.623 -36.052 15.920 1.00 44.21 23 LEU C CA 1
ATOM 1874 C C . LEU C 1 43 ? 7.466 -34.780 15.905 1.00 42.12 23 LEU C C 1
ATOM 1875 O O . LEU C 1 43 ? 8.687 -34.841 15.819 1.00 45.94 23 LEU C O 1
ATOM 1880 N N . LEU C 1 44 ? 6.804 -33.634 16.020 1.00 40.36 24 LEU C N 1
ATOM 1881 C CA . LEU C 1 44 ? 7.460 -32.332 15.975 1.00 42.14 24 LEU C CA 1
ATOM 1882 C C . LEU C 1 44 ? 7.532 -31.724 17.380 1.00 43.86 24 LEU C C 1
ATOM 1883 O O . LEU C 1 44 ? 6.800 -32.153 18.276 1.00 47.29 24 LEU C O 1
ATOM 1888 N N . PRO C 1 45 ? 8.416 -30.725 17.586 1.00 41.58 25 PRO C N 1
ATOM 1889 C CA . PRO C 1 45 ? 8.611 -30.157 18.924 1.00 41.43 25 PRO C CA 1
ATOM 1890 C C . PRO C 1 45 ? 7.615 -29.045 19.304 1.00 43.67 25 PRO C C 1
ATOM 1891 O O . PRO C 1 45 ? 7.751 -28.447 20.368 1.00 42.96 25 PRO C O 1
ATOM 1895 N N . HIS C 1 46 ? 6.637 -28.770 18.444 1.00 44.13 26 HIS C N 1
ATOM 1896 C CA . HIS C 1 46 ? 5.681 -27.684 18.672 1.00 50.82 26 HIS C CA 1
ATOM 1897 C C . HIS C 1 46 ? 4.593 -28.112 19.655 1.00 52.62 26 HIS C C 1
ATOM 1898 O O . HIS C 1 46 ? 4.318 -29.305 19.798 1.00 57.96 26 HIS C O 1
ATOM 1905 N N . THR C 1 47 ? 3.995 -27.145 20.350 1.00 54.13 27 THR C N 1
ATOM 1906 C CA . THR C 1 47 ? 2.929 -27.455 21.303 1.00 55.40 27 THR C CA 1
ATOM 1907 C C . THR C 1 47 ? 1.562 -27.306 20.632 1.00 52.84 27 THR C C 1
ATOM 1908 O O . THR C 1 47 ? 1.280 -26.290 20.007 1.00 52.85 27 THR C O 1
ATOM 1912 N N . VAL C 1 48 ? 0.724 -28.330 20.759 1.00 48.19 28 VAL C N 1
ATOM 1913 C CA . VAL C 1 48 ? -0.547 -28.383 20.039 1.00 44.47 28 VAL C CA 1
ATOM 1914 C C . VAL C 1 48 ? -1.736 -28.388 20.983 1.00 47.22 28 VAL C C 1
ATOM 1915 O O . VAL C 1 48 ? -1.797 -29.202 21.901 1.00 49.77 28 VAL C O 1
ATOM 1919 N N . ARG C 1 49 ? -2.700 -27.526 20.754 1.00 49.63 29 ARG C N 1
ATOM 1920 C CA . ARG C 1 49 ? -3.869 -27.510 21.590 1.00 52.09 29 ARG C CA 1
ATOM 1921 C C . ARG C 1 49 ? -5.010 -27.563 20.639 1.00 51.59 29 ARG C C 1
ATOM 1922 O O . ARG C 1 49 ? -4.893 -27.160 19.528 1.00 51.15 29 ARG C O 1
ATOM 1930 N N . VAL C 1 50 ? -6.122 -28.091 21.076 1.00 53.96 30 VAL C N 1
ATOM 1931 C CA . VAL C 1 50 ? -7.252 -28.232 20.210 1.00 56.89 30 VAL C CA 1
ATOM 1932 C C . VAL C 1 50 ? -8.440 -27.473 20.703 1.00 59.12 30 VAL C C 1
ATOM 1933 O O . VAL C 1 50 ? -8.626 -27.310 21.876 1.00 66.51 30 VAL C O 1
ATOM 1937 N N . ARG C 1 51 ? -9.251 -27.008 19.783 1.00 56.71 31 ARG C N 1
ATOM 1938 C CA . ARG C 1 51 ? -10.485 -26.302 20.106 1.00 58.20 31 ARG C CA 1
ATOM 1939 C C . ARG C 1 51 ? -11.552 -26.594 19.053 1.00 61.54 31 ARG C C 1
ATOM 1940 O O . ARG C 1 51 ? -11.237 -26.986 17.930 1.00 60.14 31 ARG C O 1
ATOM 1948 N N . ALA C 1 52 ? -12.815 -26.402 19.421 1.00 63.92 32 ALA C N 1
ATOM 1949 C CA . ALA C 1 52 ? -13.925 -26.650 18.510 1.00 63.96 32 ALA C CA 1
ATOM 1950 C C . ALA C 1 52 ? -13.864 -25.639 17.370 1.00 65.87 32 ALA C C 1
ATOM 1951 O O . ALA C 1 52 ? -13.405 -24.514 17.566 1.00 64.23 32 ALA C O 1
ATOM 1953 N N . PRO C 1 53 ? -14.304 -26.040 16.164 1.00 67.86 33 PRO C N 1
ATOM 1954 C CA . PRO C 1 53 ? -14.181 -25.135 15.017 1.00 73.45 33 PRO C CA 1
ATOM 1955 C C . PRO C 1 53 ? -15.285 -24.080 14.980 1.00 80.42 33 PRO C C 1
ATOM 1956 O O . PRO C 1 53 ? -16.100 -24.072 14.057 1.00 81.94 33 PRO C O 1
ATOM 1960 N N . GLU C 1 54 ? -15.295 -23.194 15.972 1.00 85.39 34 GLU C N 1
ATOM 1961 C CA . GLU C 1 54 ? -16.323 -22.171 16.078 1.00 93.85 34 GLU C CA 1
ATOM 1962 C C . GLU C 1 54 ? -15.671 -20.858 16.499 1.00 99.51 34 GLU C C 1
ATOM 1963 O O . GLU C 1 54 ? -14.999 -20.815 17.530 1.00 100.12 34 GLU C O 1
ATOM 1969 N N . VAL C 1 55 ? -15.948 -19.775 15.820 1.00 104.61 35 VAL C N 1
ATOM 1970 C CA . VAL C 1 55 ? -15.195 -18.583 16.069 1.00 108.82 35 VAL C CA 1
ATOM 1971 C C . VAL C 1 55 ? -15.218 -18.263 17.524 1.00 120.07 35 VAL C C 1
ATOM 1972 O O . VAL C 1 55 ? -14.330 -17.610 18.004 1.00 117.08 35 VAL C O 1
ATOM 1976 N N . THR C 1 56 ? -16.231 -18.707 18.239 1.00 132.91 36 THR C N 1
ATOM 1977 C CA . THR C 1 56 ? -16.311 -18.365 19.638 1.00 145.55 36 THR C CA 1
ATOM 1978 C C . THR C 1 56 ? -15.078 -18.847 20.375 1.00 129.58 36 THR C C 1
ATOM 1979 O O . THR C 1 56 ? -14.486 -18.104 21.165 1.00 146.07 36 THR C O 1
ATOM 1983 N N . ALA C 1 57 ? -14.702 -20.091 20.125 1.00 100.10 37 ALA C N 1
ATOM 1984 C CA . ALA C 1 57 ? -13.573 -20.681 20.808 1.00 84.50 37 ALA C CA 1
ATOM 1985 C C . ALA C 1 57 ? -12.369 -19.860 20.455 1.00 91.55 37 ALA C C 1
ATOM 1986 O O . ALA C 1 57 ? -11.496 -19.624 21.268 1.00 80.65 37 ALA C O 1
ATOM 1988 N N . LEU C 1 58 ? -12.318 -19.432 19.215 1.00 132.15 38 LEU C N 1
ATOM 1989 C CA . LEU C 1 58 ? -11.217 -18.623 18.780 1.00 152.33 38 LEU C CA 1
ATOM 1990 C C . LEU C 1 58 ? -11.168 -17.303 19.498 1.00 148.88 38 LEU C C 1
ATOM 1991 O O . LEU C 1 58 ? -10.117 -16.860 19.922 1.00 153.41 38 LEU C O 1
ATOM 1996 N N . LEU C 1 59 ? -12.320 -16.674 19.650 1.00 141.91 39 LEU C N 1
ATOM 1997 C CA . LEU C 1 59 ? -12.401 -15.358 20.268 1.00 134.47 39 LEU C CA 1
ATOM 1998 C C . LEU C 1 59 ? -11.896 -15.426 21.698 1.00 137.11 39 LEU C C 1
ATOM 1999 O O . LEU C 1 59 ? -11.282 -14.495 22.202 1.00 135.47 39 LEU C O 1
ATOM 2004 N N . ASP C 1 60 ? -12.170 -16.555 22.336 1.00 143.14 40 ASP C N 1
ATOM 2005 C CA . ASP C 1 60 ? -11.769 -16.830 23.695 1.00 144.13 40 ASP C CA 1
ATOM 2006 C C . ASP C 1 60 ? -10.405 -17.446 23.664 1.00 135.62 40 ASP C C 1
ATOM 2007 O O . ASP C 1 60 ? -9.906 -17.926 24.666 1.00 136.12 40 ASP C O 1
ATOM 2012 N N . ALA C 1 61 ? -9.838 -17.458 22.468 1.00 123.11 41 ALA C N 1
ATOM 2013 C CA . ALA C 1 61 ? -8.521 -18.007 22.186 1.00 119.11 41 ALA C CA 1
ATOM 2014 C C . ALA C 1 61 ? -7.369 -17.279 22.857 1.00 119.43 41 ALA C C 1
ATOM 2015 O O . ALA C 1 61 ? -7.404 -16.072 23.042 1.00 123.33 41 ALA C O 1
ATOM 2017 N N . GLY C 1 62 ? -6.334 -18.043 23.181 1.00 115.99 42 GLY C N 1
ATOM 2018 C CA . GLY C 1 62 ? -5.170 -17.548 23.884 1.00 110.48 42 GLY C CA 1
ATOM 2019 C C . GLY C 1 62 ? -4.067 -17.131 22.945 1.00 103.65 42 GLY C C 1
ATOM 2020 O O . GLY C 1 62 ? -4.161 -16.092 22.322 1.00 112.93 42 GLY C O 1
ATOM 2021 N N . HIS C 1 63 ? -3.002 -17.906 22.858 1.00 91.93 43 HIS C N 1
ATOM 2022 C CA . HIS C 1 63 ? -1.927 -17.549 21.953 1.00 76.04 43 HIS C CA 1
ATOM 2023 C C . HIS C 1 63 ? -1.586 -18.637 20.979 1.00 72.50 43 HIS C C 1
ATOM 2024 O O . HIS C 1 63 ? -1.510 -19.793 21.343 1.00 76.17 43 HIS C O 1
ATOM 2031 N N . ARG C 1 64 ? -1.394 -18.253 19.729 1.00 61.86 44 ARG C N 1
ATOM 2032 C CA . ARG C 1 64 ? -1.002 -19.176 18.695 1.00 58.95 44 ARG C CA 1
ATOM 2033 C C . ARG C 1 64 ? -0.103 -18.493 17.697 1.00 57.66 44 ARG C C 1
ATOM 2034 O O . ARG C 1 64 ? -0.251 -17.325 17.440 1.00 57.26 44 ARG C O 1
ATOM 2042 N N . ASP C 1 65 ? 0.821 -19.243 17.122 1.00 57.55 45 ASP C N 1
ATOM 2043 C CA . ASP C 1 65 ? 1.672 -18.748 16.073 1.00 59.07 45 ASP C CA 1
ATOM 2044 C C . ASP C 1 65 ? 1.026 -19.076 14.745 1.00 54.26 45 ASP C C 1
ATOM 2045 O O . ASP C 1 65 ? 1.154 -18.367 13.784 1.00 57.25 45 ASP C O 1
ATOM 2050 N N . VAL C 1 66 ? 0.329 -20.181 14.719 1.00 43.47 46 VAL C N 1
ATOM 2051 C CA . VAL C 1 66 ? -0.330 -20.702 13.531 1.00 40.15 46 VAL C CA 1
ATOM 2052 C C . VAL C 1 66 ? -1.627 -21.368 13.963 1.00 39.32 46 VAL C C 1
ATOM 2053 O O . VAL C 1 66 ? -1.691 -21.961 15.049 1.00 38.06 46 VAL C O 1
ATOM 2057 N N . ILE C 1 67 ? -2.666 -21.276 13.137 1.00 40.10 47 ILE C N 1
ATOM 2058 C CA . ILE C 1 67 ? -3.803 -22.146 13.367 1.00 41.88 47 ILE C CA 1
ATOM 2059 C C . ILE C 1 67 ? -3.942 -23.123 12.205 1.00 39.23 47 ILE C C 1
ATOM 2060 O O . ILE C 1 67 ? -3.914 -22.735 11.030 1.00 38.98 47 ILE C O 1
ATOM 2065 N N . LEU C 1 68 ? -4.041 -24.401 12.553 1.00 42.04 48 LEU C N 1
ATOM 2066 C CA . LEU C 1 68 ? -4.343 -25.442 11.588 1.00 42.25 48 LEU C CA 1
ATOM 2067 C C . LEU C 1 68 ? -5.853 -25.633 11.573 1.00 45.79 48 LEU C C 1
ATOM 2068 O O . LEU C 1 68 ? -6.475 -25.892 12.607 1.00 48.93 48 LEU C O 1
ATOM 2073 N N . LEU C 1 69 ? -6.438 -25.497 10.394 1.00 43.27 49 LEU C N 1
ATOM 2074 C CA . LEU C 1 69 ? -7.866 -25.645 10.218 1.00 43.02 49 LEU C CA 1
ATOM 2075 C C . LEU C 1 69 ? -8.168 -27.033 9.672 1.00 42.04 49 LEU C C 1
ATOM 2076 O O . LEU C 1 69 ? -7.697 -27.397 8.588 1.00 42.96 49 LEU C O 1
ATOM 2081 N N . ASP C 1 70 ? -8.933 -27.818 10.429 1.00 38.04 50 ASP C N 1
ATOM 2082 C CA . ASP C 1 70 ? -9.288 -29.170 10.002 1.00 32.94 50 ASP C CA 1
ATOM 2083 C C . ASP C 1 70 ? -10.371 -29.120 8.936 1.00 35.05 50 ASP C C 1
ATOM 2084 O O . ASP C 1 70 ? -11.540 -28.886 9.235 1.00 35.69 50 ASP C O 1
ATOM 2089 N N . ALA C 1 71 ? -9.980 -29.376 7.693 1.00 33.57 51 ALA C N 1
ATOM 2090 C CA . ALA C 1 71 ? -10.905 -29.241 6.583 1.00 34.60 51 ALA C CA 1
ATOM 2091 C C . ALA C 1 71 ? -11.084 -30.520 5.778 1.00 33.65 51 ALA C C 1
ATOM 2092 O O . ALA C 1 71 ? -11.419 -30.457 4.604 1.00 35.15 51 ALA C O 1
ATOM 2094 N N . ARG C 1 72 ? -10.888 -31.672 6.414 1.00 34.70 52 ARG C N 1
ATOM 2095 C CA . ARG C 1 72 ? -11.030 -32.976 5.751 1.00 38.52 52 ARG C CA 1
ATOM 2096 C C . ARG C 1 72 ? -12.477 -33.367 5.425 1.00 51.30 52 ARG C C 1
ATOM 2097 O O . ARG C 1 72 ? -12.709 -34.175 4.522 1.00 51.17 52 ARG C O 1
ATOM 2105 N N . SER C 1 73 ? -13.441 -32.830 6.168 1.00 54.12 53 SER C N 1
ATOM 2106 C CA . SER C 1 73 ? -14.803 -33.369 6.125 1.00 72.04 53 SER C CA 1
ATOM 2107 C C . SER C 1 73 ? -15.885 -32.405 5.639 1.00 72.87 53 SER C C 1
ATOM 2108 O O . SER C 1 73 ? -16.673 -32.747 4.754 1.00 79.92 53 SER C O 1
ATOM 2111 N N . ASP C 1 74 ? -15.919 -31.205 6.204 1.00 62.23 54 ASP C N 1
ATOM 2112 C CA . ASP C 1 74 ? -16.966 -30.250 5.875 1.00 60.00 54 ASP C CA 1
ATOM 2113 C C . ASP C 1 74 ? -16.343 -29.021 5.225 1.00 53.08 54 ASP C C 1
ATOM 2114 O O . ASP C 1 74 ? -15.985 -28.051 5.898 1.00 50.86 54 ASP C O 1
ATOM 2119 N N . LEU C 1 75 ? -16.226 -29.068 3.906 1.00 54.24 55 LEU C N 1
ATOM 2120 C CA . LEU C 1 75 ? -15.483 -28.056 3.176 1.00 54.20 55 LEU C CA 1
ATOM 2121 C C . LEU C 1 75 ? -16.105 -26.666 3.259 1.00 57.06 55 LEU C C 1
ATOM 2122 O O . LEU C 1 75 ? -15.381 -25.675 3.367 1.00 63.27 55 LEU C O 1
ATOM 2127 N N . ALA C 1 76 ? -17.434 -26.593 3.221 1.00 51.65 56 ALA C N 1
ATOM 2128 C CA . ALA C 1 76 ? -18.137 -25.306 3.267 1.00 49.19 56 ALA C CA 1
ATOM 2129 C C . ALA C 1 76 ? -17.989 -24.612 4.628 1.00 52.97 56 ALA C C 1
ATOM 2130 O O . ALA C 1 76 ? -17.798 -23.387 4.699 1.00 53.83 56 ALA C O 1
ATOM 2132 N N . SER C 1 77 ? -18.081 -25.399 5.700 1.00 56.00 57 SER C N 1
ATOM 2133 C CA . SER C 1 77 ? -17.911 -24.880 7.054 1.00 60.64 57 SER C CA 1
ATOM 2134 C C . SER C 1 77 ? -16.507 -24.339 7.245 1.00 55.65 57 SER C C 1
ATOM 2135 O O . SER C 1 77 ? -16.329 -23.230 7.751 1.00 57.23 57 SER C O 1
ATOM 2138 N N . ALA C 1 78 ? -15.518 -25.135 6.837 1.00 54.36 58 ALA C N 1
ATOM 2139 C CA . ALA C 1 78 ? -14.116 -24.766 6.976 1.00 47.82 58 ALA C CA 1
ATOM 2140 C C . ALA C 1 78 ? -13.828 -23.538 6.142 1.00 45.57 58 ALA C C 1
ATOM 2141 O O . ALA C 1 78 ? -13.144 -22.624 6.596 1.00 43.09 58 ALA C O 1
ATOM 2143 N N . LYS C 1 79 ? -14.377 -23.508 4.932 1.00 49.90 59 LYS C N 1
ATOM 2144 C CA . LYS C 1 79 ? -14.191 -22.368 4.043 1.00 55.18 59 LYS C CA 1
ATOM 2145 C C . LYS C 1 79 ? -14.686 -21.070 4.691 1.00 56.78 59 LYS C C 1
ATOM 2146 O O . LYS C 1 79 ? -13.956 -20.075 4.718 1.00 56.46 59 LYS C O 1
ATOM 2152 N N . SER C 1 80 ? -15.908 -21.086 5.226 1.00 58.98 60 SER C N 1
ATOM 2153 C CA . SER C 1 80 ? -16.474 -19.872 5.818 1.00 62.40 60 SER C CA 1
ATOM 2154 C C . SER C 1 80 ? -15.820 -19.520 7.153 1.00 64.08 60 SER C C 1
ATOM 2155 O O . SER C 1 80 ? -15.655 -18.341 7.475 1.00 65.23 60 SER C O 1
ATOM 2158 N N . LEU C 1 81 ? -15.440 -20.544 7.916 1.00 62.80 61 LEU C N 1
ATOM 2159 C CA . LEU C 1 81 ? -14.753 -20.357 9.191 1.00 64.05 61 LEU C CA 1
ATOM 2160 C C . LEU C 1 81 ? -13.434 -19.644 8.929 1.00 63.56 61 LEU C C 1
ATOM 2161 O O . LEU C 1 81 ? -13.021 -18.735 9.657 1.00 65.49 61 LEU C O 1
ATOM 2166 N N . CYS C 1 82 ? -12.788 -20.082 7.857 1.00 61.27 62 CYS C N 1
ATOM 2167 C CA . CYS C 1 82 ? -11.500 -19.575 7.448 1.00 56.02 62 CYS C CA 1
ATOM 2168 C C . CYS C 1 82 ? -11.643 -18.130 6.998 1.00 62.47 62 CYS C C 1
ATOM 2169 O O . CYS C 1 82 ? -10.778 -17.298 7.279 1.00 59.47 62 CYS C O 1
ATOM 2172 N N . ARG C 1 83 ? -12.740 -17.845 6.293 1.00 66.48 63 ARG C N 1
ATOM 2173 C CA . ARG C 1 83 ? -13.062 -16.484 5.867 1.00 73.84 63 ARG C CA 1
ATOM 2174 C C . ARG C 1 83 ? -13.242 -15.569 7.086 1.00 72.84 63 ARG C C 1
ATOM 2175 O O . ARG C 1 83 ? -12.714 -14.457 7.108 1.00 69.91 63 ARG C O 1
ATOM 2191 N N . LEU C 1 85 ? -12.026 -16.013 10.289 1.00 74.97 65 LEU C N 1
ATOM 2192 C CA . LEU C 1 85 ? -10.780 -15.855 11.041 1.00 70.19 65 LEU C CA 1
ATOM 2193 C C . LEU C 1 85 ? -9.899 -14.711 10.566 1.00 71.49 65 LEU C C 1
ATOM 2194 O O . LEU C 1 85 ? -9.304 -13.997 11.375 1.00 72.38 65 LEU C O 1
ATOM 2199 N N . LYS C 1 86 ? -9.736 -14.630 9.261 1.00 80.15 66 LYS C N 1
ATOM 2200 C CA . LYS C 1 86 ? -8.687 -13.822 8.697 1.00 87.16 66 LYS C CA 1
ATOM 2201 C C . LYS C 1 86 ? -9.319 -12.545 8.249 1.00 103.49 66 LYS C C 1
ATOM 2202 O O . LYS C 1 86 ? -8.638 -11.571 7.955 1.00 106.11 66 LYS C O 1
ATOM 2208 N N . GLY C 1 87 ? -10.644 -12.556 8.218 1.00 125.81 67 GLY C N 1
ATOM 2209 C CA . GLY C 1 87 ? -11.410 -11.421 7.739 1.00 135.73 67 GLY C CA 1
ATOM 2210 C C . GLY C 1 87 ? -11.473 -10.261 8.707 1.00 142.96 67 GLY C C 1
ATOM 2211 O O . GLY C 1 87 ? -11.516 -9.102 8.285 1.00 140.57 67 GLY C O 1
ATOM 2212 N N . THR C 1 88 ? -11.489 -10.576 10.005 1.00 147.32 68 THR C N 1
ATOM 2213 C CA . THR C 1 88 ? -11.592 -9.563 11.051 1.00 150.43 68 THR C CA 1
ATOM 2214 C C . THR C 1 88 ? -10.422 -8.592 10.998 1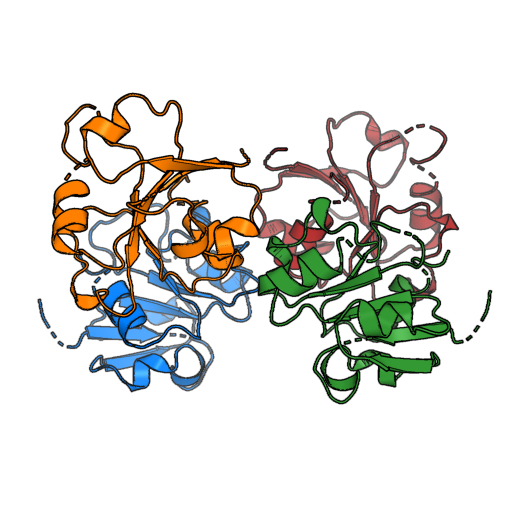.00 146.83 68 THR C C 1
ATOM 2215 O O . THR C 1 88 ? -10.185 -7.938 9.983 1.00 143.13 68 THR C O 1
ATOM 2219 N N . ALA C 1 94 ? -4.196 -11.353 12.959 1.00 92.79 74 ALA C N 1
ATOM 2220 C CA . ALA C 1 94 ? -3.711 -11.749 11.647 1.00 92.65 74 ALA C CA 1
ATOM 2221 C C . ALA C 1 94 ? -2.773 -12.945 11.724 1.00 83.91 74 ALA C C 1
ATOM 2222 O O . ALA C 1 94 ? -1.733 -12.961 11.077 1.00 90.65 74 ALA C O 1
ATOM 2224 N N . THR C 1 95 ? -3.145 -13.948 12.507 1.00 62.35 75 THR C N 1
ATOM 2225 C CA . THR C 1 95 ? -2.328 -15.135 12.642 1.00 52.68 75 THR C CA 1
ATOM 2226 C C . THR C 1 95 ? -2.552 -16.060 11.449 1.00 46.15 75 THR C C 1
ATOM 2227 O O . THR C 1 95 ? -3.662 -16.169 10.942 1.00 44.52 75 THR C O 1
ATOM 2231 N N . PRO C 1 96 ? -1.479 -16.702 10.990 1.00 40.33 76 PRO C N 1
ATOM 2232 C CA . PRO C 1 96 ? -1.489 -17.513 9.787 1.00 37.67 76 PRO C CA 1
ATOM 2233 C C . PRO C 1 96 ? -2.355 -18.729 9.902 1.00 39.19 76 PRO C C 1
ATOM 2234 O O . PRO C 1 96 ? -2.488 -19.307 10.969 1.00 38.45 76 PRO C O 1
ATOM 2238 N N . ILE C 1 97 ? -2.943 -19.120 8.786 1.00 39.81 77 ILE C N 1
ATOM 2239 C CA . ILE C 1 97 ? -3.847 -20.254 8.789 1.00 41.51 77 ILE C CA 1
ATOM 2240 C C . ILE C 1 97 ? -3.385 -21.271 7.774 1.00 38.82 77 ILE C C 1
ATOM 2241 O O . ILE C 1 97 ? -3.159 -20.940 6.598 1.00 41.69 77 ILE C O 1
ATOM 2246 N N . ILE C 1 98 ? -3.244 -22.514 8.216 1.00 35.14 78 ILE C N 1
ATOM 2247 C CA . ILE C 1 98 ? -2.981 -23.568 7.259 1.00 31.62 78 ILE C CA 1
ATOM 2248 C C . ILE C 1 98 ? -4.182 -24.499 7.230 1.00 32.63 78 ILE C C 1
ATOM 2249 O O . ILE C 1 98 ? -4.593 -25.016 8.257 1.00 31.79 78 ILE C O 1
ATOM 2254 N N . ALA C 1 99 ? -4.749 -24.708 6.050 1.00 32.58 79 ALA C N 1
ATOM 2255 C CA . ALA C 1 99 ? -5.877 -25.610 5.936 1.00 35.59 79 ALA C CA 1
ATOM 2256 C C . ALA C 1 99 ? -5.385 -27.028 5.651 1.00 37.36 79 ALA C C 1
ATOM 2257 O O . ALA C 1 99 ? -4.618 -27.255 4.716 1.00 38.09 79 ALA C O 1
ATOM 2259 N N . VAL C 1 100 ? -5.830 -27.973 6.474 1.00 38.42 80 VAL C N 1
ATOM 2260 C CA . VAL C 1 100 ? -5.541 -29.383 6.277 1.00 38.93 80 VAL C CA 1
ATOM 2261 C C . VAL C 1 100 ? -6.689 -29.975 5.466 1.00 40.68 80 VAL C C 1
ATOM 2262 O O . VAL C 1 100 ? -7.806 -30.124 5.969 1.00 39.33 80 VAL C O 1
ATOM 2266 N N . VAL C 1 101 ? -6.407 -30.321 4.214 1.00 43.31 81 VAL C N 1
ATOM 2267 C CA . VAL C 1 101 ? -7.442 -30.712 3.263 1.00 47.24 81 VAL C CA 1
ATOM 2268 C C . VAL C 1 101 ? -7.234 -32.139 2.798 1.00 46.35 81 VAL C C 1
ATOM 2269 O O . VAL C 1 101 ? -6.099 -32.578 2.630 1.00 47.47 81 VAL C O 1
ATOM 2273 N N . GLY C 1 102 ? -8.328 -32.867 2.586 1.00 41.94 82 GLY C N 1
ATOM 2274 C CA . GLY C 1 102 ? -8.238 -34.206 2.011 1.00 36.18 82 GLY C CA 1
ATOM 2275 C C . GLY C 1 102 ? -7.997 -34.094 0.520 1.00 36.32 82 GLY C C 1
ATOM 2276 O O . GLY C 1 102 ? -8.149 -33.018 -0.060 1.00 36.63 82 GLY C O 1
ATOM 2277 N N . GLU C 1 103 ? -7.654 -35.203 -0.120 1.00 39.73 83 GLU C N 1
ATOM 2278 C CA . GLU C 1 103 ? -7.257 -35.135 -1.515 1.00 42.58 83 GLU C CA 1
ATOM 2279 C C . GLU C 1 103 ? -8.427 -34.732 -2.424 1.00 43.79 83 GLU C C 1
ATOM 2280 O O . GLU C 1 103 ? -8.225 -34.102 -3.459 1.00 46.05 83 GLU C O 1
ATOM 2286 N N . GLY C 1 104 ? -9.647 -35.057 -2.006 1.00 37.73 84 GLY C N 1
ATOM 2287 C CA . GLY C 1 104 ? -10.856 -34.671 -2.731 1.00 37.21 84 GLY C CA 1
ATOM 2288 C C . GLY C 1 104 ? -11.214 -33.210 -2.518 1.00 35.51 84 GLY C C 1
ATOM 2289 O O . GLY C 1 104 ? -11.901 -32.604 -3.336 1.00 38.99 84 GLY C O 1
ATOM 2290 N N . GLY C 1 105 ? -10.794 -32.668 -1.378 1.00 27.89 85 GLY C N 1
ATOM 2291 C CA . GLY C 1 105 ? -10.988 -31.264 -1.050 1.00 28.41 85 GLY C CA 1
ATOM 2292 C C . GLY C 1 105 ? -10.119 -30.283 -1.818 1.00 29.82 85 GLY C C 1
ATOM 2293 O O . GLY C 1 105 ? -10.467 -29.109 -1.972 1.00 32.93 85 GLY C O 1
ATOM 2294 N N . LEU C 1 106 ? -8.954 -30.753 -2.252 1.00 29.12 86 LEU C N 1
ATOM 2295 C CA . LEU C 1 106 ? -7.953 -29.900 -2.889 1.00 27.71 86 LEU C CA 1
ATOM 2296 C C . LEU C 1 106 ? -8.485 -28.981 -4.002 1.00 29.17 86 LEU C C 1
ATOM 2297 O O . LEU C 1 106 ? -8.108 -27.813 -4.079 1.00 33.35 86 LEU C O 1
ATOM 2302 N N . VAL C 1 107 ? -9.376 -29.504 -4.842 1.00 28.20 87 VAL C N 1
ATOM 2303 C CA . VAL C 1 107 ? -9.999 -28.719 -5.905 1.00 29.79 87 VAL C CA 1
ATOM 2304 C C . VAL C 1 107 ? -10.901 -27.599 -5.337 1.00 29.13 87 VAL C C 1
ATOM 2305 O O . VAL C 1 107 ? -11.262 -26.654 -6.048 1.00 31.13 87 VAL C O 1
ATOM 2309 N N . ALA C 1 108 ? -11.261 -27.703 -4.059 1.00 31.15 88 ALA C N 1
ATOM 2310 C CA . ALA C 1 108 ? -12.177 -26.735 -3.468 1.00 30.09 88 ALA C CA 1
ATOM 2311 C C . ALA C 1 108 ? -11.468 -25.502 -2.916 1.00 39.99 88 ALA C C 1
ATOM 2312 O O . ALA C 1 108 ? -12.121 -24.495 -2.631 1.00 40.36 88 ALA C O 1
ATOM 2314 N N . VAL C 1 109 ? -10.145 -25.558 -2.771 1.00 51.34 89 VAL C N 1
ATOM 2315 C CA . VAL C 1 109 ? -9.431 -24.400 -2.224 1.00 59.37 89 VAL C CA 1
ATOM 2316 C C . VAL C 1 109 ? -9.194 -23.321 -3.279 1.00 56.56 89 VAL C C 1
ATOM 2317 O O . VAL C 1 109 ? -8.854 -23.611 -4.428 1.00 61.60 89 VAL C O 1
ATOM 2321 N N . SER C 1 110 ? -9.412 -22.077 -2.882 1.00 48.86 90 SER C N 1
ATOM 2322 C CA . SER C 1 110 ? -9.202 -20.943 -3.768 1.00 48.08 90 SER C CA 1
ATOM 2323 C C . SER C 1 110 ? -8.732 -19.749 -2.953 1.00 48.71 90 SER C C 1
ATOM 2324 O O . SER C 1 110 ? -8.608 -19.837 -1.728 1.00 47.91 90 SER C O 1
ATOM 2327 N N . ALA C 1 111 ? -8.520 -18.619 -3.625 1.00 44.92 91 ALA C N 1
ATOM 2328 C CA . ALA C 1 111 ? -8.049 -17.415 -2.946 1.00 41.16 91 ALA C CA 1
ATOM 2329 C C . ALA C 1 111 ? -9.107 -16.867 -1.995 1.00 44.39 91 ALA C C 1
ATOM 2330 O O . ALA C 1 111 ? -8.798 -16.081 -1.105 1.00 45.70 91 ALA C O 1
ATOM 2332 N N . GLU C 1 112 ? -10.347 -17.305 -2.171 1.00 51.65 92 GLU C N 1
ATOM 2333 C CA . GLU C 1 112 ? -11.454 -16.830 -1.352 1.00 60.07 92 GLU C CA 1
ATOM 2334 C C . GLU C 1 112 ? -11.343 -17.240 0.118 1.00 60.05 92 GLU C C 1
ATOM 2335 O O . GLU C 1 112 ? -11.863 -16.548 0.995 1.00 61.27 92 GLU C O 1
ATOM 2341 N N . TRP C 1 113 ? -10.676 -18.363 0.385 1.00 57.77 93 TRP C N 1
ATOM 2342 C CA . TRP C 1 113 ? -10.520 -18.863 1.757 1.00 56.09 93 TRP C CA 1
ATOM 2343 C C . TRP C 1 113 ? -9.613 -17.956 2.574 1.00 59.63 93 TRP C C 1
ATOM 2344 O O . TRP C 1 113 ? -9.765 -17.847 3.788 1.00 60.64 93 TRP C O 1
ATOM 2355 N N . ARG C 1 114 ? -8.646 -17.347 1.894 1.00 63.69 94 ARG C N 1
ATOM 2356 C CA . ARG C 1 114 ? -7.615 -16.513 2.513 1.00 69.04 94 ARG C CA 1
ATOM 2357 C C . ARG C 1 114 ? -6.698 -17.320 3.455 1.00 58.43 94 ARG C C 1
ATOM 2358 O O . ARG C 1 114 ? -6.309 -16.847 4.522 1.00 58.33 94 ARG C O 1
ATOM 2366 N N . THR C 1 115 ? -6.360 -18.540 3.039 1.00 49.87 95 THR C N 1
ATOM 2367 C CA . THR C 1 115 ? -5.393 -19.366 3.756 1.00 45.73 95 THR C CA 1
ATOM 2368 C C . THR C 1 115 ? -3.991 -18.912 3.378 1.00 43.42 95 THR C C 1
ATOM 2369 O O . THR C 1 115 ? -3.798 -18.288 2.340 1.00 47.15 95 THR C O 1
ATOM 2373 N N . ASP C 1 116 ? -3.013 -19.248 4.213 1.00 39.66 96 ASP C N 1
ATOM 2374 C CA . ASP C 1 116 ? -1.626 -18.914 3.934 1.00 38.38 96 ASP C CA 1
ATOM 2375 C C . ASP C 1 116 ? -0.902 -20.132 3.357 1.00 38.39 96 ASP C C 1
ATOM 2376 O O . ASP C 1 116 ? 0.079 -19.983 2.625 1.00 41.04 96 ASP C O 1
ATOM 2381 N N . ASP C 1 117 ? -1.397 -21.328 3.683 1.00 35.79 97 ASP C N 1
ATOM 2382 C CA . ASP C 1 117 ? -0.960 -22.566 3.036 1.00 33.73 97 ASP C CA 1
ATOM 2383 C C . ASP C 1 117 ? -1.933 -23.735 3.253 1.00 34.87 97 ASP C C 1
ATOM 2384 O O . ASP C 1 117 ? -2.929 -23.611 3.973 1.00 39.73 97 ASP C O 1
ATOM 2389 N N . ILE C 1 118 ? -1.642 -24.861 2.607 1.00 32.59 98 ILE C N 1
ATOM 2390 C CA . ILE C 1 118 ? -2.454 -26.076 2.719 1.00 31.89 98 ILE C CA 1
ATOM 2391 C C . ILE C 1 118 ? -1.564 -27.284 2.988 1.00 31.40 98 ILE C C 1
ATOM 2392 O O . ILE C 1 118 ? -0.378 -27.291 2.646 1.00 30.52 98 ILE C O 1
ATOM 2397 N N . LEU C 1 119 ? -2.145 -28.294 3.619 1.00 29.09 99 LEU C N 1
ATOM 2398 C CA . LEU C 1 119 ? -1.445 -29.532 3.905 1.00 27.96 99 LEU C CA 1
ATOM 2399 C C . LEU C 1 119 ? -2.386 -30.715 3.693 1.00 30.49 99 LEU C C 1
ATOM 2400 O O . LEU C 1 119 ? -3.554 -30.660 4.085 1.00 30.21 99 LEU C O 1
ATOM 2405 N N . LEU C 1 120 ? -1.886 -31.782 3.076 1.00 32.62 100 LEU C N 1
ATOM 2406 C CA . LEU C 1 120 ? -2.591 -33.050 3.144 1.00 36.68 100 LEU C CA 1
ATOM 2407 C C . LEU C 1 120 ? -2.353 -33.603 4.546 1.00 38.01 100 LEU C C 1
ATOM 2408 O O . LEU C 1 120 ? -1.278 -33.407 5.119 1.00 39.44 100 LEU C O 1
ATOM 2413 N N . PRO C 1 121 ? -3.356 -34.289 5.112 1.00 38.31 101 PRO C N 1
ATOM 2414 C CA . PRO C 1 121 ? -3.214 -34.910 6.431 1.00 39.61 101 PRO C CA 1
ATOM 2415 C C . PRO C 1 121 ? -2.116 -35.978 6.455 1.00 41.99 101 PRO C C 1
ATOM 2416 O O . PRO C 1 121 ? -1.694 -36.381 7.543 1.00 46.32 101 PRO C O 1
ATOM 2420 N N . THR C 1 122 ? -1.678 -36.423 5.270 1.00 39.97 102 THR C N 1
ATOM 2421 C CA . THR C 1 122 ? -0.622 -37.434 5.125 1.00 37.47 102 THR C CA 1
ATOM 2422 C C . THR C 1 122 ? 0.773 -36.835 4.983 1.00 40.73 102 THR C C 1
ATOM 2423 O O . THR C 1 122 ? 1.731 -37.563 4.759 1.00 44.05 102 THR C O 1
ATOM 2427 N N . ALA C 1 123 ? 0.894 -35.517 5.104 1.00 37.61 103 ALA C N 1
ATOM 2428 C CA . ALA C 1 123 ? 2.201 -34.871 5.043 1.00 31.73 103 ALA C CA 1
ATOM 2429 C C . ALA C 1 123 ? 3.081 -35.372 6.182 1.00 30.10 103 ALA C C 1
ATOM 2430 O O . ALA C 1 123 ? 2.636 -35.454 7.330 1.00 29.84 103 ALA C O 1
ATOM 2432 N N . GLY C 1 124 ? 4.326 -35.709 5.868 1.00 28.23 104 GLY C N 1
ATOM 2433 C CA . GLY C 1 124 ? 5.255 -36.177 6.878 1.00 27.93 104 GLY C CA 1
ATOM 2434 C C . GLY C 1 124 ? 5.805 -34.985 7.623 1.00 28.72 104 GLY C C 1
ATOM 2435 O O . GLY C 1 124 ? 5.582 -33.845 7.217 1.00 28.25 104 GLY C O 1
ATOM 2436 N N . PRO C 1 125 ? 6.548 -35.237 8.709 1.00 30.22 105 PRO C N 1
ATOM 2437 C CA . PRO C 1 125 ? 7.015 -34.180 9.613 1.00 31.73 105 PRO C CA 1
ATOM 2438 C C . PRO C 1 125 ? 7.883 -33.122 8.940 1.00 33.18 105 PRO C C 1
ATOM 2439 O O . PRO C 1 125 ? 7.749 -31.946 9.281 1.00 33.53 105 PRO C O 1
ATOM 2443 N N . ALA C 1 126 ? 8.766 -33.526 8.021 1.00 32.96 106 ALA C N 1
ATOM 2444 C CA . ALA C 1 126 ? 9.697 -32.572 7.427 1.00 31.14 106 ALA C CA 1
ATOM 2445 C C . ALA C 1 126 ? 8.918 -31.542 6.629 1.00 29.98 106 ALA C C 1
ATOM 2446 O O . ALA C 1 126 ? 9.211 -30.351 6.696 1.00 31.41 106 ALA C O 1
ATOM 2448 N N . GLU C 1 127 ? 7.901 -31.991 5.905 1.00 28.69 107 GLU C N 1
ATOM 2449 C CA . GLU C 1 127 ? 7.094 -31.057 5.152 1.00 29.49 107 GLU C CA 1
ATOM 2450 C C . GLU C 1 127 ? 6.261 -30.161 6.074 1.00 28.81 107 GLU C C 1
ATOM 2451 O O . GLU C 1 127 ? 6.217 -28.943 5.892 1.00 30.08 107 GLU C O 1
ATOM 2457 N N . VAL C 1 128 ? 5.634 -30.753 7.082 1.00 28.66 108 VAL C N 1
ATOM 2458 C CA . VAL C 1 128 ? 4.812 -29.982 7.997 1.00 29.26 108 VAL C CA 1
ATOM 2459 C C . VAL C 1 128 ? 5.650 -28.882 8.631 1.00 30.22 108 VAL C C 1
ATOM 2460 O O . VAL C 1 128 ? 5.240 -27.716 8.678 1.00 30.68 108 VAL C O 1
ATOM 2464 N N . ASP C 1 129 ? 6.832 -29.258 9.096 1.00 34.35 109 ASP C N 1
ATOM 2465 C CA . ASP C 1 129 ? 7.732 -28.308 9.708 1.00 38.85 109 ASP C CA 1
ATOM 2466 C C . ASP C 1 129 ? 8.147 -27.211 8.738 1.00 34.83 109 ASP C C 1
ATOM 2467 O O . ASP C 1 129 ? 8.140 -26.032 9.104 1.00 34.71 109 ASP C O 1
ATOM 2472 N N . ALA C 1 130 ? 8.497 -27.588 7.509 1.00 32.75 110 ALA C N 1
ATOM 2473 C CA . ALA C 1 130 ? 8.942 -26.602 6.530 1.00 31.40 110 ALA C CA 1
ATOM 2474 C C . ALA C 1 130 ? 7.849 -25.577 6.324 1.00 31.73 110 ALA C C 1
ATOM 2475 O O . ALA C 1 130 ? 8.096 -24.366 6.308 1.00 32.17 110 ALA C O 1
ATOM 2477 N N . ARG C 1 131 ? 6.632 -26.088 6.204 1.00 33.03 111 ARG C N 1
ATOM 2478 C CA . ARG C 1 131 ? 5.472 -25.267 5.920 1.00 35.46 111 ARG C CA 1
ATOM 2479 C C . ARG C 1 131 ? 5.076 -24.310 7.051 1.00 37.03 111 ARG C C 1
ATOM 2480 O O . ARG C 1 131 ? 4.767 -23.139 6.799 1.00 34.72 111 ARG C O 1
ATOM 2488 N N . LEU C 1 132 ? 5.132 -24.800 8.288 1.00 39.02 112 LEU C N 1
ATOM 2489 C CA . LEU C 1 132 ? 4.838 -23.984 9.462 1.00 40.77 112 LEU C CA 1
ATOM 2490 C C . LEU C 1 132 ? 5.821 -22.832 9.564 1.00 44.71 112 LEU C C 1
ATOM 2491 O O . LEU C 1 132 ? 5.445 -21.706 9.893 1.00 47.65 112 LEU C O 1
ATOM 2496 N N . ARG C 1 133 ? 7.087 -23.126 9.289 1.00 43.92 113 ARG C N 1
ATOM 2497 C CA . ARG C 1 133 ? 8.137 -22.125 9.383 1.00 43.80 113 ARG C CA 1
ATOM 2498 C C . ARG C 1 133 ? 8.025 -21.077 8.292 1.00 49.44 113 ARG C C 1
ATOM 2499 O O . ARG C 1 133 ? 8.191 -19.891 8.554 1.00 54.03 113 ARG C O 1
ATOM 2515 N N . VAL C 1 135 ? 5.445 -20.098 6.831 1.00 46.43 115 VAL C N 1
ATOM 2516 C CA . VAL C 1 135 ? 4.234 -19.321 7.024 1.00 43.03 115 VAL C CA 1
ATOM 2517 C C . VAL C 1 135 ? 4.354 -18.360 8.211 1.00 47.68 115 VAL C C 1
ATOM 2518 O O . VAL C 1 135 ? 3.515 -17.478 8.377 1.00 49.16 115 VAL C O 1
ATOM 2522 N N . THR C 1 136 ? 5.384 -18.544 9.043 1.00 58.14 116 THR C N 1
ATOM 2523 C CA . THR C 1 136 ? 5.659 -17.618 10.153 1.00 64.55 116 THR C CA 1
ATOM 2524 C C . THR C 1 136 ? 6.857 -16.708 9.881 1.00 76.27 116 THR C C 1
ATOM 2525 O O . THR C 1 136 ? 7.112 -15.776 10.641 1.00 78.17 116 THR C O 1
ATOM 2529 N N . THR C 1 137 ? 7.593 -16.988 8.808 1.00 81.26 117 THR C N 1
ATOM 2530 C CA . THR C 1 137 ? 8.779 -16.207 8.456 1.00 83.98 117 THR C CA 1
ATOM 2531 C C . THR C 1 137 ? 8.536 -15.328 7.228 1.00 86.86 117 THR C C 1
ATOM 2532 O O . THR C 1 137 ? 7.406 -14.922 6.951 1.00 85.82 117 THR C O 1
ATOM 2536 N N . SER D 1 19 ? -9.158 -16.615 -15.324 1.00 97.26 -1 SER D N 1
ATOM 2537 C CA . SER D 1 19 ? -8.054 -17.594 -15.391 1.00 96.39 -1 SER D CA 1
ATOM 2538 C C . SER D 1 19 ? -8.185 -18.503 -16.620 1.00 99.05 -1 SER D C 1
ATOM 2539 O O . SER D 1 19 ? -9.198 -18.470 -17.330 1.00 98.79 -1 SER D O 1
ATOM 2541 N N . HIS D 1 20 ? -7.156 -19.311 -16.864 1.00 95.48 0 HIS D N 1
ATOM 2542 C CA . HIS D 1 20 ? -7.145 -20.218 -18.007 1.00 89.51 0 HIS D CA 1
ATOM 2543 C C . HIS D 1 20 ? -7.124 -21.661 -17.527 1.00 89.49 0 HIS D C 1
ATOM 2544 O O . HIS D 1 20 ? -6.712 -21.937 -16.403 1.00 85.95 0 HIS D O 1
ATOM 2554 N N . SER D 1 22 ? -5.504 -24.288 -19.125 1.00 69.10 2 SER D N 1
ATOM 2555 C CA . SER D 1 22 ? -4.129 -24.711 -19.284 1.00 59.42 2 SER D CA 1
ATOM 2556 C C . SER D 1 22 ? -3.204 -23.546 -18.934 1.00 57.90 2 SER D C 1
ATOM 2557 O O . SER D 1 22 ? -3.419 -22.415 -19.374 1.00 60.88 2 SER D O 1
ATOM 2560 N N . LEU D 1 23 ? -2.179 -23.833 -18.142 1.00 54.38 3 LEU D N 1
ATOM 2561 C CA . LEU D 1 23 ? -1.190 -22.837 -17.753 1.00 53.69 3 LEU D CA 1
ATOM 2562 C C . LEU D 1 23 ? 0.101 -23.104 -18.503 1.00 52.65 3 LEU D C 1
ATOM 2563 O O . LEU D 1 23 ? 0.373 -24.250 -18.873 1.00 60.39 3 LEU D O 1
ATOM 2568 N N . ASP D 1 24 ? 0.891 -22.062 -18.747 1.00 49.30 4 ASP D N 1
ATOM 2569 C CA . ASP D 1 24 ? 2.228 -22.273 -19.295 1.00 48.22 4 ASP D CA 1
ATOM 2570 C C . ASP D 1 24 ? 3.216 -22.430 -18.141 1.00 43.09 4 ASP D C 1
ATOM 2571 O O . ASP D 1 24 ? 3.455 -21.483 -17.387 1.00 41.86 4 ASP D O 1
ATOM 2576 N N . LEU D 1 25 ? 3.797 -23.615 -18.000 1.00 38.12 5 LEU D N 1
ATOM 2577 C CA . LEU D 1 25 ? 4.764 -23.835 -16.933 1.00 38.39 5 LEU D CA 1
ATOM 2578 C C . LEU D 1 25 ? 6.162 -23.924 -17.488 1.00 40.93 5 LEU D C 1
ATOM 2579 O O . LEU D 1 25 ? 6.426 -24.658 -18.443 1.00 41.58 5 LEU D O 1
ATOM 2584 N N . LEU D 1 26 ? 7.065 -23.183 -16.868 1.00 44.02 6 LEU D N 1
ATOM 2585 C CA . LEU D 1 26 ? 8.466 -23.257 -17.225 1.00 49.37 6 LEU D CA 1
ATOM 2586 C C . LEU D 1 26 ? 9.228 -24.040 -16.166 1.00 48.21 6 LEU D C 1
ATOM 2587 O O . LEU D 1 26 ? 9.301 -23.623 -15.007 1.00 52.15 6 LEU D O 1
ATOM 2592 N N . VAL D 1 27 ? 9.792 -25.175 -16.566 1.00 42.26 7 VAL D N 1
ATOM 2593 C CA . VAL D 1 27 ? 10.571 -25.992 -15.644 1.00 38.96 7 VAL D CA 1
ATOM 2594 C C . VAL D 1 27 ? 12.066 -25.826 -15.931 1.00 42.35 7 VAL D C 1
ATOM 2595 O O . VAL D 1 27 ? 12.557 -26.124 -17.023 1.00 44.51 7 VAL D O 1
ATOM 2607 N N . THR D 1 29 ? 15.453 -27.053 -15.304 1.00 53.59 9 THR D N 1
ATOM 2608 C CA . THR D 1 29 ? 16.149 -28.176 -14.776 1.00 63.40 9 THR D CA 1
ATOM 2609 C C . THR D 1 29 ? 17.209 -28.575 -15.753 1.00 66.17 9 THR D C 1
ATOM 2610 O O . THR D 1 29 ? 17.169 -28.203 -16.895 1.00 73.70 9 THR D O 1
ATOM 2614 N N . ALA D 1 30 ? 18.173 -29.334 -15.293 1.00 60.37 10 ALA D N 1
ATOM 2615 C CA . ALA D 1 30 ? 19.223 -29.781 -16.152 1.00 57.07 10 ALA D CA 1
ATOM 2616 C C . ALA D 1 30 ? 18.740 -31.057 -16.756 1.00 67.60 10 ALA D C 1
ATOM 2617 O O . ALA D 1 30 ? 19.403 -31.660 -17.553 1.00 68.32 10 ALA D O 1
ATOM 2619 N N . GLU D 1 31 ? 17.574 -31.492 -16.346 1.00 73.72 11 GLU D N 1
ATOM 2620 C CA . GLU D 1 31 ? 17.025 -32.714 -16.878 1.00 80.45 11 GLU D CA 1
ATOM 2621 C C . GLU D 1 31 ? 16.382 -32.464 -18.226 1.00 80.41 11 GLU D C 1
ATOM 2622 O O . GLU D 1 31 ? 16.084 -31.344 -18.570 1.00 89.83 11 GLU D O 1
ATOM 2628 N N . ALA D 1 32 ? 16.227 -33.524 -18.998 1.00 65.91 12 ALA D N 1
ATOM 2629 C CA . ALA D 1 32 ? 15.630 -33.487 -20.319 1.00 58.91 12 ALA D CA 1
ATOM 2630 C C . ALA D 1 32 ? 14.156 -33.166 -20.380 1.00 70.81 12 ALA D C 1
ATOM 2631 O O . ALA D 1 32 ? 13.721 -32.451 -21.255 1.00 66.31 12 ALA D O 1
ATOM 2633 N N . ASP D 1 33 ? 13.386 -33.730 -19.458 1.00 71.85 13 ASP D N 1
ATOM 2634 C CA . ASP D 1 33 ? 11.938 -33.525 -19.400 1.00 84.06 13 ASP D CA 1
ATOM 2635 C C . ASP D 1 33 ? 11.443 -33.359 -17.965 1.00 72.07 13 ASP D C 1
ATOM 2636 O O . ASP D 1 33 ? 12.106 -33.755 -17.034 1.00 73.59 13 ASP D O 1
ATOM 2641 N N . ALA D 1 34 ? 10.273 -32.772 -17.792 1.00 60.40 14 ALA D N 1
ATOM 2642 C CA . ALA D 1 34 ? 9.761 -32.507 -16.460 1.00 53.92 14 ALA D CA 1
ATOM 2643 C C . ALA D 1 34 ? 9.298 -33.782 -15.763 1.00 58.21 14 ALA D C 1
ATOM 2644 O O . ALA D 1 34 ? 8.979 -33.748 -14.582 1.00 59.32 14 ALA D O 1
ATOM 2646 N N . THR D 1 35 ? 9.263 -34.899 -16.485 1.00 65.00 15 THR D N 1
ATOM 2647 C CA . THR D 1 35 ? 8.733 -36.144 -15.925 1.00 75.55 15 THR D CA 1
ATOM 2648 C C . THR D 1 35 ? 9.603 -36.701 -14.792 1.00 71.22 15 THR D C 1
ATOM 2649 O O . THR D 1 35 ? 9.118 -37.440 -13.937 1.00 71.03 15 THR D O 1
ATOM 2653 N N . ALA D 1 36 ? 10.873 -36.374 -14.861 1.00 72.96 16 ALA D N 1
ATOM 2654 C CA . ALA D 1 36 ? 11.788 -36.714 -13.815 1.00 70.93 16 ALA D CA 1
ATOM 2655 C C . ALA D 1 36 ? 11.525 -35.878 -12.597 1.00 65.24 16 ALA D C 1
ATOM 2656 O O . ALA D 1 36 ? 11.587 -36.354 -11.488 1.00 68.63 16 ALA D O 1
ATOM 2658 N N . VAL D 1 37 ? 11.309 -34.594 -12.817 1.00 52.27 17 VAL D N 1
ATOM 2659 C CA . VAL D 1 37 ? 11.089 -33.675 -11.724 1.00 46.82 17 VAL D CA 1
ATOM 2660 C C . VAL D 1 37 ? 9.775 -33.786 -11.003 1.00 43.86 17 VAL D C 1
ATOM 2661 O O . VAL D 1 37 ? 9.731 -33.874 -9.811 1.00 48.56 17 VAL D O 1
ATOM 2665 N N . LEU D 1 38 ? 8.699 -33.815 -11.757 1.00 34.34 18 LEU D N 1
ATOM 2666 C CA . LEU D 1 38 ? 7.377 -33.918 -11.209 1.00 30.06 18 LEU D CA 1
ATOM 2667 C C . LEU D 1 38 ? 6.608 -34.784 -12.120 1.00 30.79 18 LEU D C 1
ATOM 2668 O O . LEU D 1 38 ? 6.073 -34.343 -13.089 1.00 31.33 18 LEU D O 1
ATOM 2673 N N . PRO D 1 39 ? 6.492 -36.025 -11.773 1.00 31.38 19 PRO D N 1
ATOM 2674 C CA . PRO D 1 39 ? 5.830 -36.982 -12.620 1.00 31.41 19 PRO D CA 1
ATOM 2675 C C . PRO D 1 39 ? 4.388 -36.653 -12.870 1.00 30.09 19 PRO D C 1
ATOM 2676 O O . PRO D 1 39 ? 3.900 -36.938 -13.925 1.00 29.71 19 PRO D O 1
ATOM 2680 N N . ALA D 1 40 ? 3.708 -36.096 -11.895 1.00 28.08 20 ALA D N 1
ATOM 2681 C CA . ALA D 1 40 ? 2.290 -35.802 -11.995 1.00 29.39 20 ALA D CA 1
ATOM 2682 C C . ALA D 1 40 ? 1.958 -34.830 -13.085 1.00 28.36 20 ALA D C 1
ATOM 2683 O O . ALA D 1 40 ? 0.897 -34.819 -13.630 1.00 27.99 20 ALA D O 1
ATOM 2685 N N . LEU D 1 41 ? 2.873 -33.958 -13.362 1.00 29.63 21 LEU D N 1
ATOM 2686 C CA . LEU D 1 41 ? 2.664 -32.958 -14.391 1.00 32.30 21 LEU D CA 1
ATOM 2687 C C . LEU D 1 41 ? 2.150 -33.577 -15.684 1.00 35.91 21 LEU D C 1
ATOM 2688 O O . LEU D 1 41 ? 1.474 -32.911 -16.468 1.00 36.54 21 LEU D O 1
ATOM 2693 N N . ASP D 1 42 ? 2.457 -34.856 -15.888 1.00 47.19 22 ASP D N 1
ATOM 2694 C CA . ASP D 1 42 ? 2.069 -35.562 -17.103 1.00 55.94 22 ASP D CA 1
ATOM 2695 C C . ASP D 1 42 ? 0.560 -35.801 -17.152 1.00 49.89 22 ASP D C 1
ATOM 2696 O O . ASP D 1 42 ? -0.023 -35.997 -18.221 1.00 57.28 22 ASP D O 1
ATOM 2701 N N . LEU D 1 43 ? -0.065 -35.777 -15.982 1.00 39.46 23 LEU D N 1
ATOM 2702 C CA . LEU D 1 43 ? -1.479 -36.093 -15.842 1.00 32.31 23 LEU D CA 1
ATOM 2703 C C . LEU D 1 43 ? -2.354 -34.839 -15.755 1.00 35.64 23 LEU D C 1
ATOM 2704 O O . LEU D 1 43 ? -3.551 -34.931 -15.483 1.00 34.84 23 LEU D O 1
ATOM 2709 N N . LEU D 1 44 ? -1.752 -33.673 -15.953 1.00 38.82 24 LEU D N 1
ATOM 2710 C CA . LEU D 1 44 ? -2.481 -32.412 -15.872 1.00 41.25 24 LEU D CA 1
ATOM 2711 C C . LEU D 1 44 ? -2.558 -31.765 -17.261 1.00 43.11 24 LEU D C 1
ATOM 2712 O O . LEU D 1 44 ? -1.774 -32.105 -18.150 1.00 46.11 24 LEU D O 1
ATOM 2717 N N . PRO D 1 45 ? -3.500 -30.831 -17.463 1.00 38.00 25 PRO D N 1
ATOM 2718 C CA . PRO D 1 45 ? -3.658 -30.261 -18.804 1.00 37.54 25 PRO D CA 1
ATOM 2719 C C . PRO D 1 45 ? -2.707 -29.103 -19.124 1.00 41.53 25 PRO D C 1
ATOM 2720 O O . PRO D 1 45 ? -2.856 -28.484 -20.177 1.00 44.03 25 PRO D O 1
ATOM 2724 N N . HIS D 1 46 ? -1.764 -28.795 -18.236 1.00 42.99 26 HIS D N 1
ATOM 2725 C CA . HIS D 1 46 ? -0.887 -27.641 -18.444 1.00 43.47 26 HIS D CA 1
ATOM 2726 C C . HIS D 1 46 ? 0.229 -27.955 -19.416 1.00 44.71 26 HIS D C 1
ATOM 2727 O O . HIS D 1 46 ? 0.704 -29.087 -19.476 1.00 47.71 26 HIS D O 1
ATOM 2734 N N . THR D 1 47 ? 0.654 -26.950 -20.171 1.00 47.47 27 THR D N 1
ATOM 2735 C CA . THR D 1 47 ? 1.709 -27.155 -21.148 1.00 46.41 27 THR D CA 1
ATOM 2736 C C . THR D 1 47 ? 3.056 -26.823 -20.501 1.00 51.70 27 THR D C 1
ATOM 2737 O O . THR D 1 47 ? 3.245 -25.736 -19.940 1.00 53.86 27 THR D O 1
ATOM 2741 N N . VAL D 1 48 ? 3.986 -27.767 -20.594 1.00 44.23 28 VAL D N 1
ATOM 2742 C CA . VAL D 1 48 ? 5.247 -27.690 -19.873 1.00 40.11 28 VAL D CA 1
ATOM 2743 C C . VAL D 1 48 ? 6.416 -27.498 -20.827 1.00 43.29 28 VAL D C 1
ATOM 2744 O O . VAL D 1 48 ? 6.630 -28.324 -21.715 1.00 44.19 28 VAL D O 1
ATOM 2748 N N . ARG D 1 49 ? 7.192 -26.450 -20.594 1.00 44.47 29 ARG D N 1
ATOM 2749 C CA . ARG D 1 49 ? 8.414 -26.176 -21.324 1.00 47.93 29 ARG D CA 1
ATOM 2750 C C . ARG D 1 49 ? 9.601 -26.353 -20.429 1.00 49.49 29 ARG D C 1
ATOM 2751 O O . ARG D 1 49 ? 9.541 -26.023 -19.278 1.00 51.06 29 ARG D O 1
ATOM 2759 N N . VAL D 1 50 ? 10.701 -26.833 -20.974 1.00 49.74 30 VAL D N 1
ATOM 2760 C CA . VAL D 1 50 ? 11.881 -27.069 -20.165 1.00 51.44 30 VAL D CA 1
ATOM 2761 C C . VAL D 1 50 ? 13.007 -26.144 -20.616 1.00 53.53 30 VAL D C 1
ATOM 2762 O O . VAL D 1 50 ? 13.194 -25.930 -21.814 1.00 58.09 30 VAL D O 1
ATOM 2766 N N . ARG D 1 51 ? 13.723 -25.568 -19.654 1.00 50.82 31 ARG D N 1
ATOM 2767 C CA . ARG D 1 51 ? 14.922 -24.783 -19.939 1.00 51.61 31 ARG D CA 1
ATOM 2768 C C . ARG D 1 51 ? 16.008 -25.100 -18.930 1.00 56.40 31 ARG D C 1
ATOM 2769 O O . ARG D 1 51 ? 15.724 -25.615 -17.856 1.00 58.03 31 ARG D O 1
ATOM 2777 N N . ALA D 1 52 ? 17.251 -24.787 -19.285 1.00 54.31 32 ALA D N 1
ATOM 2778 C CA . ALA D 1 52 ? 18.389 -24.969 -18.395 1.00 52.99 32 ALA D CA 1
ATOM 2779 C C . ALA D 1 52 ? 18.270 -23.956 -17.265 1.00 61.76 32 ALA D C 1
ATOM 2780 O O . ALA D 1 52 ? 17.708 -22.881 -17.463 1.00 61.73 32 ALA D O 1
ATOM 2782 N N . PRO D 1 53 ? 18.780 -24.298 -16.070 1.00 69.41 33 PRO D N 1
ATOM 2783 C CA . PRO D 1 53 ? 18.622 -23.395 -14.925 1.00 72.15 33 PRO D CA 1
ATOM 2784 C C . PRO D 1 53 ? 19.631 -22.239 -14.902 1.00 74.10 33 PRO 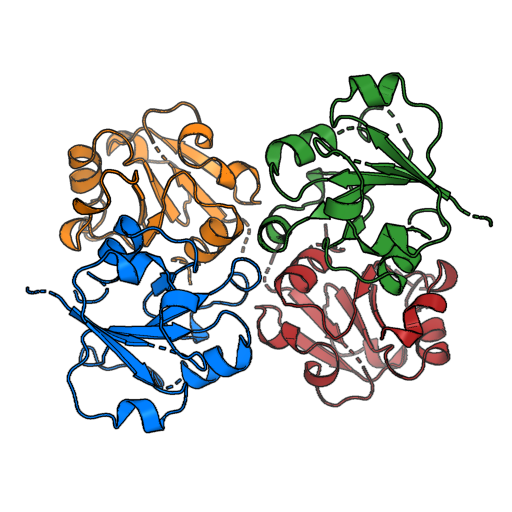D C 1
ATOM 2785 O O . PRO D 1 53 ? 20.506 -22.193 -14.035 1.00 74.01 33 PRO D O 1
ATOM 2789 N N . GLU D 1 54 ? 19.490 -21.314 -15.849 1.00 74.39 34 GLU D N 1
ATOM 2790 C CA . GLU D 1 54 ? 20.340 -20.128 -15.937 1.00 76.90 34 GLU D CA 1
ATOM 2791 C C . GLU D 1 54 ? 19.418 -18.944 -16.198 1.00 75.21 34 GLU D C 1
ATOM 2792 O O . GLU D 1 54 ? 18.498 -19.047 -17.010 1.00 74.72 34 GLU D O 1
ATOM 2798 N N . VAL D 1 55 ? 19.643 -17.827 -15.514 1.00 75.63 35 VAL D N 1
ATOM 2799 C CA . VAL D 1 55 ? 18.839 -16.621 -15.740 1.00 78.94 35 VAL D CA 1
ATOM 2800 C C . VAL D 1 55 ? 18.832 -16.245 -17.226 1.00 88.19 35 VAL D C 1
ATOM 2801 O O . VAL D 1 55 ? 17.854 -15.707 -17.749 1.00 88.41 35 VAL D O 1
ATOM 2805 N N . THR D 1 56 ? 19.936 -16.555 -17.895 1.00 95.97 36 THR D N 1
ATOM 2806 C CA . THR D 1 56 ? 20.095 -16.284 -19.318 1.00 104.70 36 THR D CA 1
ATOM 2807 C C . THR D 1 56 ? 19.124 -17.069 -20.209 1.00 102.28 36 THR D C 1
ATOM 2808 O O . THR D 1 56 ? 18.794 -16.626 -21.311 1.00 108.29 36 THR D O 1
ATOM 2812 N N . ALA D 1 57 ? 18.640 -18.199 -19.716 1.00 96.36 37 ALA D N 1
ATOM 2813 C CA . ALA D 1 57 ? 17.725 -19.048 -20.473 1.00 89.21 37 ALA D CA 1
ATOM 2814 C C . ALA D 1 57 ? 16.307 -18.538 -20.637 1.00 83.69 37 ALA D C 1
ATOM 2815 O O . ALA D 1 57 ? 15.537 -19.097 -21.378 1.00 81.37 37 ALA D O 1
ATOM 2817 N N . LEU D 1 58 ? 15.976 -17.482 -19.928 1.00 83.51 38 LEU D N 1
ATOM 2818 C CA . LEU D 1 58 ? 14.653 -16.879 -19.939 1.00 78.32 38 LEU D CA 1
ATOM 2819 C C . LEU D 1 58 ? 14.172 -16.287 -21.246 1.00 78.96 38 LEU D C 1
ATOM 2820 O O . LEU D 1 58 ? 12.984 -16.085 -21.438 1.00 74.13 38 LEU D O 1
ATOM 2825 N N . LEU D 1 59 ? 15.104 -15.993 -22.133 1.00 79.13 39 LEU D N 1
ATOM 2826 C CA . LEU D 1 59 ? 14.831 -15.332 -23.388 1.00 79.10 39 LEU D CA 1
ATOM 2827 C C . LEU D 1 59 ? 13.848 -15.954 -24.343 1.00 76.24 39 LEU D C 1
ATOM 2828 O O . LEU D 1 59 ? 12.983 -15.260 -24.826 1.00 73.28 39 LEU D O 1
ATOM 2833 N N . ASP D 1 60 ? 13.966 -17.239 -24.627 1.00 77.75 40 ASP D N 1
ATOM 2834 C CA . ASP D 1 60 ? 13.030 -17.926 -25.492 1.00 78.73 40 ASP D CA 1
ATOM 2835 C C . ASP D 1 60 ? 12.998 -19.297 -24.875 1.00 98.13 40 ASP D C 1
ATOM 2836 O O . ASP D 1 60 ? 14.041 -19.917 -24.860 1.00 99.03 40 ASP D O 1
ATOM 2841 N N . ALA D 1 61 ? 11.880 -19.830 -24.380 1.00 105.99 41 ALA D N 1
ATOM 2842 C CA . ALA D 1 61 ? 10.565 -19.225 -24.281 1.00 127.89 41 ALA D CA 1
ATOM 2843 C C . ALA D 1 61 ? 10.657 -18.307 -23.119 1.00 121.99 41 ALA D C 1
ATOM 2844 O O . ALA D 1 61 ? 11.663 -18.301 -22.440 1.00 122.09 41 ALA D O 1
ATOM 2846 N N . GLY D 1 62 ? 9.636 -17.500 -22.887 1.00 102.12 42 GLY D N 1
ATOM 2847 C CA . GLY D 1 62 ? 8.409 -17.500 -23.644 1.00 91.75 42 GLY D CA 1
ATOM 2848 C C . GLY D 1 62 ? 7.443 -17.091 -22.560 1.00 86.36 42 GLY D C 1
ATOM 2849 O O . GLY D 1 62 ? 7.878 -16.803 -21.473 1.00 90.34 42 GLY D O 1
ATOM 2850 N N . HIS D 1 63 ? 6.152 -17.052 -22.824 1.00 84.57 43 HIS D N 1
ATOM 2851 C CA . HIS D 1 63 ? 5.220 -16.676 -21.781 1.00 83.77 43 HIS D CA 1
ATOM 2852 C C . HIS D 1 63 ? 5.132 -17.775 -20.776 1.00 73.16 43 HIS D C 1
ATOM 2853 O O . HIS D 1 63 ? 5.336 -18.918 -21.101 1.00 83.40 43 HIS D O 1
ATOM 2860 N N . ARG D 1 64 ? 4.843 -17.438 -19.540 1.00 59.25 44 ARG D N 1
ATOM 2861 C CA . ARG D 1 64 ? 4.727 -18.451 -18.539 1.00 51.04 44 ARG D CA 1
ATOM 2862 C C . ARG D 1 64 ? 3.873 -17.919 -17.434 1.00 49.28 44 ARG D C 1
ATOM 2863 O O . ARG D 1 64 ? 3.824 -16.734 -17.223 1.00 49.49 44 ARG D O 1
ATOM 2871 N N . ASP D 1 65 ? 3.217 -18.810 -16.712 1.00 46.24 45 ASP D N 1
ATOM 2872 C CA . ASP D 1 65 ? 2.367 -18.436 -15.621 1.00 50.64 45 ASP D CA 1
ATOM 2873 C C . ASP D 1 65 ? 2.941 -18.845 -14.302 1.00 47.80 45 ASP D C 1
ATOM 2874 O O . ASP D 1 65 ? 2.569 -18.315 -13.283 1.00 51.76 45 ASP D O 1
ATOM 2879 N N . VAL D 1 66 ? 3.847 -19.803 -14.327 1.00 44.73 46 VAL D N 1
ATOM 2880 C CA . VAL D 1 66 ? 4.551 -20.252 -13.131 1.00 41.40 46 VAL D CA 1
ATOM 2881 C C . VAL D 1 66 ? 5.922 -20.785 -13.554 1.00 40.67 46 VAL D C 1
ATOM 2882 O O . VAL D 1 66 ? 6.070 -21.342 -14.644 1.00 38.75 46 VAL D O 1
ATOM 2886 N N . ILE D 1 67 ? 6.922 -20.619 -12.694 1.00 42.53 47 ILE D N 1
ATOM 2887 C CA . ILE D 1 67 ? 8.198 -21.274 -12.912 1.00 43.41 47 ILE D CA 1
ATOM 2888 C C . ILE D 1 67 ? 8.387 -22.382 -11.888 1.00 43.27 47 ILE D C 1
ATOM 2889 O O . ILE D 1 67 ? 8.311 -22.139 -10.688 1.00 44.56 47 ILE D O 1
ATOM 2894 N N . LEU D 1 68 ? 8.612 -23.604 -12.364 1.00 44.51 48 LEU D N 1
ATOM 2895 C CA . LEU D 1 68 ? 8.995 -24.703 -11.484 1.00 43.51 48 LEU D CA 1
ATOM 2896 C C . LEU D 1 68 ? 10.513 -24.785 -11.476 1.00 41.72 48 LEU D C 1
ATOM 2897 O O . LEU D 1 68 ? 11.151 -24.901 -12.522 1.00 44.18 48 LEU D O 1
ATOM 2902 N N . LEU D 1 69 ? 11.082 -24.713 -10.285 1.00 35.77 49 LEU D N 1
ATOM 2903 C CA . LEU D 1 69 ? 12.518 -24.767 -10.111 1.00 36.47 49 LEU D CA 1
ATOM 2904 C C . LEU D 1 69 ? 12.923 -26.145 -9.622 1.00 35.61 49 LEU D C 1
ATOM 2905 O O . LEU D 1 69 ? 12.532 -26.548 -8.524 1.00 34.48 49 LEU D O 1
ATOM 2910 N N . ASP D 1 70 ? 13.701 -26.871 -10.425 1.00 35.25 50 ASP D N 1
ATOM 2911 C CA . ASP D 1 70 ? 14.156 -28.200 -10.015 1.00 35.28 50 ASP D CA 1
ATOM 2912 C C . ASP D 1 70 ? 15.218 -28.073 -8.936 1.00 36.30 50 ASP D C 1
ATOM 2913 O O . ASP D 1 70 ? 16.341 -27.643 -9.207 1.00 38.64 50 ASP D O 1
ATOM 2918 N N . ALA D 1 71 ? 14.864 -28.450 -7.715 1.00 33.67 51 ALA D N 1
ATOM 2919 C CA . ALA D 1 71 ? 15.776 -28.287 -6.595 1.00 35.15 51 ALA D CA 1
ATOM 2920 C C . ALA D 1 71 ? 16.018 -29.593 -5.840 1.00 36.98 51 ALA D C 1
ATOM 2921 O O . ALA D 1 71 ? 16.338 -29.583 -4.646 1.00 39.18 51 ALA D O 1
ATOM 2923 N N . ARG D 1 72 ? 15.878 -30.714 -6.540 1.00 35.98 52 ARG D N 1
ATOM 2924 C CA . ARG D 1 72 ? 16.103 -32.031 -5.943 1.00 35.59 52 ARG D CA 1
ATOM 2925 C C . ARG D 1 72 ? 17.586 -32.334 -5.645 1.00 43.47 52 ARG D C 1
ATOM 2926 O O . ARG D 1 72 ? 17.885 -33.142 -4.771 1.00 41.87 52 ARG D O 1
ATOM 2934 N N . SER D 1 73 ? 18.508 -31.712 -6.372 1.00 47.63 53 SER D N 1
ATOM 2935 C CA . SER D 1 73 ? 19.904 -32.142 -6.310 1.00 65.61 53 SER D CA 1
ATOM 2936 C C . SER D 1 73 ? 20.883 -31.084 -5.824 1.00 69.05 53 SER D C 1
ATOM 2937 O O . SER D 1 73 ? 21.772 -31.374 -5.016 1.00 74.49 53 SER D O 1
ATOM 2940 N N . ASP D 1 74 ? 20.736 -29.863 -6.316 1.00 60.59 54 ASP D N 1
ATOM 2941 C CA . ASP D 1 74 ? 21.708 -28.831 -6.004 1.00 61.73 54 ASP D CA 1
ATOM 2942 C C . ASP D 1 74 ? 21.026 -27.673 -5.307 1.00 57.19 54 ASP D C 1
ATOM 2943 O O . ASP D 1 74 ? 20.627 -26.705 -5.958 1.00 59.91 54 ASP D O 1
ATOM 2948 N N . LEU D 1 75 ? 20.913 -27.766 -3.984 1.00 49.37 55 LEU D N 1
ATOM 2949 C CA . LEU D 1 75 ? 20.168 -26.783 -3.202 1.00 47.66 55 LEU D CA 1
ATOM 2950 C C . LEU D 1 75 ? 20.755 -25.380 -3.287 1.00 49.57 55 LEU D C 1
ATOM 2951 O O . LEU D 1 75 ? 20.003 -24.408 -3.351 1.00 53.23 55 LEU D O 1
ATOM 2956 N N . ALA D 1 76 ? 22.081 -25.261 -3.285 1.00 50.82 56 ALA D N 1
ATOM 2957 C CA . ALA D 1 76 ? 22.702 -23.931 -3.268 1.00 50.29 56 ALA D CA 1
ATOM 2958 C C . ALA D 1 76 ? 22.459 -23.163 -4.565 1.00 52.04 56 ALA D C 1
ATOM 2959 O O . ALA D 1 76 ? 22.068 -21.983 -4.530 1.00 50.07 56 ALA D O 1
ATOM 2961 N N . SER D 1 77 ? 22.662 -23.847 -5.697 1.00 54.00 57 SER D N 1
ATOM 2962 C CA . SER D 1 77 ? 22.451 -23.256 -7.021 1.00 57.55 57 SER D CA 1
ATOM 2963 C C . SER D 1 77 ? 21.000 -22.853 -7.190 1.00 53.40 57 SER D C 1
ATOM 2964 O O . SER D 1 77 ? 20.708 -21.781 -7.721 1.00 57.10 57 SER D O 1
ATOM 2967 N N . ALA D 1 78 ? 20.099 -23.733 -6.752 1.00 50.79 58 ALA D N 1
ATOM 2968 C CA . ALA D 1 78 ? 18.669 -23.478 -6.838 1.00 42.73 58 ALA D CA 1
ATOM 2969 C C . ALA D 1 78 ? 18.312 -22.267 -5.998 1.00 42.28 58 ALA D C 1
ATOM 2970 O O . ALA D 1 78 ? 17.549 -21.411 -6.435 1.00 40.48 58 ALA D O 1
ATOM 2972 N N . LYS D 1 79 ? 18.887 -22.189 -4.801 1.00 47.41 59 LYS D N 1
ATOM 2973 C CA . LYS D 1 79 ? 18.609 -21.076 -3.900 1.00 52.18 59 LYS D CA 1
ATOM 2974 C C . LYS D 1 79 ? 19.017 -19.752 -4.544 1.00 50.94 59 LYS D C 1
ATOM 2975 O O . LYS D 1 79 ? 18.235 -18.798 -4.551 1.00 54.90 59 LYS D O 1
ATOM 2981 N N . SER D 1 80 ? 20.223 -19.699 -5.105 1.00 50.83 60 SER D N 1
ATOM 2982 C CA . SER D 1 80 ? 20.681 -18.457 -5.713 1.00 51.54 60 SER D CA 1
ATOM 2983 C C . SER D 1 80 ? 19.950 -18.146 -7.026 1.00 53.93 60 SER D C 1
ATOM 2984 O O . SER D 1 80 ? 19.759 -16.979 -7.354 1.00 55.73 60 SER D O 1
ATOM 2987 N N . LEU D 1 81 ? 19.553 -19.175 -7.775 1.00 54.17 61 LEU D N 1
ATOM 2988 C CA . LEU D 1 81 ? 18.803 -18.971 -9.020 1.00 54.38 61 LEU D CA 1
ATOM 2989 C C . LEU D 1 81 ? 17.452 -18.362 -8.697 1.00 52.47 61 LEU D C 1
ATOM 2990 O O . LEU D 1 81 ? 16.971 -17.455 -9.384 1.00 55.42 61 LEU D O 1
ATOM 2995 N N . CYS D 1 82 ? 16.849 -18.871 -7.632 1.00 49.70 62 CYS D N 1
ATOM 2996 C CA . CYS D 1 82 ? 15.551 -18.407 -7.197 1.00 47.48 62 CYS D CA 1
ATOM 2997 C C . CYS D 1 82 ? 15.691 -16.961 -6.727 1.00 55.18 62 CYS D C 1
ATOM 2998 O O . CYS D 1 82 ? 14.822 -16.130 -7.001 1.00 57.22 62 CYS D O 1
ATOM 3001 N N . ARG D 1 83 ? 16.795 -16.668 -6.036 1.00 58.00 63 ARG D N 1
ATOM 3002 C CA . ARG D 1 83 ? 17.129 -15.304 -5.619 1.00 64.16 63 ARG D CA 1
ATOM 3003 C C . ARG D 1 83 ? 17.307 -14.359 -6.810 1.00 64.72 63 ARG D C 1
ATOM 3004 O O . ARG D 1 83 ? 16.852 -13.220 -6.778 1.00 64.46 63 ARG D O 1
ATOM 3020 N N . LEU D 1 85 ? 16.058 -14.692 -9.983 1.00 63.03 65 LEU D N 1
ATOM 3021 C CA . LEU D 1 85 ? 14.796 -14.489 -10.692 1.00 57.64 65 LEU D CA 1
ATOM 3022 C C . LEU D 1 85 ? 13.870 -13.447 -10.054 1.00 62.07 65 LEU D C 1
ATOM 3023 O O . LEU D 1 85 ? 13.123 -12.774 -10.760 1.00 66.21 65 LEU D O 1
ATOM 3028 N N . LYS D 1 86 ? 13.922 -13.317 -8.730 1.00 64.23 66 LYS D N 1
ATOM 3029 C CA . LYS D 1 86 ? 13.112 -12.334 -8.004 1.00 68.71 66 LYS D CA 1
ATOM 3030 C C . LYS D 1 86 ? 13.941 -11.088 -7.666 1.00 78.52 66 LYS D C 1
ATOM 3031 O O . LYS D 1 86 ? 15.161 -11.166 -7.560 1.00 79.17 66 LYS D O 1
ATOM 3037 N N . GLY D 1 87 ? 13.296 -9.936 -7.505 1.00 97.35 67 GLY D N 1
ATOM 3038 C CA . GLY D 1 87 ? 14.014 -8.736 -7.057 1.00 112.72 67 GLY D CA 1
ATOM 3039 C C . GLY D 1 87 ? 14.988 -7.976 -7.951 1.00 118.32 67 GLY D C 1
ATOM 3040 O O . GLY D 1 87 ? 15.651 -7.034 -7.508 1.00 121.05 67 GLY D O 1
ATOM 3041 N N . THR D 1 88 ? 15.084 -8.422 -9.204 1.00 120.72 68 THR D N 1
ATOM 3042 C CA . THR D 1 88 ? 15.616 -7.695 -10.359 1.00 122.94 68 THR D CA 1
ATOM 3043 C C . THR D 1 88 ? 14.611 -7.747 -11.508 1.00 120.92 68 THR D C 1
ATOM 3044 O O . THR D 1 88 ? 14.820 -7.154 -12.571 1.00 122.01 68 THR D O 1
ATOM 3048 N N . ALA D 1 94 ? 6.360 -9.693 -10.646 1.00 92.77 74 ALA D N 1
ATOM 3049 C CA . ALA D 1 94 ? 7.149 -10.871 -10.967 1.00 90.43 74 ALA D CA 1
ATOM 3050 C C . ALA D 1 94 ? 6.284 -12.102 -11.098 1.00 84.44 74 ALA D C 1
ATOM 3051 O O . ALA D 1 94 ? 5.141 -12.151 -10.665 1.00 92.71 74 ALA D O 1
ATOM 3053 N N . THR D 1 95 ? 6.876 -13.098 -11.712 1.00 66.96 75 THR D N 1
ATOM 3054 C CA . THR D 1 95 ? 6.227 -14.348 -12.045 1.00 53.84 75 THR D CA 1
ATOM 3055 C C . THR D 1 95 ? 6.427 -15.189 -10.786 1.00 43.47 75 THR D C 1
ATOM 3056 O O . THR D 1 95 ? 7.443 -15.055 -10.103 1.00 44.56 75 THR D O 1
ATOM 3060 N N . PRO D 1 96 ? 5.455 -16.052 -10.474 1.00 39.48 76 PRO D N 1
ATOM 3061 C CA . PRO D 1 96 ? 5.583 -16.931 -9.305 1.00 35.92 76 PRO D CA 1
ATOM 3062 C C . PRO D 1 96 ? 6.584 -18.052 -9.521 1.00 36.18 76 PRO D C 1
ATOM 3063 O O . PRO D 1 96 ? 6.769 -18.508 -10.652 1.00 37.94 76 PRO D O 1
ATOM 3067 N N . ILE D 1 97 ? 7.214 -18.488 -8.433 1.00 35.58 77 ILE D N 1
ATOM 3068 C CA . ILE D 1 97 ? 8.151 -19.608 -8.456 1.00 36.15 77 ILE D CA 1
ATOM 3069 C C . ILE D 1 97 ? 7.737 -20.684 -7.461 1.00 37.06 77 ILE D C 1
ATOM 3070 O O . ILE D 1 97 ? 7.401 -20.394 -6.313 1.00 39.02 77 ILE D O 1
ATOM 3075 N N . ILE D 1 98 ? 7.735 -21.928 -7.918 1.00 34.25 78 ILE D N 1
ATOM 3076 C CA . ILE D 1 98 ? 7.560 -23.055 -7.022 1.00 31.86 78 ILE D CA 1
ATOM 3077 C C . ILE D 1 98 ? 8.821 -23.894 -7.068 1.00 31.89 78 ILE D C 1
ATOM 3078 O O . ILE D 1 98 ? 9.259 -24.309 -8.143 1.00 32.22 78 ILE D O 1
ATOM 3083 N N . ALA D 1 99 ? 9.418 -24.138 -5.911 1.00 31.81 79 ALA D N 1
ATOM 3084 C CA . ALA D 1 99 ? 10.595 -24.985 -5.880 1.00 32.43 79 ALA D CA 1
ATOM 3085 C C . ALA D 1 99 ? 10.150 -26.415 -5.640 1.00 35.61 79 ALA D C 1
ATOM 3086 O O . ALA D 1 99 ? 9.367 -26.688 -4.728 1.00 35.54 79 ALA D O 1
ATOM 3088 N N . VAL D 1 100 ? 10.616 -27.317 -6.493 1.00 33.03 80 VAL D N 1
ATOM 3089 C CA . VAL D 1 100 ? 10.425 -28.734 -6.269 1.00 31.96 80 VAL D CA 1
ATOM 3090 C C . VAL D 1 100 ? 11.649 -29.219 -5.503 1.00 32.88 80 VAL D C 1
ATOM 3091 O O . VAL D 1 100 ? 12.753 -29.244 -6.034 1.00 33.35 80 VAL D O 1
ATOM 3095 N N . VAL D 1 101 ? 11.455 -29.570 -4.239 1.00 32.54 81 VAL D N 1
ATOM 3096 C CA . VAL D 1 101 ? 12.567 -29.929 -3.380 1.00 33.35 81 VAL D CA 1
ATOM 3097 C C . VAL D 1 101 ? 12.272 -31.300 -2.787 1.00 32.67 81 VAL D C 1
ATOM 3098 O O . VAL D 1 101 ? 11.129 -31.583 -2.429 1.00 32.64 81 VAL D O 1
ATOM 3102 N N . GLY D 1 102 ? 13.299 -32.148 -2.693 1.00 34.74 82 GLY D N 1
ATOM 3103 C CA . GLY D 1 102 ? 13.153 -33.477 -2.110 1.00 35.51 82 GLY D CA 1
ATOM 3104 C C . GLY D 1 102 ? 13.068 -33.438 -0.597 1.00 38.36 82 GLY D C 1
ATOM 3105 O O . GLY D 1 102 ? 13.294 -32.396 0.017 1.00 37.79 82 GLY D O 1
ATOM 3106 N N . GLU D 1 103 ? 12.776 -34.581 0.013 1.00 43.60 83 GLU D N 1
ATOM 3107 C CA . GLU D 1 103 ? 12.514 -34.630 1.446 1.00 48.33 83 GLU D CA 1
ATOM 3108 C C . GLU D 1 103 ? 13.736 -34.235 2.289 1.00 45.99 83 GLU D C 1
ATOM 3109 O O . GLU D 1 103 ? 13.592 -33.679 3.379 1.00 46.46 83 GLU D O 1
ATOM 3115 N N . GLY D 1 104 ? 14.932 -34.490 1.766 1.00 44.88 84 GLY D N 1
ATOM 3116 C CA . GLY D 1 104 ? 16.166 -34.078 2.421 1.00 45.41 84 GLY D CA 1
ATOM 3117 C C . GLY D 1 104 ? 16.387 -32.582 2.289 1.00 43.78 84 GLY D C 1
ATOM 3118 O O . GLY D 1 104 ? 17.089 -31.968 3.097 1.00 48.66 84 GLY D O 1
ATOM 3119 N N . GLY D 1 105 ? 15.807 -32.004 1.245 1.00 38.21 85 GLY D N 1
ATOM 3120 C CA . GLY D 1 105 ? 15.908 -30.578 1.005 1.00 33.28 85 GLY D CA 1
ATOM 3121 C C . GLY D 1 105 ? 15.127 -29.661 1.928 1.00 32.43 85 GLY D C 1
ATOM 3122 O O . GLY D 1 105 ? 15.576 -28.554 2.206 1.00 34.75 85 GLY D O 1
ATOM 3123 N N . LEU D 1 106 ? 13.966 -30.107 2.404 1.00 31.74 86 LEU D N 1
ATOM 3124 C CA . LEU D 1 106 ? 13.039 -29.241 3.139 1.00 30.94 86 LEU D CA 1
ATOM 3125 C C . LEU D 1 106 ? 13.628 -28.396 4.260 1.00 32.02 86 LEU D C 1
ATOM 3126 O O . LEU D 1 106 ? 13.153 -27.297 4.511 1.00 33.95 86 LEU D O 1
ATOM 3131 N N . VAL D 1 107 ? 14.630 -28.904 4.964 1.00 32.65 87 VAL D N 1
ATOM 3132 C CA . VAL D 1 107 ? 15.225 -28.124 6.037 1.00 33.58 87 VAL D CA 1
ATOM 3133 C C . VAL D 1 107 ? 15.988 -26.911 5.472 1.00 34.47 87 VAL D C 1
ATOM 3134 O O . VAL D 1 107 ? 16.259 -25.943 6.190 1.00 34.87 87 VAL D O 1
ATOM 3138 N N . ALA D 1 108 ? 16.320 -26.953 4.184 1.00 34.31 88 ALA D N 1
ATOM 3139 C CA . ALA D 1 108 ? 17.151 -25.909 3.597 1.00 36.87 88 ALA D CA 1
ATOM 3140 C C . ALA D 1 108 ? 16.340 -24.744 3.055 1.00 42.71 88 ALA D C 1
ATOM 3141 O O . ALA D 1 108 ? 16.889 -23.670 2.807 1.00 45.38 88 ALA D O 1
ATOM 3143 N N . VAL D 1 109 ? 15.039 -24.946 2.872 1.00 49.07 89 VAL D N 1
ATOM 3144 C CA . VAL D 1 109 ? 14.192 -23.868 2.381 1.00 51.96 89 VAL D CA 1
ATOM 3145 C C . VAL D 1 109 ? 13.851 -22.928 3.527 1.00 48.03 89 VAL D C 1
ATOM 3146 O O . VAL D 1 109 ? 13.575 -23.362 4.646 1.00 48.74 89 VAL D O 1
ATOM 3150 N N . SER D 1 110 ? 13.938 -21.638 3.237 1.00 44.46 90 SER D N 1
ATOM 3151 C CA . SER D 1 110 ? 13.606 -20.577 4.177 1.00 45.26 90 SER D CA 1
ATOM 3152 C C . SER D 1 110 ? 13.104 -19.413 3.349 1.00 51.17 90 SER D C 1
ATOM 3153 O O . SER D 1 110 ? 12.992 -19.513 2.121 1.00 55.13 90 SER D O 1
ATOM 3156 N N . ALA D 1 111 ? 12.838 -18.294 4.010 1.00 50.50 91 ALA D N 1
ATOM 3157 C CA . ALA D 1 111 ? 12.310 -17.126 3.323 1.00 48.07 91 ALA D CA 1
ATOM 3158 C C . ALA D 1 111 ? 13.358 -16.478 2.416 1.00 50.89 91 ALA D C 1
ATOM 3159 O O . ALA D 1 111 ? 13.009 -15.682 1.541 1.00 53.96 91 ALA D O 1
ATOM 3161 N N . GLU D 1 112 ? 14.631 -16.822 2.615 1.00 52.43 92 GLU D N 1
ATOM 3162 C CA . GLU D 1 112 ? 15.696 -16.256 1.790 1.00 56.41 92 GLU D CA 1
ATOM 3163 C C . GLU D 1 112 ? 15.579 -16.667 0.327 1.00 57.04 92 GLU D C 1
ATOM 3164 O O . GLU D 1 112 ? 16.152 -16.017 -0.544 1.00 57.53 92 GLU D O 1
ATOM 3170 N N . TRP D 1 113 ? 14.873 -17.766 0.070 1.00 54.47 93 TRP D N 1
ATOM 3171 C CA . TRP D 1 113 ? 14.682 -18.270 -1.287 1.00 50.02 93 TRP D CA 1
ATOM 3172 C C . TRP D 1 113 ? 13.766 -17.372 -2.089 1.00 49.62 93 TRP D C 1
ATOM 3173 O O . TRP D 1 113 ? 13.922 -17.233 -3.310 1.00 52.10 93 TRP D O 1
ATOM 3184 N N . ARG D 1 114 ? 12.803 -16.780 -1.390 1.00 48.43 94 ARG D N 1
ATOM 3185 C CA . ARG D 1 114 ? 11.765 -15.967 -2.010 1.00 47.28 94 ARG D CA 1
ATOM 3186 C C . ARG D 1 114 ? 10.915 -16.815 -2.962 1.00 44.25 94 ARG D C 1
ATOM 3187 O O . ARG D 1 114 ? 10.527 -16.360 -4.033 1.00 45.15 94 ARG D O 1
ATOM 3195 N N . THR D 1 115 ? 10.623 -18.048 -2.560 1.00 42.14 95 THR D N 1
ATOM 3196 C CA . THR D 1 115 ? 9.712 -18.899 -3.320 1.00 41.68 95 THR D CA 1
ATOM 3197 C C . THR D 1 115 ? 8.267 -18.506 -3.033 1.00 41.38 95 THR D C 1
ATOM 3198 O O . THR D 1 115 ? 7.969 -17.804 -2.063 1.00 43.82 95 THR D O 1
ATOM 3202 N N . ASP D 1 116 ? 7.369 -18.943 -3.898 1.00 38.62 96 ASP D N 1
ATOM 3203 C CA . ASP D 1 116 ? 5.963 -18.681 -3.688 1.00 36.81 96 ASP D CA 1
ATOM 3204 C C . ASP D 1 116 ? 5.296 -19.943 -3.183 1.00 37.45 96 ASP D C 1
ATOM 3205 O O . ASP D 1 116 ? 4.267 -19.889 -2.507 1.00 38.01 96 ASP D O 1
ATOM 3210 N N . ASP D 1 117 ? 5.903 -21.080 -3.499 1.00 35.31 97 ASP D N 1
ATOM 3211 C CA . ASP D 1 117 ? 5.523 -22.330 -2.878 1.00 33.93 97 ASP D CA 1
ATOM 3212 C C . ASP D 1 117 ? 6.565 -23.428 -3.073 1.00 34.32 97 ASP D C 1
ATOM 3213 O O . ASP D 1 117 ? 7.593 -23.232 -3.740 1.00 35.26 97 ASP D O 1
ATOM 3218 N N . ILE D 1 118 ? 6.264 -24.579 -2.469 1.00 32.26 98 ILE D N 1
ATOM 3219 C CA . ILE D 1 118 ? 7.133 -25.740 -2.393 1.00 33.72 98 ILE D CA 1
ATOM 3220 C C . ILE D 1 118 ? 6.349 -26.986 -2.818 1.00 30.99 98 ILE D C 1
ATOM 3221 O O . ILE D 1 118 ? 5.165 -27.115 -2.528 1.00 36.24 98 ILE D O 1
ATOM 3226 N N . LEU D 1 119 ? 7.009 -27.902 -3.508 1.00 31.58 99 LEU D N 1
ATOM 3227 C CA . LEU D 1 119 ? 6.401 -29.177 -3.853 1.00 29.28 99 LEU D CA 1
ATOM 3228 C C . LEU D 1 119 ? 7.434 -30.280 -3.702 1.00 31.25 99 LEU D C 1
ATOM 3229 O O . LEU D 1 119 ? 8.611 -30.105 -4.071 1.00 34.65 99 LEU D O 1
ATOM 3234 N N . LEU D 1 120 ? 6.998 -31.411 -3.156 1.00 31.12 100 LEU D N 1
ATOM 3235 C CA . LEU D 1 120 ? 7.808 -32.615 -3.200 1.00 31.61 100 LEU D CA 1
ATOM 3236 C C . LEU D 1 120 ? 7.615 -33.219 -4.587 1.00 31.70 100 LEU D C 1
ATOM 3237 O O . LEU D 1 120 ? 6.538 -33.091 -5.175 1.00 35.04 100 LEU D O 1
ATOM 3242 N N . PRO D 1 121 ? 8.660 -33.861 -5.132 1.00 31.93 101 PRO D N 1
ATOM 3243 C CA . PRO D 1 121 ? 8.529 -34.506 -6.439 1.00 31.49 101 PRO D CA 1
ATOM 3244 C C . PRO D 1 121 ? 7.476 -35.617 -6.448 1.00 35.40 101 PRO D C 1
ATOM 3245 O O . PRO D 1 121 ? 6.939 -35.960 -7.505 1.00 38.55 101 PRO D O 1
ATOM 3249 N N . THR D 1 122 ? 7.160 -36.146 -5.270 1.00 37.88 102 THR D N 1
ATOM 3250 C CA . THR D 1 122 ? 6.213 -37.246 -5.156 1.00 37.52 102 THR D CA 1
ATOM 3251 C C . THR D 1 122 ? 4.771 -36.771 -5.003 1.00 36.27 102 THR D C 1
ATOM 3252 O O . THR D 1 122 ? 3.879 -37.586 -4.779 1.00 41.21 102 THR D O 1
ATOM 3256 N N . ALA D 1 123 ? 4.534 -35.465 -5.119 1.00 29.29 103 ALA D N 1
ATOM 3257 C CA . ALA D 1 123 ? 3.170 -34.930 -5.009 1.00 28.12 103 ALA D CA 1
ATOM 3258 C C . ALA D 1 123 ? 2.278 -35.392 -6.166 1.00 28.61 103 ALA D C 1
ATOM 3259 O O . ALA D 1 123 ? 2.688 -35.372 -7.335 1.00 30.36 103 ALA D O 1
ATOM 3261 N N . GLY D 1 124 ? 1.054 -35.794 -5.836 1.00 26.49 104 GLY D N 1
ATOM 3262 C CA . GLY D 1 124 ? 0.112 -36.255 -6.840 1.00 26.56 104 GLY D CA 1
ATOM 3263 C C . GLY D 1 124 ? -0.519 -35.074 -7.543 1.00 27.90 104 GLY D C 1
ATOM 3264 O O . GLY D 1 124 ? -0.356 -33.922 -7.121 1.00 29.46 104 GLY D O 1
ATOM 3265 N N . PRO D 1 125 ? -1.266 -35.348 -8.617 1.00 29.13 105 PRO D N 1
ATOM 3266 C CA . PRO D 1 125 ? -1.755 -34.286 -9.491 1.00 30.18 105 PRO D CA 1
ATOM 3267 C C . PRO D 1 125 ? -2.704 -33.304 -8.804 1.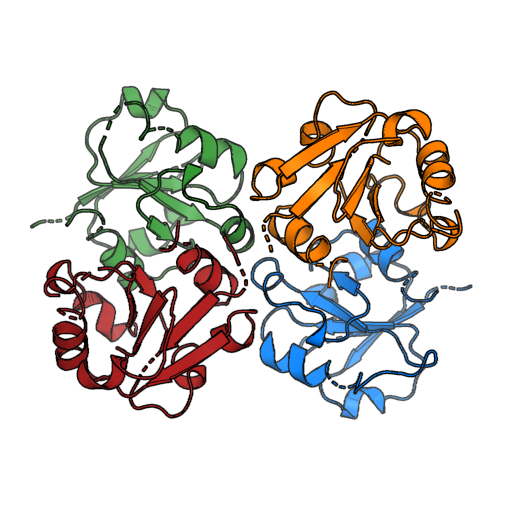00 28.70 105 PRO D C 1
ATOM 3268 O O . PRO D 1 125 ? -2.715 -32.133 -9.187 1.00 33.65 105 PRO D O 1
ATOM 3272 N N . ALA D 1 126 ? -3.506 -33.761 -7.842 1.00 28.56 106 ALA D N 1
ATOM 3273 C CA . ALA D 1 126 ? -4.494 -32.869 -7.228 1.00 27.21 106 ALA D CA 1
ATOM 3274 C C . ALA D 1 126 ? -3.783 -31.761 -6.458 1.00 30.38 106 ALA D C 1
ATOM 3275 O O . ALA D 1 126 ? -4.163 -30.584 -6.536 1.00 32.79 106 ALA D O 1
ATOM 3277 N N . GLU D 1 127 ? -2.727 -32.148 -5.747 1.00 31.50 107 GLU D N 1
ATOM 3278 C CA . GLU D 1 127 ? -1.938 -31.203 -4.975 1.00 31.98 107 GLU D CA 1
ATOM 3279 C C . GLU D 1 127 ? -1.160 -30.262 -5.895 1.00 31.85 107 GLU D C 1
ATOM 3280 O O . GLU D 1 127 ? -1.109 -29.054 -5.652 1.00 35.32 107 GLU D O 1
ATOM 3286 N N . VAL D 1 128 ? -0.576 -30.801 -6.962 1.00 32.55 108 VAL D N 1
ATOM 3287 C CA . VAL D 1 128 ? 0.154 -29.951 -7.899 1.00 27.94 108 VAL D CA 1
ATOM 3288 C C . VAL D 1 128 ? -0.776 -28.898 -8.513 1.00 31.35 108 VAL D C 1
ATOM 3289 O O . VAL D 1 128 ? -0.447 -27.702 -8.518 1.00 29.84 108 VAL D O 1
ATOM 3293 N N . ASP D 1 129 ? -1.935 -29.340 -9.001 1.00 32.94 109 ASP D N 1
ATOM 3294 C CA . ASP D 1 129 ? -2.886 -28.436 -9.633 1.00 36.29 109 ASP D CA 1
ATOM 3295 C C . ASP D 1 129 ? -3.348 -27.378 -8.647 1.00 30.30 109 ASP D C 1
ATOM 3296 O O . ASP D 1 129 ? -3.420 -26.197 -8.999 1.00 29.21 109 ASP D O 1
ATOM 3301 N N . ALA D 1 130 ? -3.648 -27.795 -7.415 1.00 30.50 110 ALA D N 1
ATOM 3302 C CA . ALA D 1 130 ? -4.104 -26.847 -6.406 1.00 29.13 110 ALA D CA 1
ATOM 3303 C C . ALA D 1 130 ? -3.033 -25.785 -6.168 1.00 33.57 110 ALA D C 1
ATOM 3304 O O . ALA D 1 130 ? -3.318 -24.590 -6.133 1.00 35.48 110 ALA D O 1
ATOM 3306 N N . ARG D 1 131 ? -1.789 -26.228 -6.045 1.00 32.42 111 ARG D N 1
ATOM 3307 C CA . ARG D 1 131 ? -0.703 -25.308 -5.765 1.00 32.86 111 ARG D CA 1
ATOM 3308 C C . ARG D 1 131 ? -0.434 -24.317 -6.903 1.00 31.40 111 ARG D C 1
ATOM 3309 O O . ARG D 1 131 ? -0.216 -23.127 -6.649 1.00 30.55 111 ARG D O 1
ATOM 3317 N N . LEU D 1 132 ? -0.504 -24.793 -8.146 1.00 31.07 112 LEU D N 1
ATOM 3318 C CA . LEU D 1 132 ? -0.385 -23.911 -9.301 1.00 32.69 112 LEU D CA 1
ATOM 3319 C C . LEU D 1 132 ? -1.515 -22.865 -9.319 1.00 33.54 112 LEU D C 1
ATOM 3320 O O . LEU D 1 132 ? -1.257 -21.659 -9.509 1.00 33.14 112 LEU D O 1
ATOM 3325 N N . ARG D 1 133 ? -2.750 -23.316 -9.077 1.00 35.90 113 ARG D N 1
ATOM 3326 C CA . ARG D 1 133 ? -3.896 -22.409 -9.009 1.00 41.26 113 ARG D CA 1
ATOM 3327 C C . ARG D 1 133 ? -3.698 -21.356 -7.919 1.00 43.98 113 ARG D C 1
ATOM 3328 O O . ARG D 1 133 ? -3.873 -20.164 -8.158 1.00 44.46 113 ARG D O 1
ATOM 3344 N N . VAL D 1 135 ? -1.021 -20.273 -6.504 1.00 43.41 115 VAL D N 1
ATOM 3345 C CA . VAL D 1 135 ? 0.107 -19.375 -6.715 1.00 40.72 115 VAL D CA 1
ATOM 3346 C C . VAL D 1 135 ? -0.153 -18.387 -7.863 1.00 41.00 115 VAL D C 1
ATOM 3347 O O . VAL D 1 135 ? 0.570 -17.407 -8.018 1.00 39.25 115 VAL D O 1
ATOM 3351 N N . THR D 1 136 ? -1.188 -18.647 -8.658 1.00 49.04 116 THR D N 1
ATOM 3352 C CA . THR D 1 136 ? -1.566 -17.722 -9.728 1.00 53.82 116 THR D CA 1
ATOM 3353 C C . THR D 1 136 ? -2.804 -16.871 -9.414 1.00 63.35 116 THR D C 1
ATOM 3354 O O . THR D 1 136 ? -3.165 -15.997 -10.200 1.00 66.84 116 THR D O 1
ATOM 3358 N N . THR D 1 137 ? -3.449 -17.137 -8.277 1.00 66.91 117 THR D N 1
ATOM 3359 C CA . THR D 1 137 ? -4.669 -16.430 -7.868 1.00 64.86 117 THR D CA 1
ATOM 3360 C C . THR D 1 137 ? -4.448 -15.464 -6.695 1.00 65.41 117 THR D C 1
ATOM 3361 O O . THR D 1 137 ? -3.318 -15.233 -6.249 1.00 62.83 117 THR D O 1
#

Secondary structure (DSSP, 8-state):
----EEE---SSSTTTT-GGGGGSS-EEE---SSGGGGG--S--SEEEEE-SS-HHHHHHHH----SS--TTSPPEEEE--SGGGSS--GGG--SEEE-TT--HHHHHHHH----/---EEE---SSSGGGT-GGGGGSS-EEE---SSTGGGTT----SEEEEE-SS-HHHHHHHH--TTS----S-EEEE--TTTGGG--GGG--SEEE-TT--HHHHHHHH----/----EEE---SSSHHHH-GGGGGSSSEEE---SSHHHHHT----SEEEEEESS-HHHHHHHH--------EEEEE-TTTGGG--GGG--SEEE-TT--HHHHHHHH----/----EEE---SSSHHHH-GGGGGSS-EEE---SSGGGGGSS---SEEEEE-SS-HHHHHHHH--------EEEE--TTTGGG--GGG--SEEE-TT--HHHHHHHH----

Solvent-accessible surface area: 20930 Å² total

B-factor: mean 54.52, std 25.41, range [20.0, 240.62]

Nearest PDB structures (foldseek):
  4o1h-assembly1_B  TM=1.006E+00  e=2.810E-21  Amycolatopsis mediterranei
  4o1i-assembly3_E-2  TM=9.486E-01  e=4.157E-13  Mycobacterium tuberculosis
  8hih-assembly1_Q  TM=9.360E-01  e=1.992E-11  Mycobacterium tuberculosis H37Rv
  8hih-assembly1_N  TM=9.343E-01  e=3.177E-11  Mycobacterium tuberculosis H37Rv
  8hih-assembly1_O  TM=9.271E-01  e=2.780E-11  Mycobacterium tuberculosis H37Rv